Protein AF-0000000082582047 (afdb_homodimer)

Nearest PDB structures (foldseek):
  1y7y-assembly1_B  TM=9.732E-01  e=2.806E-05  Aeromonas hydrophila
  2b5a-assembly1_A  TM=9.566E-01  e=3.172E-05  [Bacillus] caldolyticus
  1y7y-assembly1_A  TM=9.717E-01  e=9.570E-05  Aeromonas hydrophila
  3f52-assembly1_A  TM=9.552E-01  e=1.223E-04  Corynebacterium glutamicum
  3f51-assembly1_A  TM=9.934E-01  e=2.125E-04  Corynebacterium glutamicum

Solvent-accessible surface area (backbone atoms only — not comparable to full-atom values): 24102 Å² total; per-residue (Å²): 116,55,68,62,30,32,53,31,10,44,39,48,45,51,53,36,50,74,67,68,46,52,64,56,56,52,12,58,74,63,73,46,51,50,68,57,47,52,32,32,36,65,10,74,42,79,52,36,51,64,59,46,45,44,50,19,31,75,67,59,38,59,51,64,74,41,43,76,69,34,34,68,59,33,65,64,84,59,78,36,64,74,44,48,59,59,52,97,54,48,52,36,26,34,39,35,44,38,39,78,73,72,38,78,36,36,29,41,36,39,52,72,43,77,44,21,66,35,28,27,34,30,37,38,25,34,50,34,84,40,84,90,50,31,88,59,38,78,42,48,27,42,40,35,35,38,40,46,82,64,32,33,38,35,43,34,30,28,72,86,47,69,88,41,41,38,39,35,31,28,71,43,42,87,61,71,51,66,59,46,66,27,34,33,36,35,61,40,78,87,65,74,30,36,32,33,33,60,30,43,36,23,63,53,85,70,78,90,47,71,67,49,51,56,70,48,39,78,44,74,65,54,50,52,49,22,65,50,35,31,28,50,69,48,129,116,56,66,62,30,32,53,26,10,44,40,49,47,52,54,36,49,74,68,70,47,52,64,55,56,50,13,58,75,62,74,48,50,49,68,56,47,52,31,31,36,64,10,74,42,80,51,35,50,66,59,46,44,44,47,19,33,76,66,63,35,60,51,65,74,44,46,74,69,45,28,70,52,39,66,65,80,58,77,40,66,76,45,48,58,59,54,95,54,48,51,36,26,35,41,36,44,39,38,78,73,72,38,78,35,35,30,41,35,37,52,73,43,77,34,24,72,34,29,27,34,30,37,38,26,33,51,35,82,39,84,91,51,34,87,61,40,77,42,50,26,41,40,35,36,36,41,46,83,64,32,33,41,34,44,33,30,27,71,85,46,69,88,40,43,36,40,36,32,27,70,42,42,85,61,69,53,67,60,44,67,28,33,32,36,34,62,41,78,86,64,74,31,36,33,34,33,60,29,42,36,25,65,55,88,70,76,90,47,68,66,50,50,57,71,47,40,76,44,72,64,54,52,52,50,22,63,50,36,33,30,49,70,50,129

Sequence (470 aa):
MEQISIEVGKRIRNFRKAKKMTIKELADQIYKSKATVSKYEKGEIVIDIVTLYNIAKVLRIQVDQLFCYEPSCIESQVTGKKPAFFQGSSQFYSYIYDGRANKLIRCVIDVLSKTEENRYKVMLYMNIDSYENYQECENTYGGYIEHYDALTNIILRNQATPMEQIIISMLASFMDSSIKWGLMFGISSRPVMPIAAKMLISKKALKEDQGLIDQLTISKEDIRIMKMYNMLAITMEQISIEVGKRIRNFRKAKKMTIKELADQIYKSKATVSKYEKGEIVIDIVTLYNIAKVLRIQVDQLFCYEPSCIESQVTGKKPAFFQGSSQFYSYIYDGRANKLIRCVIDVLSKTEENRYKVMLYMNIDSYENYQECENTYGGYIEHYDALTNIILRNQATPMEQIIISMLASFMDSSIKWGLMFGISSRPVMPIAAKMLISKKALKEDQGLIDQLTISKEDIRIMKMYNMLAIT

InterPro domains:
  IPR001387 Cro/C1-type, helix-turn-helix domain [PF01381] (12-65)
  IPR001387 Cro/C1-type, helix-turn-helix domain [PS50943] (12-66)
  IPR001387 Cro/C1-type, helix-turn-helix domain [SM00530] (11-66)
  IPR001387 Cro/C1-type, helix-turn-helix domain [cd00093] (9-66)
  IPR010982 Lambda repressor-like, DNA-binding domain superfamily [G3DSA:1.10.260.40] (6-69)
  IPR010982 Lambda repressor-like, DNA-binding domain superfamily [SSF47413] (6-71)

Radius of gyration: 23.18 Å; Cα contacts (8 Å, |Δi|>4): 1033; chains: 2; bounding box: 51×66×54 Å

pLDDT: mean 85.72, std 15.07, range [29.41, 98.56]

Structure (mmCIF, N/CA/C/O backbone):
data_AF-0000000082582047-model_v1
#
loop_
_entity.id
_entity.type
_entity.pdbx_description
1 polymer 'Helix-turn-helix transcriptional regulator'
#
loop_
_atom_site.group_PDB
_atom_site.id
_atom_site.type_symbol
_atom_site.label_atom_id
_atom_site.label_alt_id
_atom_site.label_comp_id
_atom_site.label_asym_id
_atom_site.label_entity_id
_atom_site.label_seq_id
_atom_site.pdbx_PDB_ins_code
_atom_site.Cartn_x
_atom_site.Cartn_y
_atom_site.Cartn_z
_atom_site.occupancy
_atom_site.B_iso_or_equiv
_atom_site.auth_seq_id
_atom_site.auth_comp_id
_atom_site.auth_asym_id
_atom_site.auth_atom_id
_atom_site.pdbx_PDB_model_num
ATOM 1 N N . MET A 1 1 ? 13.883 28.922 18.156 1 58.28 1 MET A N 1
ATOM 2 C CA . MET A 1 1 ? 12.984 28.547 17.078 1 58.28 1 MET A CA 1
ATOM 3 C C . MET A 1 1 ? 12.625 27.062 17.141 1 58.28 1 MET A C 1
ATOM 5 O O . MET A 1 1 ? 13.477 26.234 17.484 1 58.28 1 MET A O 1
ATOM 9 N N . GLU A 1 2 ? 11.328 26.906 17.031 1 76.06 2 GLU A N 1
ATOM 10 C CA . GLU A 1 2 ? 10.914 25.5 17.109 1 76.06 2 GLU A CA 1
ATOM 11 C C . GLU A 1 2 ? 11.375 24.719 15.898 1 76.06 2 GLU A C 1
ATOM 13 O O . GLU A 1 2 ? 11.227 25.172 14.766 1 76.06 2 GLU A O 1
ATOM 18 N N . GLN A 1 3 ? 12.164 23.734 16.188 1 76.06 3 GLN A N 1
ATOM 19 C CA . GLN A 1 3 ? 12.75 22.906 15.141 1 76.06 3 GLN A CA 1
ATOM 20 C C . GLN A 1 3 ? 11.719 22.562 14.07 1 76.06 3 GLN A C 1
ATOM 22 O O . GLN A 1 3 ? 12.031 22.531 12.883 1 76.06 3 GLN A O 1
ATOM 27 N N . ILE A 1 4 ? 10.547 22.328 14.453 1 78.38 4 ILE A N 1
ATOM 28 C CA . ILE A 1 4 ? 9.477 21.969 13.523 1 78.38 4 ILE A CA 1
ATOM 29 C C . ILE A 1 4 ? 9.203 23.125 12.57 1 78.38 4 ILE A C 1
ATOM 31 O O . ILE A 1 4 ? 9.047 22.922 11.359 1 78.38 4 ILE A O 1
ATOM 35 N N . SER A 1 5 ? 9.195 24.328 13.125 1 84 5 SER A N 1
ATOM 36 C CA . SER A 1 5 ? 8.93 25.516 12.305 1 84 5 SER A CA 1
ATOM 37 C C . SER A 1 5 ? 10.016 25.703 11.25 1 84 5 SER A C 1
ATOM 39 O O . SER A 1 5 ? 9.719 26.062 10.109 1 84 5 SER A O 1
ATOM 41 N N . ILE A 1 6 ? 11.172 25.438 11.648 1 81.44 6 ILE A N 1
ATOM 42 C CA . ILE A 1 6 ? 12.305 25.578 10.734 1 81.44 6 ILE A CA 1
ATOM 43 C C . ILE A 1 6 ? 12.188 24.562 9.602 1 81.44 6 ILE A C 1
ATOM 45 O O . ILE A 1 6 ? 12.359 24.922 8.43 1 81.44 6 ILE A O 1
ATOM 49 N N . GLU A 1 7 ? 11.867 23.391 9.977 1 77.38 7 GLU A N 1
ATOM 50 C CA . GLU A 1 7 ? 11.797 22.328 8.984 1 77.38 7 GLU A CA 1
ATOM 51 C C . GLU A 1 7 ? 10.648 22.547 8.008 1 77.38 7 GLU A C 1
ATOM 53 O O . GLU A 1 7 ? 10.805 22.359 6.801 1 77.38 7 GLU A O 1
ATOM 58 N N . VAL A 1 8 ? 9.539 22.891 8.5 1 82.69 8 VAL A N 1
ATOM 59 C CA . VAL A 1 8 ? 8.383 23.188 7.656 1 82.69 8 VAL A CA 1
ATOM 60 C C . VAL A 1 8 ? 8.703 24.359 6.738 1 82.69 8 VAL A C 1
ATOM 62 O O . VAL A 1 8 ? 8.383 24.344 5.547 1 82.69 8 VAL A O 1
ATOM 65 N N . GLY A 1 9 ? 9.32 25.375 7.328 1 87.12 9 GLY A N 1
ATOM 66 C CA . GLY A 1 9 ? 9.719 26.531 6.547 1 87.12 9 GLY A CA 1
ATOM 67 C C . GLY A 1 9 ? 10.648 26.188 5.398 1 87.12 9 GLY A C 1
ATOM 68 O O . GLY A 1 9 ? 10.484 26.688 4.285 1 87.12 9 GLY A O 1
ATOM 69 N N . LYS A 1 10 ? 11.578 25.375 5.66 1 80.31 10 LYS A N 1
ATOM 70 C CA . LYS A 1 10 ? 12.508 24.922 4.637 1 80.31 10 LYS A CA 1
ATOM 71 C C . LYS A 1 10 ? 11.781 24.219 3.494 1 80.31 10 LYS A C 1
ATOM 73 O O . LYS A 1 10 ? 12.109 24.406 2.324 1 80.31 10 LYS A O 1
ATOM 78 N N . ARG A 1 11 ? 10.812 23.438 3.822 1 76 11 ARG A N 1
ATOM 79 C CA . ARG A 1 11 ? 10.055 22.703 2.814 1 76 11 ARG A CA 1
ATOM 80 C C . ARG A 1 11 ? 9.227 23.656 1.959 1 76 11 ARG A C 1
ATOM 82 O O . ARG A 1 11 ? 9.133 23.484 0.741 1 76 11 ARG A O 1
ATOM 89 N N . ILE A 1 12 ? 8.688 24.594 2.625 1 85 12 ILE A N 1
ATOM 90 C CA . ILE A 1 12 ? 7.941 25.609 1.89 1 85 12 ILE A CA 1
ATOM 91 C C . ILE A 1 12 ? 8.859 26.312 0.885 1 85 12 ILE A C 1
ATOM 93 O O . ILE A 1 12 ? 8.508 26.453 -0.287 1 85 12 ILE A O 1
ATOM 97 N N . ARG A 1 13 ? 9.984 26.625 1.396 1 85.12 13 ARG A N 1
ATOM 98 C CA . ARG A 1 13 ? 10.969 27.281 0.536 1 85.12 13 ARG A CA 1
ATOM 99 C C . ARG A 1 13 ? 11.328 26.391 -0.649 1 85.12 13 ARG A C 1
ATOM 101 O O . ARG A 1 13 ? 11.383 26.859 -1.788 1 85.12 13 ARG A O 1
ATOM 108 N N . ASN A 1 14 ? 11.594 25.203 -0.402 1 75.94 14 ASN A N 1
ATOM 109 C CA . ASN A 1 14 ? 12.008 24.25 -1.433 1 75.94 14 ASN A CA 1
ATOM 110 C C . ASN A 1 14 ? 10.938 24.109 -2.518 1 75.94 14 ASN A C 1
ATOM 112 O O . ASN A 1 14 ? 11.258 24.141 -3.709 1 75.94 14 ASN A O 1
ATOM 116 N N . PHE A 1 15 ? 9.719 23.938 -2.135 1 73.62 15 PHE A N 1
ATOM 117 C CA . PHE A 1 15 ? 8.633 23.781 -3.092 1 73.62 15 PHE A CA 1
ATOM 118 C C . PHE A 1 15 ? 8.391 25.062 -3.863 1 73.62 15 PHE A C 1
ATOM 120 O O . PHE A 1 15 ? 8.102 25.031 -5.062 1 73.62 15 PHE A O 1
ATOM 127 N N . ARG A 1 16 ? 8.469 26.156 -3.088 1 85.06 16 ARG A N 1
ATOM 128 C CA . ARG A 1 16 ? 8.305 27.438 -3.754 1 85.06 16 ARG A CA 1
ATOM 129 C C . ARG A 1 16 ? 9.344 27.625 -4.852 1 85.06 16 ARG A C 1
ATOM 131 O O . ARG A 1 16 ? 9.016 28.016 -5.977 1 85.06 16 ARG A O 1
ATOM 138 N N . LYS A 1 17 ? 10.555 27.359 -4.539 1 80.19 17 LYS A N 1
ATOM 139 C CA . LYS A 1 17 ? 11.648 27.5 -5.492 1 80.19 17 LYS A CA 1
ATOM 140 C C . LYS A 1 17 ? 11.484 26.516 -6.66 1 80.19 17 LYS A C 1
ATOM 142 O O . LYS A 1 17 ? 11.773 26.859 -7.805 1 80.19 17 LYS A O 1
ATOM 147 N N . ALA A 1 18 ? 11.07 25.375 -6.348 1 70.38 18 ALA A N 1
ATOM 148 C CA . ALA A 1 18 ? 10.852 24.359 -7.375 1 70.38 18 ALA A CA 1
ATOM 149 C C . ALA A 1 18 ? 9.812 24.828 -8.391 1 70.38 18 ALA A C 1
ATOM 151 O O . ALA A 1 18 ? 9.875 24.453 -9.562 1 70.38 18 ALA A O 1
ATOM 152 N N . LYS A 1 19 ? 8.906 25.609 -7.945 1 75.12 19 LYS A N 1
ATOM 153 C CA . LYS A 1 19 ? 7.855 26.141 -8.812 1 75.12 19 LYS A CA 1
ATOM 154 C C . LYS A 1 19 ? 8.258 27.484 -9.406 1 75.12 19 LYS A C 1
ATOM 156 O O . LYS A 1 19 ? 7.438 28.172 -10.023 1 75.12 19 LYS A O 1
ATOM 161 N N . LYS A 1 20 ? 9.531 27.906 -9.102 1 83.69 20 LYS A N 1
ATOM 162 C CA . LYS A 1 20 ? 10.109 29.141 -9.617 1 83.69 20 LYS A CA 1
ATOM 163 C C . LYS A 1 20 ? 9.305 30.359 -9.164 1 83.69 20 LYS A C 1
ATOM 165 O O . LYS A 1 20 ? 9.125 31.312 -9.93 1 83.69 20 LYS A O 1
ATOM 170 N N . MET A 1 21 ? 8.727 30.281 -8.094 1 88.31 21 MET A N 1
ATOM 171 C CA . MET A 1 21 ? 7.957 31.375 -7.504 1 88.31 21 MET A CA 1
ATOM 172 C C . MET A 1 21 ? 8.82 32.219 -6.57 1 88.31 21 MET A C 1
ATOM 174 O O . MET A 1 21 ? 9.625 31.656 -5.809 1 88.31 21 MET A O 1
ATOM 178 N N . THR A 1 22 ? 8.656 33.5 -6.648 1 94 22 THR A N 1
ATOM 179 C CA . THR A 1 22 ? 9.32 34.375 -5.684 1 94 22 THR A CA 1
ATOM 180 C C . THR A 1 22 ? 8.547 34.406 -4.371 1 94 22 THR A C 1
ATOM 182 O O . THR A 1 22 ? 7.391 34 -4.312 1 94 22 THR A O 1
ATOM 185 N N . ILE A 1 23 ? 9.18 34.906 -3.314 1 94.62 23 ILE A N 1
ATOM 186 C CA . ILE A 1 23 ? 8.523 35.031 -2.021 1 94.62 23 ILE A CA 1
ATOM 187 C C . ILE A 1 23 ? 7.332 36 -2.148 1 94.62 23 ILE A C 1
ATOM 189 O O . ILE A 1 23 ? 6.266 35.719 -1.579 1 94.62 23 ILE A O 1
ATOM 193 N N . LYS A 1 24 ? 7.523 37.031 -2.957 1 95.31 24 LYS A N 1
ATOM 194 C CA . LYS A 1 24 ? 6.465 38 -3.166 1 95.31 24 LYS A CA 1
ATOM 195 C C . LYS A 1 24 ? 5.25 37.375 -3.844 1 95.31 24 LYS A C 1
ATOM 197 O O . LYS A 1 24 ? 4.109 37.625 -3.451 1 95.31 24 LYS A O 1
ATOM 202 N N . GLU A 1 25 ? 5.531 36.594 -4.812 1 94.56 25 GLU A N 1
ATOM 203 C CA . GLU A 1 25 ? 4.449 35.938 -5.535 1 94.56 25 GLU A CA 1
ATOM 204 C C . GLU A 1 25 ? 3.656 35 -4.613 1 94.56 25 GLU A C 1
ATOM 206 O O . GLU A 1 25 ? 2.424 35 -4.637 1 94.56 25 GLU A O 1
ATOM 211 N N . LEU A 1 26 ? 4.316 34.25 -3.844 1 94.44 26 LEU A N 1
ATOM 212 C CA . LEU A 1 26 ? 3.646 33.344 -2.896 1 94.44 26 LEU A CA 1
ATOM 213 C C . LEU A 1 26 ? 2.865 34.156 -1.861 1 94.44 26 LEU A C 1
ATOM 215 O O . LEU A 1 26 ? 1.713 33.844 -1.562 1 94.44 26 LEU A O 1
ATOM 219 N N . ALA A 1 27 ? 3.428 35.156 -1.299 1 95.38 27 ALA A N 1
ATOM 220 C CA . ALA A 1 27 ? 2.814 36 -0.279 1 95.38 27 ALA A CA 1
ATOM 221 C C . ALA A 1 27 ? 1.507 36.594 -0.781 1 95.38 27 ALA A C 1
ATOM 223 O O . ALA A 1 27 ? 0.493 36.562 -0.079 1 95.38 27 ALA A O 1
ATOM 224 N N . ASP A 1 28 ? 1.562 37.031 -1.993 1 94.56 28 ASP A N 1
ATOM 225 C CA . ASP A 1 28 ? 0.376 37.656 -2.596 1 94.56 28 ASP A CA 1
ATOM 226 C C . ASP A 1 28 ? -0.75 36.625 -2.734 1 94.56 28 ASP A C 1
ATOM 228 O O . ASP A 1 28 ? -1.916 36.938 -2.494 1 94.56 28 ASP A O 1
ATOM 232 N N . GLN A 1 29 ? -0.356 35.469 -3.109 1 92.31 29 GLN A N 1
ATOM 233 C CA . GLN A 1 29 ? -1.351 34.438 -3.398 1 92.31 29 GLN A CA 1
ATOM 234 C C . GLN A 1 29 ? -1.969 33.906 -2.113 1 92.31 29 GLN A C 1
ATOM 236 O O . GLN A 1 29 ? -3.09 33.406 -2.127 1 92.31 29 GLN A O 1
ATOM 241 N N . ILE A 1 30 ? -1.274 34.031 -1.035 1 91.69 30 ILE A N 1
ATOM 242 C CA . ILE A 1 30 ? -1.832 33.5 0.211 1 91.69 30 ILE A CA 1
ATOM 243 C C . ILE A 1 30 ? -2.27 34.656 1.1 1 91.69 30 ILE A C 1
ATOM 245 O O . ILE A 1 30 ? -2.574 34.469 2.279 1 91.69 30 ILE A O 1
ATOM 249 N N . TYR A 1 31 ? -2.246 35.875 0.582 1 93.31 31 TYR A N 1
ATOM 250 C CA . TYR A 1 31 ? -2.73 37.094 1.217 1 93.31 31 TYR A CA 1
ATOM 251 C C . TYR A 1 31 ? -1.962 37.375 2.5 1 93.31 31 TYR A C 1
ATOM 253 O O . TYR A 1 31 ? -2.562 37.656 3.543 1 93.31 31 TYR A O 1
ATOM 261 N N . LYS A 1 32 ? -0.722 37.25 2.459 1 94.31 32 LYS A N 1
ATOM 262 C CA . LYS A 1 32 ? 0.211 37.594 3.523 1 94.31 32 LYS A CA 1
ATOM 263 C C . LYS A 1 32 ? 1.264 38.594 3.021 1 94.31 32 LYS A C 1
ATOM 265 O O . LYS A 1 32 ? 1.39 38.812 1.815 1 94.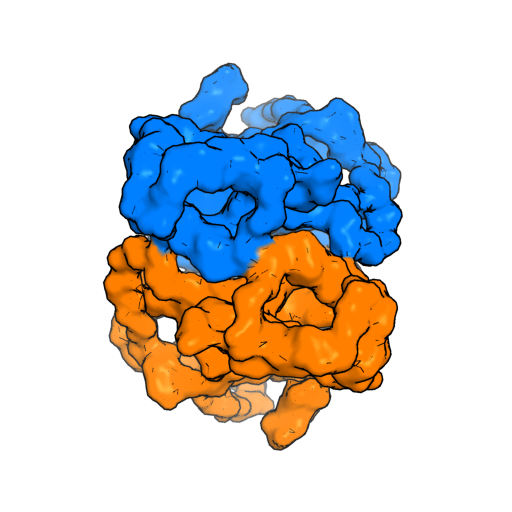31 32 LYS A O 1
ATOM 270 N N . SER A 1 33 ? 1.926 39.188 3.938 1 94.31 33 SER A N 1
ATOM 271 C CA . SER A 1 33 ? 3.025 40.094 3.557 1 94.31 33 SER A CA 1
ATOM 272 C C . SER A 1 33 ? 4.273 39.281 3.195 1 94.31 33 SER A C 1
ATOM 274 O O . SER A 1 33 ? 4.457 38.156 3.668 1 94.31 33 SER A O 1
ATOM 276 N N . LYS A 1 34 ? 5.094 39.938 2.307 1 94.88 34 LYS A N 1
ATOM 277 C CA . LYS A 1 34 ? 6.371 39.312 1.939 1 94.88 34 LYS A CA 1
ATOM 278 C C . LYS A 1 34 ? 7.219 39.031 3.176 1 94.88 34 LYS A C 1
ATOM 280 O O . LYS A 1 34 ? 7.859 37.969 3.264 1 94.88 34 LYS A O 1
ATOM 285 N N . ALA A 1 35 ? 7.191 39.938 4.102 1 95.25 35 ALA A N 1
ATOM 286 C CA . ALA A 1 35 ? 7.961 39.781 5.332 1 95.25 35 ALA A CA 1
ATOM 287 C C . ALA A 1 35 ? 7.484 38.562 6.121 1 95.25 35 ALA A C 1
ATOM 289 O O . ALA A 1 35 ? 8.297 37.812 6.645 1 95.25 35 ALA A O 1
ATOM 290 N N . THR A 1 36 ? 6.215 38.375 6.191 1 94.75 36 THR A N 1
ATOM 291 C CA . THR A 1 36 ? 5.625 37.25 6.926 1 94.75 36 THR A CA 1
ATOM 292 C C . THR A 1 36 ? 6.043 35.938 6.316 1 94.75 36 THR A C 1
ATOM 294 O O . THR A 1 36 ? 6.457 35.031 7.035 1 94.75 36 THR A O 1
ATOM 297 N N . VAL A 1 37 ? 5.973 35.812 5.016 1 95.19 37 VAL A N 1
ATOM 298 C CA . VAL A 1 37 ? 6.32 34.562 4.336 1 95.19 37 VAL A CA 1
ATOM 299 C C . VAL A 1 37 ? 7.812 34.281 4.504 1 95.19 37 VAL A C 1
ATOM 301 O O . VAL A 1 37 ? 8.219 33.156 4.684 1 95.19 37 VAL A O 1
ATOM 304 N N . SER A 1 38 ? 8.594 35.344 4.438 1 94.5 38 SER A N 1
ATOM 305 C CA . SER A 1 38 ? 10.031 35.188 4.676 1 94.5 38 SER A CA 1
ATOM 306 C C . SER A 1 38 ? 10.297 34.594 6.062 1 94.5 38 SER A C 1
ATOM 308 O O . SER A 1 38 ? 11.133 33.719 6.219 1 94.5 38 SER A O 1
ATOM 310 N N . LYS A 1 39 ? 9.594 35.094 7.043 1 95 39 LYS A N 1
ATOM 311 C CA . LYS A 1 39 ? 9.75 34.625 8.406 1 95 39 LYS A CA 1
ATOM 312 C C . LYS A 1 39 ? 9.289 33.156 8.523 1 95 39 LYS A C 1
ATOM 314 O O . LYS A 1 39 ? 9.867 32.375 9.273 1 95 39 LYS A O 1
ATOM 319 N N . TYR A 1 40 ? 8.203 32.781 7.812 1 93.5 40 TYR A N 1
ATOM 320 C CA . TYR A 1 40 ? 7.766 31.391 7.781 1 93.5 40 TYR A CA 1
ATOM 321 C C . TYR A 1 40 ? 8.875 30.484 7.273 1 93.5 40 TYR A C 1
ATOM 323 O O . TYR A 1 40 ? 9.203 29.484 7.906 1 93.5 40 TYR A O 1
ATOM 331 N N . GLU A 1 41 ? 9.438 30.875 6.117 1 92.88 41 GLU A N 1
ATOM 332 C CA . GLU A 1 41 ? 10.422 30.016 5.453 1 92.88 41 GLU A CA 1
ATOM 333 C C . GLU A 1 41 ? 11.68 29.875 6.297 1 92.88 41 GLU A C 1
ATOM 335 O O . GLU A 1 41 ? 12.375 28.859 6.207 1 92.88 41 GLU A O 1
ATOM 340 N N . LYS A 1 42 ? 11.945 30.891 7.152 1 91.31 42 LYS A N 1
ATOM 341 C CA . LYS A 1 42 ? 13.117 30.844 8.031 1 91.31 42 LYS A CA 1
ATOM 342 C C . LYS A 1 42 ? 12.773 30.188 9.367 1 91.31 42 LYS A C 1
ATOM 344 O O . LYS A 1 42 ? 13.656 30 10.203 1 91.31 42 LYS A O 1
ATOM 349 N N . GLY A 1 43 ? 11.602 29.938 9.562 1 90.38 43 GLY A N 1
ATOM 350 C CA . GLY A 1 43 ? 11.172 29.328 10.805 1 90.38 43 GLY A CA 1
ATOM 351 C C . GLY A 1 43 ? 11.156 30.281 11.977 1 90.38 43 GLY A C 1
ATOM 352 O O . GLY A 1 43 ? 11.211 29.875 13.133 1 90.38 43 GLY A O 1
ATOM 353 N N . GLU A 1 44 ? 11.094 31.547 11.758 1 91.94 44 GLU A N 1
ATOM 354 C CA . GLU A 1 44 ? 11.156 32.562 12.805 1 91.94 44 GLU A CA 1
ATOM 355 C C . GLU A 1 44 ? 9.805 32.719 13.492 1 91.94 44 GLU A C 1
ATOM 357 O O . GLU A 1 44 ? 9.734 33.125 14.656 1 91.94 44 GLU A O 1
ATOM 362 N N . ILE A 1 45 ? 8.734 32.5 12.758 1 91.38 45 ILE A N 1
ATOM 363 C CA . ILE A 1 45 ? 7.395 32.5 13.344 1 91.38 45 ILE A CA 1
ATOM 364 C C . ILE A 1 45 ? 6.703 31.172 13.062 1 91.38 45 ILE A C 1
ATOM 366 O O . ILE A 1 45 ? 7.016 30.5 12.07 1 91.38 45 ILE A O 1
ATOM 370 N N . VAL A 1 46 ? 5.82 30.812 13.945 1 89.75 46 VAL A N 1
ATOM 371 C CA . VAL A 1 46 ? 5.105 29.547 13.82 1 89.75 46 VAL A CA 1
ATOM 372 C C . VAL A 1 46 ? 3.949 29.703 12.836 1 89.75 46 VAL A C 1
ATOM 374 O O . VAL A 1 46 ? 3.236 30.703 12.859 1 89.75 46 VAL A O 1
ATOM 377 N N . ILE A 1 47 ? 3.857 28.75 11.859 1 90.38 47 ILE A N 1
ATOM 378 C CA . ILE A 1 47 ? 2.805 28.766 10.844 1 90.38 47 ILE A CA 1
ATOM 379 C C . ILE A 1 47 ? 1.568 28.047 11.375 1 90.38 47 ILE A C 1
ATOM 381 O O . ILE A 1 47 ? 1.682 27 12.023 1 90.38 47 ILE A O 1
ATOM 385 N N . ASP A 1 48 ? 0.419 28.656 11.141 1 89.56 48 ASP A N 1
ATOM 386 C CA . ASP A 1 48 ? -0.805 27.969 11.539 1 89.56 48 ASP A CA 1
ATOM 387 C C . ASP A 1 48 ? -1.295 27.031 10.438 1 89.56 48 ASP A C 1
ATOM 389 O O . ASP A 1 48 ? -0.863 27.141 9.289 1 89.56 48 ASP A O 1
ATOM 393 N N . ILE A 1 49 ? -2.135 26.172 10.805 1 86.12 49 ILE A N 1
ATOM 394 C CA . ILE A 1 49 ? -2.537 25.062 9.93 1 86.12 49 ILE A CA 1
ATOM 395 C C . ILE A 1 49 ? -3.293 25.609 8.727 1 86.12 49 ILE A C 1
ATOM 397 O O . ILE A 1 49 ? -3.158 25.094 7.613 1 86.12 49 ILE A O 1
ATOM 401 N N . VAL A 1 50 ? -4.035 26.625 8.812 1 85.38 50 VAL A N 1
ATOM 402 C CA . VAL A 1 50 ? -4.805 27.203 7.719 1 85.38 50 VAL A CA 1
ATOM 403 C C . VAL A 1 50 ? -3.854 27.797 6.684 1 85.38 50 VAL A C 1
ATOM 405 O O . VAL A 1 50 ? -4.004 27.562 5.484 1 85.38 50 VAL A O 1
ATOM 408 N N . THR A 1 51 ? -2.914 28.531 7.176 1 89.94 51 THR A N 1
ATOM 409 C CA . THR A 1 51 ? -1.916 29.109 6.285 1 89.94 51 THR A CA 1
ATOM 410 C C . THR A 1 51 ? -1.146 28.016 5.551 1 89.94 51 THR A C 1
ATOM 412 O O . THR A 1 51 ? -0.858 28.141 4.359 1 89.94 51 THR A O 1
ATOM 415 N N . LEU A 1 52 ? -0.878 26.969 6.277 1 87.31 52 LEU A N 1
ATOM 416 C CA . LEU A 1 52 ? -0.14 25.859 5.68 1 87.31 52 LEU A CA 1
ATOM 417 C C . LEU A 1 52 ? -0.931 25.234 4.539 1 87.31 52 LEU A C 1
ATOM 419 O O . LEU A 1 52 ? -0.366 24.906 3.492 1 87.31 52 LEU A O 1
ATOM 423 N N . TYR A 1 53 ? -2.16 25.078 4.73 1 81.25 53 TYR A N 1
ATOM 424 C CA . TYR A 1 53 ? -3.027 24.547 3.686 1 81.25 53 TYR A CA 1
ATOM 425 C C . TYR A 1 53 ? -3.074 25.484 2.486 1 81.25 53 TYR A C 1
ATOM 427 O O . TYR A 1 53 ? -3.07 25.047 1.338 1 81.25 53 TYR A O 1
ATOM 435 N N . ASN A 1 54 ? -3.131 26.719 2.76 1 86 54 ASN A N 1
ATOM 436 C CA . ASN A 1 54 ? -3.137 27.703 1.682 1 86 54 ASN A CA 1
ATOM 437 C C . ASN A 1 54 ? -1.849 27.641 0.864 1 86 54 ASN A C 1
ATOM 439 O O . ASN A 1 54 ? -1.887 27.703 -0.366 1 86 54 ASN A O 1
ATOM 443 N N . ILE A 1 55 ? -0.793 27.547 1.595 1 87.56 55 ILE A N 1
ATOM 444 C CA . ILE A 1 55 ? 0.498 27.453 0.922 1 87.56 55 ILE A CA 1
ATOM 445 C C . ILE A 1 55 ? 0.529 26.188 0.053 1 87.56 55 ILE A C 1
ATOM 447 O O . ILE A 1 55 ? 0.937 26.25 -1.11 1 87.56 55 ILE A O 1
ATOM 451 N N . ALA A 1 56 ? 0.14 25.141 0.588 1 80.69 56 ALA A N 1
ATOM 452 C CA . ALA A 1 56 ? 0.12 23.875 -0.147 1 80.69 56 ALA A CA 1
ATOM 453 C C . ALA A 1 56 ? -0.746 23.984 -1.399 1 80.69 56 ALA A C 1
ATOM 455 O O . ALA A 1 56 ? -0.379 23.484 -2.461 1 80.69 56 ALA A O 1
ATOM 456 N N . LYS A 1 57 ? -1.832 24.641 -1.287 1 78 57 LYS A N 1
ATOM 457 C CA . LYS A 1 57 ? -2.748 24.844 -2.404 1 78 57 LYS A CA 1
ATOM 458 C C . LYS A 1 57 ? -2.086 25.656 -3.516 1 78 57 LYS A C 1
ATOM 460 O O . LYS A 1 57 ? -2.137 25.266 -4.688 1 78 57 LYS A O 1
ATOM 465 N N . VAL A 1 58 ? -1.514 26.719 -3.115 1 81.56 58 VAL A N 1
ATOM 466 C CA . VAL A 1 58 ? -0.872 27.594 -4.086 1 81.56 58 VAL A CA 1
ATOM 467 C C . VAL A 1 58 ? 0.28 26.859 -4.77 1 81.56 58 VAL A C 1
ATOM 469 O O . VAL A 1 58 ? 0.498 27.016 -5.973 1 81.56 58 VAL A O 1
ATOM 472 N N . LEU A 1 59 ? 0.971 26.109 -3.943 1 79.69 59 LEU A N 1
ATOM 473 C CA . LEU A 1 59 ? 2.119 25.375 -4.469 1 79.69 59 LEU A CA 1
ATOM 474 C C . LEU A 1 59 ? 1.675 24.094 -5.168 1 79.69 59 LEU A C 1
ATOM 476 O O . LEU A 1 59 ? 2.5 23.375 -5.73 1 79.69 59 LEU A O 1
ATOM 480 N N . ARG A 1 60 ? 0.427 23.797 -5.125 1 68.19 60 ARG A N 1
ATOM 481 C CA . ARG A 1 60 ? -0.171 22.625 -5.758 1 68.19 60 ARG A CA 1
ATOM 482 C C . ARG A 1 60 ? 0.469 21.344 -5.25 1 68.19 60 ARG A C 1
ATOM 484 O O . ARG A 1 60 ? 0.85 20.469 -6.043 1 68.19 60 ARG A O 1
ATOM 491 N N . ILE A 1 61 ? 0.655 21.297 -4.012 1 64.25 61 ILE A N 1
ATOM 492 C CA . ILE A 1 61 ? 1.166 20.094 -3.346 1 64.25 61 ILE A CA 1
ATOM 493 C C . ILE A 1 61 ? 0.206 19.688 -2.234 1 64.25 61 ILE A C 1
ATOM 495 O O . ILE A 1 61 ? -0.709 20.422 -1.88 1 64.25 61 ILE A O 1
ATOM 499 N N . GLN A 1 62 ? 0.419 18.391 -1.794 1 58.53 62 GLN A N 1
ATOM 500 C CA . GLN A 1 62 ? -0.308 17.953 -0.612 1 58.53 62 GLN A CA 1
ATOM 501 C C . GLN A 1 62 ? 0.325 18.484 0.665 1 58.53 62 GLN A C 1
ATOM 503 O O . GLN A 1 62 ? 1.551 18.547 0.78 1 58.53 62 GLN A O 1
ATOM 508 N N . VAL A 1 63 ? -0.583 18.938 1.544 1 72 63 VAL A N 1
ATOM 509 C CA . VAL A 1 63 ? -0.111 19.625 2.746 1 72 63 VAL A CA 1
ATOM 510 C C . VAL A 1 63 ? 0.846 18.719 3.514 1 72 63 VAL A C 1
ATOM 512 O O . VAL A 1 63 ? 1.77 19.188 4.176 1 72 63 VAL A O 1
ATOM 515 N N . ASP A 1 64 ? 0.606 17.5 3.35 1 60 64 ASP A N 1
ATOM 516 C CA . ASP A 1 64 ? 1.445 16.562 4.102 1 60 64 ASP A CA 1
ATOM 517 C C . ASP A 1 64 ? 2.893 16.625 3.615 1 60 64 ASP A C 1
ATOM 519 O O . ASP A 1 64 ? 3.811 16.219 4.336 1 60 64 ASP A O 1
ATOM 523 N N . GLN A 1 65 ? 3.037 17.031 2.365 1 58.97 65 GLN A N 1
ATOM 524 C CA . GLN A 1 65 ? 4.383 17.172 1.819 1 58.97 65 GLN A CA 1
ATOM 525 C C . GLN A 1 65 ? 5.156 18.281 2.543 1 58.97 65 GLN A C 1
ATOM 527 O O . GLN A 1 65 ? 6.383 18.344 2.445 1 58.97 65 GLN A O 1
ATOM 532 N N . LEU A 1 66 ? 4.418 19.078 3.203 1 71.38 66 LEU A N 1
ATOM 533 C CA . LEU A 1 66 ? 5.059 20.172 3.914 1 71.38 66 LEU A CA 1
ATOM 534 C C . LEU A 1 66 ? 5.41 19.766 5.344 1 71.38 66 LEU A C 1
ATOM 536 O O . LEU A 1 66 ? 6.051 20.531 6.07 1 71.38 66 LEU A O 1
ATOM 540 N N . PHE A 1 67 ? 4.781 18.656 5.609 1 58.97 67 PHE A N 1
ATOM 541 C CA . PHE A 1 67 ? 5.02 18.172 6.965 1 58.97 67 PHE A CA 1
ATOM 542 C C . PHE A 1 67 ? 6.27 17.297 7.023 1 58.97 67 PHE A C 1
ATOM 544 O O . PHE A 1 67 ? 6.637 16.672 6.027 1 58.97 67 PHE A O 1
ATOM 551 N N . CYS A 1 68 ? 6.98 17.531 8.016 1 46.47 68 CYS A N 1
ATOM 552 C CA . CYS A 1 68 ? 8.109 16.656 8.281 1 46.47 68 CYS A CA 1
ATOM 553 C C . CYS A 1 68 ? 7.645 15.344 8.906 1 46.47 68 CYS A C 1
ATOM 555 O O . CYS A 1 68 ? 6.863 15.344 9.859 1 46.47 68 CYS A O 1
ATOM 557 N N . TYR A 1 69 ? 7.266 14.328 8.039 1 38.12 69 TYR A N 1
ATOM 558 C CA . TYR A 1 69 ? 7.016 13.008 8.602 1 38.12 69 TYR A CA 1
ATOM 559 C C . TYR A 1 69 ? 8.156 12.578 9.516 1 38.12 69 TYR A C 1
ATOM 561 O O . TYR A 1 69 ? 8.289 11.398 9.844 1 38.12 69 TYR A O 1
ATOM 569 N N . GLU A 1 70 ? 8.875 13.375 9.805 1 36.38 70 GLU A N 1
ATOM 570 C CA . GLU A 1 70 ? 9.984 12.758 10.523 1 36.38 70 GLU A CA 1
ATOM 571 C C . GLU A 1 70 ? 9.492 11.812 11.617 1 36.38 70 GLU A C 1
ATOM 573 O O . GLU A 1 70 ? 8.609 12.172 12.398 1 36.38 70 GLU A O 1
ATOM 578 N N . PRO A 1 71 ? 9.562 10.531 11.445 1 33.25 71 PRO A N 1
ATOM 579 C CA . PRO A 1 71 ? 9.555 9.625 12.602 1 33.25 71 PRO A CA 1
ATOM 580 C C . PRO A 1 71 ? 9.969 10.32 13.891 1 33.25 71 PRO A C 1
ATOM 582 O O . PRO A 1 71 ? 9.773 9.773 14.984 1 33.25 71 PRO A O 1
ATOM 585 N N . SER A 1 72 ? 10.633 11.352 13.906 1 31.2 72 SER A N 1
ATOM 586 C CA . SER A 1 72 ? 11.102 11.844 15.195 1 31.2 72 SER A CA 1
ATOM 587 C C . SER A 1 72 ? 9.945 12.281 16.078 1 31.2 72 SER A C 1
ATOM 589 O O . SER A 1 72 ? 10.133 12.539 17.281 1 31.2 72 SER A O 1
ATOM 591 N N . CYS A 1 73 ? 8.836 12.812 15.656 1 31.58 73 CYS A N 1
ATOM 592 C CA . CYS A 1 73 ? 7.973 13.391 16.672 1 31.58 73 CYS A CA 1
ATOM 593 C C . CYS A 1 73 ? 7.234 12.305 17.453 1 31.58 73 CYS A C 1
ATOM 595 O O . CYS A 1 73 ? 6.762 12.539 18.562 1 31.58 73 CYS A O 1
ATOM 597 N N . ILE A 1 74 ? 6.371 11.461 16.781 1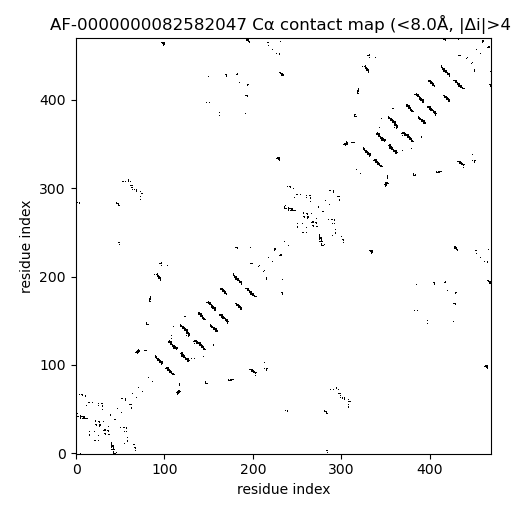 31.3 74 ILE A N 1
ATOM 598 C CA . ILE A 1 74 ? 5.895 10.406 17.672 1 31.3 74 ILE A CA 1
ATOM 599 C C . ILE A 1 74 ? 7.031 9.438 17.984 1 31.3 74 ILE A C 1
ATOM 601 O O . ILE A 1 74 ? 7.602 8.836 17.078 1 31.3 74 ILE A O 1
ATOM 605 N N . GLU A 1 75 ? 7.684 9.719 18.969 1 31.73 75 GLU A N 1
ATOM 606 C CA . GLU A 1 75 ? 8.664 8.805 19.562 1 31.73 75 GLU A CA 1
ATOM 607 C C . GLU A 1 75 ? 8.156 7.367 19.547 1 31.73 75 GLU A C 1
ATOM 609 O O . GLU A 1 75 ? 7.387 6.965 20.422 1 31.73 75 GLU A O 1
ATOM 614 N N . SER A 1 76 ? 7.238 6.938 18.656 1 32.47 76 SER A N 1
ATOM 615 C CA . SER A 1 76 ? 7.25 5.508 18.938 1 32.47 76 SER A CA 1
ATOM 616 C C . SER A 1 76 ? 8.68 4.977 19.047 1 32.47 76 SER A C 1
ATOM 618 O O . SER A 1 76 ? 9.562 5.41 18.312 1 32.47 76 SER A O 1
ATOM 620 N N . GLN A 1 77 ? 9.125 4.609 20.188 1 32.78 77 GLN A N 1
ATOM 621 C CA . GLN A 1 77 ? 10.328 3.852 20.516 1 32.78 77 GLN A CA 1
ATOM 622 C C . GLN A 1 77 ? 10.633 2.811 19.453 1 32.78 77 GLN A C 1
ATOM 624 O O . GLN A 1 77 ? 10.508 1.608 19.688 1 32.78 77 GLN A O 1
ATOM 629 N N . VAL A 1 78 ? 10.148 2.979 18.266 1 36.69 78 VAL A N 1
ATOM 630 C CA . VAL A 1 78 ? 10.719 1.947 17.406 1 36.69 78 VAL A CA 1
ATOM 631 C C . VAL A 1 78 ? 12.234 2.104 17.359 1 36.69 78 VAL A C 1
ATOM 633 O O . VAL A 1 78 ? 12.742 3.121 16.875 1 36.69 78 VAL A O 1
ATOM 636 N N . THR A 1 79 ? 12.945 1.791 18.109 1 41.66 79 THR A N 1
ATOM 637 C CA . THR A 1 79 ? 14.383 1.535 18.047 1 41.66 79 THR A CA 1
ATOM 638 C C . THR A 1 79 ? 14.727 0.751 16.781 1 41.66 79 THR A C 1
ATOM 640 O O . THR A 1 79 ? 15.148 -0.405 16.859 1 41.66 79 THR A O 1
ATOM 643 N N . GLY A 1 80 ? 13.883 0.811 15.812 1 51.31 80 GLY A N 1
ATOM 644 C CA . GLY A 1 80 ? 14.148 -0.168 14.766 1 51.31 80 GLY A CA 1
ATOM 645 C C . GLY A 1 80 ? 15.453 0.081 14.031 1 51.31 80 GLY A C 1
ATOM 646 O O . GLY A 1 80 ? 15.633 1.13 13.414 1 51.31 80 GLY A O 1
ATOM 647 N N . LYS A 1 81 ? 16.531 -0.575 14.328 1 63.53 81 LYS A N 1
ATOM 648 C CA . LYS A 1 81 ? 17.812 -0.615 13.625 1 63.53 81 LYS A CA 1
ATOM 649 C C . LYS A 1 81 ? 17.641 -1.087 12.188 1 63.53 81 LYS A C 1
ATOM 651 O O . LYS A 1 81 ? 16.797 -1.936 11.906 1 63.53 81 LYS A O 1
ATOM 656 N N . LYS A 1 82 ? 18.094 -0.334 11.219 1 78.38 82 LYS A N 1
ATOM 657 C CA . LYS A 1 82 ? 18.25 -0.808 9.844 1 78.38 82 LYS A CA 1
ATOM 658 C C . LYS A 1 82 ? 18.719 -2.256 9.812 1 78.38 82 LYS A C 1
ATOM 660 O O . LYS A 1 82 ? 19.734 -2.596 10.43 1 78.38 82 LYS A O 1
ATOM 665 N N . PRO A 1 83 ? 17.906 -3.145 9.164 1 83.31 83 PRO A N 1
ATOM 666 C CA . PRO A 1 83 ? 18.406 -4.512 9.031 1 83.31 83 PRO A CA 1
ATOM 667 C C . PRO A 1 83 ? 19.797 -4.57 8.383 1 83.31 83 PRO A C 1
ATOM 669 O O . PRO A 1 83 ? 20.172 -3.656 7.648 1 83.31 83 PRO A O 1
ATOM 672 N N . ALA A 1 84 ? 20.469 -5.613 8.68 1 82.12 84 ALA A N 1
ATOM 673 C CA . ALA A 1 84 ? 21.859 -5.789 8.25 1 82.12 84 ALA A CA 1
ATOM 674 C C . ALA A 1 84 ? 21.984 -5.633 6.738 1 82.12 84 ALA A C 1
ATOM 676 O O . ALA A 1 84 ? 22.938 -5.012 6.25 1 82.12 84 ALA A O 1
ATOM 677 N N . PHE A 1 85 ? 21.094 -6.086 6.004 1 89.75 85 PHE A N 1
ATOM 678 C CA . PHE A 1 85 ? 21.125 -6.066 4.547 1 89.75 85 PHE A CA 1
ATOM 679 C C . PHE A 1 85 ? 21.188 -4.637 4.027 1 89.75 85 PHE A C 1
ATOM 681 O O . PHE A 1 85 ? 21.828 -4.367 3.002 1 89.75 85 PHE A O 1
ATOM 688 N N . PHE A 1 86 ? 20.562 -3.795 4.688 1 89.12 86 PHE A N 1
ATOM 689 C CA . PHE A 1 86 ? 20.422 -2.438 4.176 1 89.12 86 PHE A CA 1
ATOM 690 C C . PHE A 1 86 ? 21.484 -1.518 4.781 1 89.12 86 PHE A C 1
ATOM 692 O O . PHE A 1 86 ? 21.516 -0.323 4.48 1 89.12 86 PHE A O 1
ATOM 699 N N . GLN A 1 87 ? 22.281 -2.057 5.605 1 85 87 GLN A N 1
ATOM 700 C CA . GLN A 1 87 ? 23.328 -1.244 6.234 1 85 87 GLN A CA 1
ATOM 701 C C . GLN A 1 87 ? 24.469 -0.984 5.27 1 85 87 GLN A C 1
ATOM 703 O O . GLN A 1 87 ? 24.875 -1.878 4.523 1 85 87 GLN A O 1
ATOM 708 N N . GLY A 1 88 ? 24.906 0.239 5.215 1 80.69 88 GLY A N 1
ATOM 709 C CA . GLY A 1 88 ? 26.141 0.568 4.504 1 80.69 88 GLY A CA 1
ATOM 710 C C . GLY A 1 88 ? 25.922 0.828 3.027 1 80.69 88 GLY A C 1
ATOM 711 O O . GLY A 1 88 ? 26.875 1.03 2.279 1 80.69 88 GLY A O 1
ATOM 712 N N . SER A 1 89 ? 24.719 0.657 2.57 1 84.62 89 SER A N 1
ATOM 713 C CA . SER A 1 89 ? 24.422 0.914 1.165 1 84.62 89 SER A CA 1
ATOM 714 C C . SER A 1 89 ? 23.219 1.841 1.02 1 84.62 89 SER A C 1
ATOM 716 O O . SER A 1 89 ? 22.25 1.725 1.766 1 84.62 89 SER A O 1
ATOM 718 N N . SER A 1 90 ? 23.328 2.688 -0.012 1 85.44 90 SER A N 1
ATOM 719 C CA . SER A 1 90 ? 22.219 3.586 -0.307 1 85.44 90 SER A CA 1
ATOM 720 C C . SER A 1 90 ? 21.625 3.303 -1.685 1 85.44 90 SER A C 1
ATOM 722 O O . SER A 1 90 ? 20.688 3.977 -2.115 1 85.44 90 SER A O 1
ATOM 724 N N . GLN A 1 91 ? 22.234 2.395 -2.336 1 90.19 91 GLN A N 1
ATOM 725 C CA . GLN A 1 91 ? 21.766 1.982 -3.652 1 90.19 91 GLN A CA 1
ATOM 726 C C . GLN A 1 91 ? 21.656 0.463 -3.746 1 90.19 91 GLN A C 1
ATOM 728 O O . GLN A 1 91 ? 22.547 -0.258 -3.285 1 90.19 91 GLN A O 1
ATOM 733 N N . PHE A 1 92 ? 20.578 0.04 -4.266 1 96.81 92 PHE A N 1
ATOM 734 C CA . PHE A 1 92 ? 20.344 -1.385 -4.465 1 96.81 92 PHE A CA 1
ATOM 735 C C . PHE A 1 92 ? 19.859 -1.659 -5.883 1 96.81 92 PHE A C 1
ATOM 737 O O . PHE A 1 92 ? 19.406 -0.748 -6.578 1 96.81 92 PHE A O 1
ATOM 744 N N . TYR A 1 93 ? 20.031 -2.871 -6.242 1 96.81 93 TYR A N 1
ATOM 745 C CA . TYR A 1 93 ? 19.547 -3.361 -7.527 1 96.81 93 TYR A CA 1
ATOM 746 C C . TYR A 1 93 ? 18.438 -4.379 -7.34 1 96.81 93 TYR A C 1
ATOM 748 O O . TYR A 1 93 ? 18.391 -5.086 -6.332 1 96.81 93 TYR A O 1
ATOM 756 N N . SER A 1 94 ? 17.531 -4.395 -8.234 1 98.25 94 SER A N 1
ATOM 757 C CA . SER A 1 94 ? 16.453 -5.375 -8.125 1 98.25 94 SER A CA 1
ATOM 758 C C . SER A 1 94 ? 16.047 -5.902 -9.5 1 98.25 94 SER A C 1
ATOM 760 O O . SER A 1 94 ? 16.281 -5.246 -10.516 1 98.25 94 SER A O 1
ATOM 762 N N . TYR A 1 95 ? 15.5 -7.105 -9.461 1 98.5 95 TYR A N 1
ATOM 763 C CA . TYR A 1 95 ? 15.227 -7.828 -10.695 1 98.5 95 TYR A CA 1
ATOM 764 C C . TYR A 1 95 ? 13.883 -8.547 -10.617 1 98.5 95 TYR A C 1
ATOM 766 O O . TYR A 1 95 ? 13.555 -9.148 -9.594 1 98.5 95 TYR A O 1
ATOM 774 N N . ILE A 1 96 ? 13.188 -8.438 -11.664 1 97.94 96 ILE A N 1
ATOM 775 C CA . ILE A 1 96 ? 11.984 -9.227 -11.922 1 97.94 96 ILE A CA 1
ATOM 776 C C . ILE A 1 96 ? 12.055 -9.828 -13.32 1 97.94 96 ILE A C 1
ATOM 778 O O . ILE A 1 96 ? 12.648 -9.234 -14.227 1 97.94 96 ILE A O 1
ATOM 782 N N . TYR A 1 97 ? 11.492 -11.016 -13.422 1 98.06 97 TYR A N 1
ATOM 783 C CA . TYR A 1 97 ? 11.367 -11.578 -14.766 1 98.06 97 TYR A CA 1
ATOM 784 C C . TYR A 1 97 ? 9.93 -11.508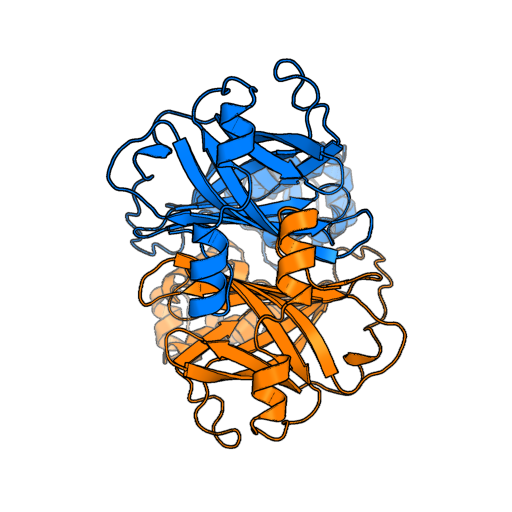 -15.258 1 98.06 97 TYR A C 1
ATOM 786 O O . TYR A 1 97 ? 9.023 -12.062 -14.633 1 98.06 97 TYR A O 1
ATOM 794 N N . ASP A 1 98 ? 9.75 -10.758 -16.375 1 96.62 98 ASP A N 1
ATOM 795 C CA . ASP A 1 98 ? 8.445 -10.641 -17.016 1 96.62 98 ASP A CA 1
ATOM 796 C C . ASP A 1 98 ? 8.25 -11.719 -18.078 1 96.62 98 ASP A C 1
ATOM 798 O O . ASP A 1 98 ? 8.766 -11.602 -19.188 1 96.62 98 ASP A O 1
ATOM 802 N N . GLY A 1 99 ? 7.441 -12.672 -17.703 1 95.5 99 GLY A N 1
ATOM 803 C CA . GLY A 1 99 ? 7.227 -13.797 -18.594 1 95.5 99 GLY A CA 1
ATOM 804 C C . GLY A 1 99 ? 6.434 -13.43 -19.828 1 95.5 99 GLY A C 1
ATOM 805 O O . GLY A 1 99 ? 6.473 -14.148 -20.828 1 95.5 99 GLY A O 1
ATOM 806 N N . ARG A 1 100 ? 5.699 -12.398 -19.906 1 92.75 100 ARG A N 1
ATOM 807 C CA . ARG A 1 100 ? 4.91 -11.969 -21.047 1 92.75 100 ARG A CA 1
ATOM 808 C C . ARG A 1 100 ? 5.812 -11.484 -22.188 1 92.75 100 ARG A C 1
ATOM 810 O O . ARG A 1 100 ? 5.535 -11.734 -23.359 1 92.75 100 ARG A O 1
ATOM 817 N N . ALA A 1 101 ? 6.848 -10.828 -21.766 1 93 101 ALA A N 1
ATOM 818 C CA . ALA A 1 101 ? 7.766 -10.242 -22.734 1 93 101 ALA A CA 1
ATOM 819 C C . ALA A 1 101 ? 9.078 -11.023 -22.781 1 93 101 ALA A C 1
ATOM 821 O O . ALA A 1 101 ? 9.984 -10.672 -23.547 1 93 101 ALA A O 1
ATOM 822 N N . ASN A 1 102 ? 9.188 -12.078 -21.984 1 94.94 102 ASN A N 1
ATOM 823 C CA . ASN A 1 102 ? 10.438 -12.805 -21.844 1 94.94 102 ASN A CA 1
ATOM 824 C C . ASN A 1 102 ? 11.617 -11.859 -21.625 1 94.94 102 ASN A C 1
ATOM 826 O O . ASN A 1 102 ? 12.617 -11.93 -22.344 1 94.94 102 ASN A O 1
ATOM 830 N N . LYS A 1 103 ? 11.438 -11.047 -20.641 1 96.25 103 LYS A N 1
ATOM 831 C CA . LYS A 1 103 ? 12.406 -9.984 -20.438 1 96.25 103 LYS A CA 1
ATOM 832 C C . LYS A 1 103 ? 12.727 -9.82 -18.953 1 96.25 103 LYS A C 1
ATOM 834 O O . LYS A 1 103 ? 11.836 -9.891 -18.109 1 96.25 103 LYS A O 1
ATOM 839 N N . LEU A 1 104 ? 14 -9.594 -18.734 1 97.69 104 LEU A N 1
ATOM 840 C CA . LEU A 1 104 ? 14.453 -9.211 -17.406 1 97.69 104 LEU A CA 1
ATOM 841 C C . LEU A 1 104 ? 14.203 -7.723 -17.156 1 97.69 104 LEU A C 1
ATOM 843 O O . LEU A 1 104 ? 14.656 -6.879 -17.922 1 97.69 104 LEU A O 1
ATOM 847 N N . ILE A 1 105 ? 13.461 -7.414 -16.109 1 97.44 105 ILE A N 1
ATOM 848 C CA . ILE A 1 105 ? 13.227 -6.031 -15.703 1 97.44 105 ILE A CA 1
ATOM 849 C C . ILE A 1 105 ? 14.258 -5.621 -14.648 1 97.44 105 ILE A C 1
ATOM 851 O O . ILE A 1 105 ? 14.227 -6.121 -13.523 1 97.44 105 ILE A O 1
ATOM 855 N N . ARG A 1 106 ? 15.078 -4.676 -15.039 1 97.12 106 ARG A N 1
ATOM 856 C CA . ARG A 1 106 ? 16.109 -4.16 -14.148 1 97.12 106 ARG A CA 1
ATOM 857 C C . ARG A 1 106 ? 15.648 -2.891 -13.445 1 97.12 106 ARG A C 1
ATOM 859 O O . ARG A 1 106 ? 15.102 -1.985 -14.078 1 97.12 106 ARG A O 1
ATOM 866 N N . CYS A 1 107 ? 15.945 -2.902 -12.188 1 97.44 107 CYS A N 1
ATOM 867 C CA . CYS A 1 107 ? 15.602 -1.71 -11.422 1 97.44 107 CYS A CA 1
ATOM 868 C C . CYS A 1 107 ? 16.766 -1.265 -10.555 1 97.44 107 CYS A C 1
ATOM 870 O O . CYS A 1 107 ? 17.625 -2.076 -10.195 1 97.44 107 CYS A O 1
ATOM 872 N N . VAL A 1 108 ? 16.75 -0.018 -10.258 1 93.06 108 VAL A N 1
ATOM 873 C CA . VAL A 1 108 ? 17.656 0.559 -9.273 1 93.06 108 VAL A CA 1
ATOM 874 C C . VAL A 1 108 ? 16.859 1.277 -8.188 1 93.06 108 VAL A C 1
ATOM 876 O O . VAL A 1 108 ? 15.891 1.985 -8.484 1 93.06 108 VAL A O 1
ATOM 879 N N . ILE A 1 109 ? 17.234 1.033 -6.977 1 95.19 109 ILE A N 1
ATOM 880 C CA . ILE A 1 109 ? 16.609 1.685 -5.828 1 95.19 109 ILE A CA 1
ATOM 881 C C . ILE A 1 109 ? 17.625 2.6 -5.148 1 95.19 109 ILE A C 1
ATOM 883 O O . ILE A 1 109 ? 18.688 2.146 -4.719 1 95.19 109 ILE A O 1
ATOM 887 N N . ASP A 1 110 ? 17.266 3.822 -5.039 1 85.75 110 ASP A N 1
ATOM 888 C CA . ASP A 1 110 ? 18.078 4.781 -4.301 1 85.75 110 ASP A CA 1
ATOM 889 C C . ASP A 1 110 ? 17.422 5.145 -2.967 1 85.75 110 ASP A C 1
ATOM 891 O O . ASP A 1 110 ? 16.297 5.629 -2.932 1 85.75 110 ASP A O 1
ATOM 895 N N . VAL A 1 111 ? 18.203 4.848 -1.952 1 87.81 111 VAL A N 1
ATOM 896 C CA . VAL A 1 111 ? 17.766 5.309 -0.635 1 87.81 111 VAL A CA 1
ATOM 897 C C . VAL A 1 111 ? 18.328 6.707 -0.372 1 87.81 111 VAL A C 1
ATOM 899 O O . VAL A 1 111 ? 19.547 6.902 -0.342 1 87.81 111 VAL A O 1
ATOM 902 N N . LEU A 1 112 ? 17.469 7.621 -0.184 1 75.62 112 LEU A N 1
ATOM 903 C CA . LEU A 1 112 ? 17.875 9.023 -0.238 1 75.62 112 LEU A CA 1
ATOM 904 C C . LEU A 1 112 ? 18.109 9.57 1.163 1 75.62 112 LEU A C 1
ATOM 906 O O . LEU A 1 112 ? 19.25 9.898 1.515 1 75.62 112 LEU A O 1
ATOM 910 N N . SER A 1 113 ? 17.016 9.719 1.976 1 68.06 113 SER A N 1
ATOM 911 C CA . SER A 1 113 ? 17.188 10.352 3.277 1 68.06 113 SER A CA 1
ATOM 912 C C . SER A 1 113 ? 16.25 9.75 4.316 1 68.06 113 SER A C 1
ATOM 914 O O . SER A 1 113 ? 15.164 9.273 3.979 1 68.06 113 SER A O 1
ATOM 916 N N . LYS A 1 114 ? 16.844 9.82 5.508 1 74.25 114 LYS A N 1
ATOM 917 C CA . LYS A 1 114 ? 16.016 9.398 6.637 1 74.25 114 LYS A CA 1
ATOM 918 C C . LYS A 1 114 ? 14.945 10.438 6.961 1 74.25 114 LYS A C 1
ATOM 920 O O . LYS A 1 114 ? 15.234 11.641 6.98 1 74.25 114 LYS A O 1
ATOM 925 N N . THR A 1 115 ? 13.75 10 7.055 1 66.06 115 THR A N 1
ATOM 926 C CA . THR A 1 115 ? 12.656 10.922 7.363 1 66.06 115 THR A CA 1
ATOM 927 C C . THR A 1 115 ? 12.164 10.711 8.797 1 66.06 115 THR A C 1
ATOM 929 O O . THR A 1 115 ? 11.773 11.672 9.461 1 66.06 115 THR A O 1
ATOM 932 N N . GLU A 1 116 ? 12.039 9.453 9.203 1 69.31 116 GLU A N 1
ATOM 933 C CA . GLU A 1 116 ? 11.688 9.023 10.547 1 69.31 116 GLU A CA 1
ATOM 934 C C . GLU A 1 116 ? 12.609 7.914 11.039 1 69.31 116 GLU A C 1
ATOM 936 O O . GLU A 1 116 ? 13.516 7.488 10.32 1 69.31 116 GLU A O 1
ATOM 941 N N . GLU A 1 117 ? 12.453 7.496 12.234 1 71.88 117 GLU A N 1
ATOM 942 C CA . GLU A 1 117 ? 13.352 6.531 12.859 1 71.88 117 GLU A CA 1
ATOM 943 C C . GLU A 1 117 ? 13.508 5.285 12 1 71.88 117 GLU A C 1
ATOM 945 O O . GLU A 1 117 ? 14.625 4.785 11.82 1 71.88 117 GLU A O 1
ATOM 950 N N . ASN A 1 118 ? 12.516 4.809 11.492 1 85.06 118 ASN A N 1
ATOM 951 C CA . ASN A 1 118 ? 12.602 3.58 10.719 1 85.06 118 ASN A CA 1
ATOM 952 C C . ASN A 1 118 ? 12.188 3.805 9.266 1 85.06 118 ASN A C 1
ATOM 954 O O . ASN A 1 118 ? 11.836 2.857 8.562 1 85.06 118 ASN A O 1
ATOM 958 N N . ARG A 1 119 ? 12.203 5.078 8.859 1 87.06 119 ARG A N 1
ATOM 959 C CA . ARG A 1 119 ? 11.672 5.398 7.539 1 87.06 119 ARG A CA 1
ATOM 960 C C . ARG A 1 119 ? 12.648 6.27 6.758 1 87.06 119 ARG A C 1
ATOM 962 O O . ARG A 1 119 ? 13.172 7.254 7.285 1 87.06 119 ARG A O 1
ATOM 969 N N . TYR A 1 120 ? 12.844 5.895 5.461 1 83.75 120 TYR A N 1
ATOM 970 C CA . TYR A 1 120 ? 13.719 6.633 4.559 1 83.75 120 TYR A CA 1
ATOM 971 C C . TYR A 1 120 ? 13.023 6.914 3.232 1 83.75 120 TYR A C 1
ATOM 973 O O . TYR A 1 120 ? 12.258 6.082 2.736 1 83.75 120 TYR A O 1
ATOM 981 N N . LYS A 1 121 ? 13.289 8.031 2.674 1 82.31 121 LYS A N 1
ATOM 982 C CA . LYS A 1 121 ? 12.844 8.32 1.315 1 82.31 121 LYS A CA 1
ATOM 983 C C . LYS A 1 121 ? 13.594 7.473 0.294 1 82.31 121 LYS A C 1
ATOM 985 O O . LYS A 1 121 ? 14.805 7.285 0.41 1 82.31 121 LYS A O 1
ATOM 990 N N . VAL A 1 122 ? 12.828 7.016 -0.705 1 89.69 122 VAL A N 1
ATOM 991 C CA . VAL A 1 122 ? 13.461 6.156 -1.701 1 89.69 122 VAL A CA 1
ATOM 992 C C . VAL A 1 122 ? 12.922 6.496 -3.09 1 89.69 122 VAL A C 1
ATOM 994 O O . VAL A 1 122 ? 11.82 7.039 -3.223 1 89.69 122 VAL A O 1
ATOM 997 N N . MET A 1 123 ? 13.711 6.223 -4.082 1 85 123 MET A N 1
ATOM 998 C CA . MET A 1 123 ? 13.328 6.234 -5.488 1 85 123 MET A CA 1
ATOM 999 C C . MET A 1 123 ? 13.578 4.875 -6.133 1 85 123 MET A C 1
ATOM 1001 O O . MET A 1 123 ? 14.602 4.238 -5.871 1 85 123 MET A O 1
ATOM 1005 N N . LEU A 1 124 ? 12.672 4.477 -6.867 1 93.19 124 LEU A N 1
ATOM 1006 C CA . LEU A 1 124 ? 12.828 3.271 -7.676 1 93.19 124 LEU A CA 1
ATOM 1007 C C . LEU A 1 124 ? 12.781 3.602 -9.164 1 93.19 124 LEU A C 1
ATOM 1009 O O . LEU A 1 124 ? 11.812 4.215 -9.633 1 93.19 124 LEU A O 1
ATOM 1013 N N . TYR A 1 125 ? 13.812 3.264 -9.828 1 88.75 125 TYR A N 1
ATOM 1014 C CA . TYR A 1 125 ? 13.891 3.367 -11.281 1 88.75 125 TYR A CA 1
ATOM 1015 C C . TYR A 1 125 ? 13.695 2.006 -11.938 1 88.75 125 TYR A C 1
ATOM 1017 O O . TYR A 1 125 ? 14.508 1.1 -11.766 1 88.75 125 TYR A O 1
ATOM 1025 N N . MET A 1 126 ? 12.688 1.878 -12.688 1 95.19 126 MET A N 1
ATOM 1026 C CA . MET A 1 126 ? 12.281 0.56 -13.164 1 95.19 126 MET A CA 1
ATOM 1027 C C . MET A 1 126 ? 12.492 0.441 -14.672 1 95.19 126 MET A C 1
ATOM 1029 O O . MET A 1 126 ? 12.156 1.358 -15.422 1 95.19 126 MET A O 1
ATOM 1033 N N . ASN A 1 127 ? 12.891 -0.771 -15.094 1 95.44 127 ASN A N 1
ATOM 1034 C CA . ASN A 1 127 ? 13.117 -1.143 -16.484 1 95.44 127 ASN A CA 1
ATOM 1035 C C . ASN A 1 127 ? 14.164 -0.245 -17.141 1 95.44 127 ASN A C 1
ATOM 1037 O O . ASN A 1 127 ? 13.898 0.362 -18.188 1 95.44 127 ASN A O 1
ATOM 1041 N N . ILE A 1 128 ? 15.312 -0.274 -16.562 1 90.88 128 ILE A N 1
ATOM 1042 C CA . ILE A 1 128 ? 16.406 0.582 -17.016 1 90.88 128 ILE A CA 1
ATOM 1043 C C . ILE A 1 128 ? 17.156 -0.097 -18.156 1 90.88 128 ILE A C 1
ATOM 1045 O O . ILE A 1 128 ? 17.219 -1.327 -18.219 1 90.88 128 ILE A O 1
ATOM 1049 N N . ASP A 1 129 ? 17.734 0.708 -18.953 1 88.56 129 ASP A N 1
ATOM 1050 C CA . ASP A 1 129 ? 18.5 0.17 -20.078 1 88.56 129 ASP A CA 1
ATOM 1051 C C . ASP A 1 129 ? 19.969 -0.014 -19.719 1 88.56 129 ASP A C 1
ATOM 1053 O O . ASP A 1 129 ? 20.641 -0.889 -20.266 1 88.56 129 ASP A O 1
ATOM 1057 N N . SER A 1 130 ? 20.422 0.898 -18.906 1 88 130 SER A N 1
ATOM 1058 C CA . SER A 1 130 ? 21.828 0.868 -18.5 1 88 130 SER A CA 1
ATOM 1059 C C . SER A 1 130 ? 21.984 1.315 -17.047 1 88 130 SER A C 1
ATOM 1061 O O . SER A 1 130 ? 21.312 2.246 -16.594 1 88 130 SER A O 1
ATOM 1063 N N . TYR A 1 131 ? 22.938 0.64 -16.391 1 88.88 131 TYR A N 1
ATOM 1064 C CA . TYR A 1 131 ? 23.188 1 -15 1 88.88 131 TYR A CA 1
ATOM 1065 C C . TYR A 1 131 ? 23.891 2.348 -14.898 1 88.88 131 TYR A C 1
ATOM 1067 O O . TYR A 1 131 ? 23.781 3.041 -13.883 1 88.88 131 TYR A O 1
ATOM 1075 N N . GLU A 1 132 ? 24.641 2.734 -15.875 1 82.62 132 GLU A N 1
ATOM 1076 C CA . GLU A 1 132 ? 25.344 4.012 -15.898 1 82.62 132 GLU A CA 1
ATOM 1077 C C . GLU A 1 132 ? 24.375 5.184 -15.977 1 82.62 132 GLU A C 1
ATOM 1079 O O . GLU A 1 132 ? 24.594 6.215 -15.344 1 82.62 132 GLU A O 1
ATOM 1084 N N . ASN A 1 133 ? 23.266 5.004 -16.781 1 82.56 133 ASN A N 1
ATOM 1085 C CA . ASN A 1 133 ? 22.234 6.016 -16.953 1 82.56 133 ASN A CA 1
ATOM 1086 C C . ASN A 1 133 ? 20.875 5.516 -16.453 1 82.56 133 ASN A C 1
ATOM 1088 O O . ASN A 1 133 ? 19.859 5.652 -17.156 1 82.56 133 ASN A O 1
ATOM 1092 N N . TYR A 1 134 ? 20.938 5.012 -15.258 1 84.62 134 TYR A N 1
ATOM 1093 C CA . TYR A 1 134 ? 19.766 4.285 -14.781 1 84.62 134 TYR A CA 1
ATOM 1094 C C . TYR A 1 134 ? 18.594 5.23 -14.523 1 84.62 134 TYR A C 1
ATOM 1096 O O . TYR A 1 134 ? 17.438 4.805 -14.477 1 84.62 134 TYR A O 1
ATOM 1104 N N . GLN A 1 135 ? 18.766 6.48 -14.398 1 76.06 135 GLN A N 1
ATOM 1105 C CA . GLN A 1 135 ? 17.688 7.438 -14.172 1 76.06 135 GLN A CA 1
ATOM 1106 C C . GLN A 1 135 ? 16.859 7.641 -15.438 1 76.06 135 GLN A C 1
ATOM 1108 O O . GLN A 1 135 ? 15.742 8.164 -15.383 1 76.06 135 GLN A O 1
ATOM 1113 N N . GLU A 1 136 ? 17.516 7.273 -16.562 1 78.38 136 GLU A N 1
ATOM 1114 C CA . GLU A 1 136 ? 16.75 7.172 -17.812 1 78.38 136 GLU A CA 1
ATOM 1115 C C . GLU A 1 136 ? 16.047 5.82 -17.922 1 78.38 136 GLU A C 1
ATOM 1117 O O . GLU A 1 136 ? 16.625 4.852 -18.406 1 78.38 136 GLU A O 1
ATOM 1122 N N . CYS A 1 137 ? 14.875 5.766 -17.438 1 83.88 137 CYS A N 1
ATOM 1123 C CA . CYS A 1 137 ? 14.172 4.496 -17.312 1 83.88 137 CYS A CA 1
ATOM 1124 C C . CYS A 1 137 ? 12.719 4.629 -17.75 1 83.88 137 CYS A C 1
ATOM 1126 O O . CYS A 1 137 ? 12.25 5.734 -18.047 1 83.88 137 CYS A O 1
ATOM 1128 N N . GLU A 1 138 ? 12.086 3.578 -17.859 1 87.5 138 GLU A N 1
ATOM 1129 C CA . GLU A 1 138 ? 10.695 3.572 -18.312 1 87.5 138 GLU A CA 1
ATOM 1130 C C . GLU A 1 138 ? 9.773 4.203 -17.281 1 87.5 138 GLU A C 1
ATOM 1132 O O . GLU A 1 138 ? 8.883 4.988 -17.625 1 87.5 138 GLU A O 1
ATOM 1137 N N . ASN A 1 139 ? 9.977 3.785 -16 1 87.25 139 ASN A N 1
ATOM 1138 C CA . ASN A 1 139 ? 9.133 4.293 -14.922 1 87.25 139 ASN A CA 1
ATOM 1139 C C . ASN A 1 139 ? 9.961 4.715 -13.711 1 87.25 139 ASN A C 1
ATOM 1141 O O . ASN A 1 139 ? 10.945 4.055 -13.367 1 87.25 139 ASN A O 1
ATOM 1145 N N . THR A 1 140 ? 9.516 5.77 -13.133 1 84.38 140 THR A N 1
ATOM 1146 C CA . THR A 1 140 ? 10.117 6.242 -11.898 1 84.38 140 THR A CA 1
ATOM 1147 C C . THR A 1 140 ? 9.086 6.301 -10.773 1 84.38 140 THR A C 1
ATOM 1149 O O . THR A 1 140 ? 7.996 6.848 -10.953 1 84.38 140 THR A O 1
ATOM 1152 N N . TYR A 1 141 ? 9.484 5.719 -9.703 1 88.38 141 TYR A N 1
ATOM 1153 C CA . TYR A 1 141 ? 8.617 5.707 -8.539 1 88.38 141 TYR A CA 1
ATOM 1154 C C . TYR A 1 141 ? 9.289 6.379 -7.344 1 88.38 141 TYR A C 1
ATOM 1156 O O . TYR A 1 141 ? 10.492 6.215 -7.129 1 88.38 141 TYR A O 1
ATOM 1164 N N . GLY A 1 142 ? 8.5 7.09 -6.609 1 84.75 142 GLY A N 1
ATOM 1165 C CA . GLY A 1 142 ? 8.961 7.676 -5.359 1 84.75 142 GLY A CA 1
ATOM 1166 C C . GLY A 1 142 ? 8.141 7.234 -4.156 1 84.75 142 GLY A C 1
ATOM 1167 O O . GLY A 1 142 ? 6.961 6.914 -4.289 1 84.75 142 GLY A O 1
ATOM 1168 N N . GLY A 1 143 ? 8.852 7.191 -2.984 1 89.06 143 GLY A N 1
ATOM 1169 C CA . GLY A 1 143 ? 8.156 6.812 -1.764 1 89.06 143 GLY A CA 1
ATOM 1170 C C . GLY A 1 143 ? 9.094 6.609 -0.585 1 89.06 143 GLY A C 1
ATOM 1171 O O . GLY A 1 143 ? 10.016 7.402 -0.371 1 89.06 143 GLY A O 1
ATOM 1172 N N . TYR A 1 144 ? 8.734 5.523 0.168 1 88.38 144 TYR A N 1
ATOM 1173 C CA . TYR A 1 144 ? 9.492 5.332 1.401 1 88.38 144 TYR A CA 1
ATOM 1174 C C . TYR A 1 144 ? 9.812 3.857 1.619 1 88.38 144 TYR A C 1
ATOM 1176 O O . TYR A 1 144 ? 9.078 2.98 1.157 1 88.38 144 TYR A O 1
ATOM 1184 N N . ILE A 1 145 ? 10.938 3.697 2.254 1 92.44 145 ILE A N 1
ATOM 1185 C CA . ILE A 1 145 ? 11.266 2.391 2.812 1 92.44 145 ILE A CA 1
ATOM 1186 C C . ILE A 1 145 ? 11.141 2.432 4.332 1 92.44 145 ILE A C 1
ATOM 1188 O O . ILE A 1 145 ? 11.625 3.363 4.98 1 92.44 145 ILE A O 1
ATOM 1192 N N . GLU A 1 146 ? 10.43 1.466 4.879 1 91.44 146 GLU A N 1
ATOM 1193 C CA . GLU A 1 146 ? 10.203 1.339 6.312 1 91.44 146 GLU A CA 1
ATOM 1194 C C . GLU A 1 146 ? 10.758 0.021 6.844 1 91.44 146 GLU A C 1
ATOM 1196 O O . GLU A 1 146 ? 10.43 -1.051 6.336 1 91.44 146 GLU A O 1
ATOM 1201 N N . HIS A 1 147 ? 11.625 0.151 7.824 1 92.38 147 HIS A N 1
ATOM 1202 C CA . HIS A 1 147 ? 12.227 -1.032 8.43 1 92.38 147 HIS A CA 1
ATOM 1203 C C . HIS A 1 147 ? 11.562 -1.37 9.758 1 92.38 147 HIS A C 1
ATOM 1205 O O . HIS A 1 147 ? 11.453 -0.512 10.641 1 92.38 147 HIS A O 1
ATOM 1211 N N . TYR A 1 148 ? 11.117 -2.58 9.891 1 89.44 148 TYR A N 1
ATOM 1212 C CA . TYR A 1 148 ? 10.625 -3.145 11.141 1 89.44 148 TYR A CA 1
ATOM 1213 C C . TYR A 1 148 ? 11.453 -4.355 11.555 1 89.44 148 TYR A C 1
ATOM 1215 O O . TYR A 1 148 ? 12.383 -4.75 10.852 1 89.44 148 TYR A O 1
ATOM 1223 N N . ASP A 1 149 ? 11.156 -4.934 12.656 1 86.88 149 ASP A N 1
ATOM 1224 C CA . ASP A 1 149 ? 11.945 -6.043 13.18 1 86.88 149 ASP A CA 1
ATOM 1225 C C . ASP A 1 149 ? 11.812 -7.281 12.289 1 86.88 149 ASP A C 1
ATOM 1227 O O . ASP A 1 149 ? 12.789 -7.992 12.047 1 86.88 149 ASP A O 1
ATOM 1231 N N . ALA A 1 150 ? 10.656 -7.484 11.797 1 88.56 150 ALA A N 1
ATOM 1232 C CA . ALA A 1 150 ? 10.391 -8.742 11.102 1 88.56 150 ALA A CA 1
ATOM 1233 C C . ALA A 1 150 ? 10.359 -8.531 9.586 1 88.56 150 ALA A C 1
ATOM 1235 O O . ALA A 1 150 ? 10.477 -9.492 8.82 1 88.56 150 ALA A O 1
ATOM 1236 N N . LEU A 1 151 ? 10.195 -7.219 9.203 1 91.88 151 LEU A N 1
ATOM 1237 C CA . LEU A 1 151 ? 9.992 -6.996 7.773 1 91.88 151 LEU A CA 1
ATOM 1238 C C . LEU A 1 151 ? 10.461 -5.605 7.367 1 91.88 151 LEU A C 1
ATOM 1240 O O . LEU A 1 151 ? 10.578 -4.711 8.211 1 91.88 151 LEU A O 1
ATOM 1244 N N . THR A 1 152 ? 10.766 -5.488 6.109 1 94 152 THR A N 1
ATOM 1245 C CA . THR A 1 152 ? 10.984 -4.207 5.449 1 94 152 THR A CA 1
ATOM 1246 C C . THR A 1 152 ? 9.961 -3.992 4.336 1 94 152 THR A C 1
ATOM 1248 O O . THR A 1 152 ? 9.703 -4.898 3.541 1 94 152 THR A O 1
ATOM 1251 N N . ASN A 1 153 ? 9.32 -2.84 4.352 1 95.5 153 ASN A N 1
ATOM 1252 C CA . ASN A 1 153 ? 8.375 -2.461 3.303 1 95.5 153 ASN A CA 1
ATOM 1253 C C . ASN A 1 153 ? 8.891 -1.273 2.492 1 95.5 153 ASN A C 1
ATOM 1255 O O . ASN A 1 153 ? 9.406 -0.31 3.059 1 95.5 153 ASN A O 1
ATOM 1259 N N . ILE A 1 154 ? 8.773 -1.387 1.22 1 95.62 154 ILE A N 1
ATOM 1260 C CA . ILE A 1 154 ? 8.992 -0.247 0.333 1 95.62 154 ILE A CA 1
ATOM 1261 C C . ILE A 1 154 ? 7.676 0.142 -0.336 1 95.62 154 ILE A C 1
ATOM 1263 O O . ILE A 1 154 ? 7.066 -0.667 -1.041 1 95.62 154 ILE A O 1
ATOM 1267 N N . ILE A 1 155 ? 7.234 1.291 -0.087 1 93.94 155 ILE A N 1
ATOM 1268 C CA . ILE A 1 155 ? 5.965 1.797 -0.601 1 93.94 155 ILE A CA 1
ATOM 1269 C C . ILE A 1 155 ? 6.227 2.92 -1.603 1 93.94 155 ILE A C 1
ATOM 1271 O O . ILE A 1 155 ? 6.816 3.945 -1.257 1 93.94 155 ILE A O 1
ATOM 1275 N N . LEU A 1 156 ? 5.691 2.721 -2.814 1 90.94 156 LEU A N 1
ATOM 1276 C CA . LEU A 1 156 ? 6.102 3.6 -3.904 1 90.94 156 LEU A CA 1
ATOM 1277 C C . LEU A 1 156 ? 4.898 4.016 -4.75 1 90.94 156 LEU A C 1
ATOM 1279 O O . LEU A 1 156 ? 3.928 3.264 -4.863 1 90.94 156 LEU A O 1
ATOM 1283 N N . ARG A 1 157 ? 5.02 5.176 -5.285 1 87.94 157 ARG A N 1
ATOM 1284 C CA . ARG A 1 157 ? 4.043 5.695 -6.238 1 87.94 157 ARG A CA 1
ATOM 1285 C C . ARG A 1 157 ? 4.727 6.207 -7.5 1 87.94 157 ARG A C 1
ATOM 1287 O O . ARG A 1 157 ? 5.758 6.883 -7.426 1 87.94 157 ARG A O 1
ATOM 1294 N N . ASN A 1 158 ? 4.117 5.844 -8.578 1 86.25 158 ASN A N 1
ATOM 1295 C CA . ASN A 1 158 ? 4.664 6.328 -9.844 1 86.25 158 ASN A CA 1
ATOM 1296 C C . ASN A 1 158 ? 4.605 7.852 -9.93 1 86.25 158 ASN A C 1
ATOM 1298 O O . ASN A 1 158 ? 3.572 8.453 -9.641 1 86.25 158 ASN A O 1
ATOM 1302 N N . GLN A 1 159 ? 5.664 8.422 -10.344 1 70.5 159 GLN A N 1
ATOM 1303 C CA . GLN A 1 159 ? 5.773 9.875 -10.344 1 70.5 159 GLN A CA 1
ATOM 1304 C C . GLN A 1 159 ? 4.969 10.484 -11.492 1 70.5 159 GLN A C 1
ATOM 1306 O O . GLN A 1 159 ? 4.492 11.617 -11.391 1 70.5 159 GLN A O 1
ATOM 1311 N N . ALA A 1 160 ? 4.797 9.797 -12.547 1 70.69 160 ALA A N 1
ATOM 1312 C CA . ALA A 1 160 ? 4.082 10.289 -13.727 1 70.69 160 ALA A CA 1
ATOM 1313 C C . ALA A 1 160 ? 2.619 9.859 -13.695 1 70.69 160 ALA A C 1
ATOM 1315 O O . ALA A 1 160 ? 1.733 10.625 -14.078 1 70.69 160 ALA A O 1
ATOM 1316 N N . THR A 1 161 ? 2.322 8.641 -13.227 1 79.19 161 THR A N 1
ATOM 1317 C CA . THR A 1 161 ? 0.986 8.055 -13.188 1 79.19 161 THR A CA 1
ATOM 1318 C C . THR A 1 161 ? 0.621 7.645 -11.766 1 79.19 161 THR A C 1
ATOM 1320 O O . THR A 1 161 ? 0.835 6.496 -11.367 1 79.19 161 THR A O 1
ATOM 1323 N N . PRO A 1 162 ? -0.025 8.43 -11.062 1 75.25 162 PRO A N 1
ATOM 1324 C CA . PRO A 1 162 ? -0.238 8.211 -9.633 1 75.25 162 PRO A CA 1
ATOM 1325 C C . PRO A 1 162 ? -1.087 6.977 -9.344 1 75.25 162 PRO A C 1
ATOM 1327 O O . PRO A 1 162 ? -1.034 6.434 -8.234 1 75.25 162 PRO A O 1
ATOM 1330 N N . MET A 1 163 ? -1.837 6.535 -10.297 1 83.75 163 MET A N 1
ATOM 1331 C CA . MET A 1 163 ? -2.646 5.336 -10.094 1 83.75 163 MET A CA 1
ATOM 1332 C C . MET A 1 163 ? -1.762 4.109 -9.914 1 83.75 163 MET A C 1
ATOM 1334 O O . MET A 1 163 ? -2.188 3.117 -9.312 1 83.75 163 MET A O 1
ATOM 1338 N N . GLU A 1 164 ? -0.553 4.227 -10.43 1 88.69 164 GLU A N 1
ATOM 1339 C CA . GLU A 1 164 ? 0.384 3.111 -10.352 1 88.69 164 GLU A CA 1
ATOM 1340 C C . GLU A 1 164 ? 1.184 3.156 -9.047 1 88.69 164 GLU A C 1
ATOM 1342 O O . GLU A 1 164 ? 2.023 4.039 -8.859 1 88.69 164 GLU A O 1
ATOM 1347 N N . GLN A 1 165 ? 0.847 2.197 -8.234 1 92.06 165 GLN A N 1
ATOM 1348 C CA . GLN A 1 165 ? 1.562 2.062 -6.969 1 92.06 165 GLN A CA 1
ATOM 1349 C C . GLN A 1 165 ? 2.244 0.701 -6.863 1 92.06 165 GLN A C 1
ATOM 1351 O O . GLN A 1 165 ? 1.77 -0.282 -7.438 1 92.06 165 GLN A O 1
ATOM 1356 N N . ILE A 1 166 ? 3.348 0.707 -6.188 1 96.12 166 ILE A N 1
ATOM 1357 C CA . ILE A 1 166 ? 4.109 -0.516 -5.949 1 96.12 166 ILE A CA 1
ATOM 1358 C C . ILE A 1 166 ? 4.383 -0.669 -4.453 1 96.12 166 ILE A C 1
ATOM 1360 O O . ILE A 1 166 ? 4.711 0.305 -3.773 1 96.12 166 ILE A O 1
ATOM 1364 N N . ILE A 1 167 ? 4.203 -1.803 -3.977 1 97.69 167 ILE A N 1
ATOM 1365 C CA . ILE A 1 167 ? 4.688 -2.146 -2.645 1 97.69 167 ILE A CA 1
ATOM 1366 C C . ILE A 1 167 ? 5.59 -3.375 -2.727 1 97.69 167 ILE A C 1
ATOM 1368 O O . ILE A 1 167 ? 5.297 -4.32 -3.459 1 97.69 167 ILE A O 1
ATOM 1372 N N . ILE A 1 168 ? 6.652 -3.318 -2.08 1 97.88 168 ILE A N 1
ATOM 1373 C CA . ILE A 1 168 ? 7.586 -4.434 -1.954 1 97.88 168 ILE A CA 1
ATOM 1374 C C . ILE A 1 168 ? 7.781 -4.777 -0.479 1 97.88 168 ILE A C 1
ATOM 1376 O O . ILE A 1 168 ? 8.07 -3.896 0.336 1 97.88 168 ILE A O 1
ATOM 1380 N N . SER A 1 169 ? 7.652 -6.02 -0.134 1 97.31 169 SER A N 1
ATOM 1381 C CA . SER A 1 169 ? 7.891 -6.473 1.232 1 97.31 169 SER A CA 1
ATOM 1382 C C . SER A 1 169 ? 8.914 -7.605 1.27 1 97.31 169 SER A C 1
ATOM 1384 O O . SER A 1 169 ? 8.891 -8.492 0.417 1 97.31 169 SER A O 1
ATOM 1386 N N . MET A 1 170 ? 9.773 -7.516 2.199 1 94.81 170 MET A N 1
ATOM 1387 C CA . MET A 1 170 ? 10.812 -8.523 2.395 1 94.81 170 MET A CA 1
ATOM 1388 C C . MET A 1 170 ? 11 -8.836 3.875 1 94.81 170 MET A C 1
ATOM 1390 O O . MET A 1 170 ? 10.922 -7.938 4.719 1 94.81 170 MET A O 1
ATOM 1394 N N . LEU A 1 171 ? 11.297 -10.07 4.125 1 92.44 171 LEU A N 1
ATOM 1395 C CA . LEU A 1 171 ? 11.562 -10.445 5.512 1 92.44 171 LEU A CA 1
ATOM 1396 C C . LEU A 1 171 ? 12.875 -9.836 5.996 1 92.44 171 LEU A C 1
ATOM 1398 O O . LEU A 1 171 ? 13.859 -9.805 5.258 1 92.44 171 LEU A O 1
ATOM 1402 N N . ALA A 1 172 ? 12.75 -9.352 7.234 1 85.5 172 ALA A N 1
ATOM 1403 C CA . ALA A 1 172 ? 13.977 -8.852 7.855 1 85.5 172 ALA A CA 1
ATOM 1404 C C . ALA A 1 172 ? 14.852 -10 8.344 1 85.5 172 ALA A C 1
ATOM 1406 O O . ALA A 1 172 ? 14.336 -11.008 8.844 1 85.5 172 ALA A O 1
ATOM 1407 N N . SER A 1 173 ? 16.047 -10.117 7.766 1 75.75 173 SER A N 1
ATOM 1408 C CA . SER A 1 173 ? 16.953 -11.148 8.242 1 75.75 173 SER A CA 1
ATOM 1409 C C . SER A 1 173 ? 18.078 -10.555 9.094 1 75.75 173 SER A C 1
ATOM 1411 O O . SER A 1 173 ? 18.516 -9.43 8.836 1 75.75 173 SER A O 1
ATOM 1413 N N . PHE A 1 174 ? 18.328 -11.367 10.086 1 72.56 174 PHE A N 1
ATOM 1414 C CA . PHE A 1 174 ? 19.406 -10.953 10.977 1 72.56 174 PHE A CA 1
ATOM 1415 C C . PHE A 1 174 ? 20.766 -11.148 10.305 1 72.56 174 PHE A C 1
ATOM 1417 O O . PHE A 1 174 ? 21.719 -10.43 10.617 1 72.56 174 PHE A O 1
ATOM 1424 N N . MET A 1 175 ? 20.703 -12.016 9.383 1 77.31 175 MET A N 1
ATOM 1425 C CA . MET A 1 175 ? 21.984 -12.297 8.734 1 77.31 175 MET A CA 1
ATOM 1426 C C . MET A 1 175 ? 22.188 -11.398 7.516 1 77.31 175 MET A C 1
ATOM 1428 O O . MET A 1 175 ? 21.234 -11.125 6.781 1 77.31 175 MET A O 1
ATOM 1432 N N . ASP A 1 176 ? 23.391 -10.953 7.391 1 82.25 176 ASP A N 1
ATOM 1433 C CA . ASP A 1 176 ? 23.719 -10.18 6.199 1 82.25 176 ASP A CA 1
ATOM 1434 C C . ASP A 1 176 ? 23.844 -11.086 4.973 1 82.25 176 ASP A C 1
ATOM 1436 O O . ASP A 1 176 ? 24.344 -12.203 5.066 1 82.25 176 ASP A O 1
ATOM 1440 N N . SER A 1 177 ? 23.219 -10.703 3.961 1 89 177 SER A N 1
ATOM 1441 C CA . SER A 1 177 ? 23.25 -11.367 2.664 1 89 177 SER A CA 1
ATOM 1442 C C . SER A 1 177 ? 23.453 -10.367 1.532 1 89 177 SER A C 1
ATOM 1444 O O . SER A 1 177 ? 23.234 -9.164 1.715 1 89 177 SER A O 1
ATOM 1446 N N . SER A 1 178 ? 24 -10.914 0.468 1 93.06 178 SER A N 1
ATOM 1447 C CA . SER A 1 178 ? 24.203 -10.031 -0.677 1 93.06 178 SER A CA 1
ATOM 1448 C C . SER A 1 178 ? 22.922 -9.875 -1.491 1 93.06 178 SER A C 1
ATOM 1450 O O . SER A 1 178 ? 22.812 -8.977 -2.33 1 93.06 178 SER A O 1
ATOM 1452 N N . ILE A 1 179 ? 22.016 -10.82 -1.235 1 95 179 ILE A N 1
ATOM 1453 C CA . ILE A 1 179 ? 20.75 -10.758 -1.948 1 95 179 ILE A CA 1
ATOM 1454 C C . ILE A 1 179 ? 19.594 -10.984 -0.97 1 95 179 ILE A C 1
ATOM 1456 O O . ILE A 1 179 ? 19.797 -11.547 0.11 1 95 179 ILE A O 1
ATOM 1460 N N . LYS A 1 180 ? 18.438 -10.5 -1.401 1 94.88 180 LYS A N 1
ATOM 1461 C CA . LYS A 1 180 ? 17.188 -10.711 -0.655 1 94.88 180 LYS A CA 1
ATOM 1462 C C . LYS A 1 180 ? 16 -10.883 -1.598 1 94.88 180 LYS A C 1
ATOM 1464 O O . LYS A 1 180 ? 15.898 -10.18 -2.605 1 94.88 180 LYS A O 1
ATOM 1469 N N . TRP A 1 181 ? 15.188 -11.828 -1.17 1 95.94 181 TRP A N 1
ATOM 1470 C CA . TRP A 1 181 ? 13.945 -12.016 -1.923 1 95.94 181 TRP A CA 1
ATOM 1471 C C . TRP A 1 181 ? 12.82 -11.18 -1.331 1 95.94 181 TRP A C 1
ATOM 1473 O O . TRP A 1 181 ? 12.688 -11.078 -0.109 1 95.94 181 TRP A O 1
ATOM 1483 N N . GLY A 1 182 ? 12.062 -10.586 -2.189 1 97.12 182 GLY A N 1
ATOM 1484 C CA . GLY A 1 182 ? 10.867 -9.867 -1.802 1 97.12 182 GLY A CA 1
ATOM 1485 C C . GLY A 1 182 ? 9.664 -10.188 -2.676 1 97.12 182 GLY A C 1
ATOM 1486 O O . GLY A 1 182 ? 9.805 -10.836 -3.713 1 97.12 182 GLY A O 1
ATOM 1487 N N . LEU A 1 183 ? 8.492 -9.852 -2.184 1 98.25 183 LEU A N 1
ATOM 1488 C CA . LEU A 1 183 ? 7.27 -9.883 -2.973 1 98.25 183 LEU A CA 1
ATOM 1489 C C . LEU A 1 183 ? 6.863 -8.477 -3.4 1 98.25 183 LEU A C 1
ATOM 1491 O O . LEU A 1 183 ? 6.73 -7.586 -2.562 1 98.25 183 LEU A O 1
ATOM 1495 N N . MET A 1 184 ? 6.73 -8.336 -4.664 1 98.25 184 MET A N 1
ATOM 1496 C CA . MET A 1 184 ? 6.309 -7.047 -5.207 1 98.25 184 MET A CA 1
ATOM 1497 C C . MET A 1 184 ? 4.855 -7.094 -5.656 1 98.25 184 MET A C 1
ATOM 1499 O O . MET A 1 184 ? 4.422 -8.07 -6.27 1 98.25 184 MET A O 1
ATOM 1503 N N . PHE A 1 185 ? 4.141 -6.129 -5.289 1 98.38 185 PHE A N 1
ATOM 1504 C CA . PHE A 1 185 ? 2.795 -5.867 -5.785 1 98.38 185 PHE A CA 1
ATOM 1505 C C . PHE A 1 185 ? 2.766 -4.594 -6.621 1 98.38 185 PHE A C 1
ATOM 1507 O O . PHE A 1 185 ? 3.354 -3.58 -6.238 1 98.38 185 PHE A O 1
ATOM 1514 N N . GLY A 1 186 ? 2.088 -4.668 -7.734 1 96.81 186 GLY A N 1
ATOM 1515 C CA . GLY A 1 186 ? 1.944 -3.508 -8.602 1 96.81 186 GLY A CA 1
ATOM 1516 C C . GLY A 1 186 ? 0.891 -3.693 -9.672 1 96.81 186 GLY A C 1
ATOM 1517 O O . GLY A 1 186 ? -0.064 -4.453 -9.492 1 96.81 186 GLY A O 1
ATOM 1518 N N . ILE A 1 187 ? 1.063 -2.84 -10.695 1 94 187 ILE A N 1
ATOM 1519 C CA . ILE A 1 187 ? 0.127 -2.852 -11.812 1 94 187 ILE A CA 1
ATOM 1520 C C . ILE A 1 187 ? 0.888 -3.041 -13.125 1 94 187 ILE A C 1
ATOM 1522 O O . ILE A 1 187 ? 1.901 -2.377 -13.359 1 94 187 ILE A O 1
ATOM 1526 N N . SER A 1 188 ? 0.398 -4.016 -13.859 1 90.38 188 SER A N 1
ATOM 1527 C CA . SER A 1 188 ? 0.842 -4.094 -15.25 1 90.38 188 SER A CA 1
ATOM 1528 C C . SER A 1 188 ? 0.111 -3.08 -16.125 1 90.38 188 SER A C 1
ATOM 1530 O O . SER A 1 188 ? -1.093 -2.869 -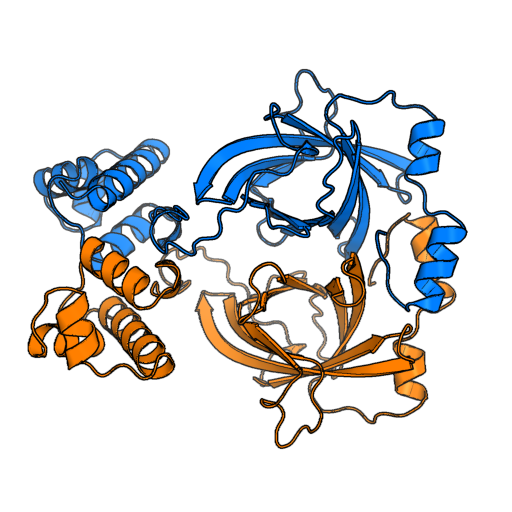15.961 1 90.38 188 SER A O 1
ATOM 1532 N N . SER A 1 189 ? 0.825 -2.514 -17.062 1 80.81 189 SER A N 1
ATOM 1533 C CA . SER A 1 189 ? 0.212 -1.504 -17.922 1 80.81 189 SER A CA 1
ATOM 1534 C C . SER A 1 189 ? -0.222 -2.1 -19.25 1 80.81 189 SER A C 1
ATOM 1536 O O . SER A 1 189 ? -1.065 -1.529 -19.953 1 80.81 189 SER A O 1
ATOM 1538 N N . ARG A 1 190 ? 0.306 -3.193 -19.688 1 82.5 190 ARG A N 1
ATOM 1539 C CA . ARG A 1 190 ? -0.019 -3.771 -20.984 1 82.5 190 ARG A CA 1
ATOM 1540 C C . ARG A 1 190 ? -0.25 -5.277 -20.875 1 82.5 190 ARG A C 1
ATOM 1542 O O . ARG A 1 190 ? 0.682 -6.066 -21.031 1 82.5 190 ARG A O 1
ATOM 1549 N N . PRO A 1 191 ? -1.468 -5.68 -20.688 1 86.44 191 PRO A N 1
ATOM 1550 C CA . PRO A 1 191 ? -2.668 -4.91 -20.344 1 86.44 191 PRO A CA 1
ATOM 1551 C C . PRO A 1 191 ? -2.684 -4.453 -18.891 1 86.44 191 PRO A C 1
ATOM 1553 O O . PRO A 1 191 ? -1.868 -4.91 -18.094 1 86.44 191 PRO A O 1
ATOM 1556 N N . VAL A 1 192 ? -3.566 -3.652 -18.594 1 89.5 192 VAL A N 1
ATOM 1557 C CA . VAL A 1 192 ? -3.699 -3.158 -17.234 1 89.5 192 VAL A CA 1
ATOM 1558 C C . VAL A 1 192 ? -4.262 -4.258 -16.328 1 89.5 192 VAL A C 1
ATOM 1560 O O . VAL A 1 192 ? -5.367 -4.75 -16.562 1 89.5 192 VAL A O 1
ATOM 1563 N N . MET A 1 193 ? -3.498 -4.648 -15.328 1 93.88 193 MET A N 1
ATOM 1564 C CA . MET A 1 193 ? -3.941 -5.652 -14.359 1 93.88 193 MET A CA 1
ATOM 1565 C C . MET A 1 193 ? -3.115 -5.578 -13.086 1 93.88 193 MET A C 1
ATOM 1567 O O . MET A 1 193 ? -1.907 -5.348 -13.133 1 93.88 193 MET A O 1
ATOM 1571 N N . PRO A 1 194 ? -3.795 -5.766 -11.961 1 96.56 194 PRO A N 1
ATOM 1572 C CA . PRO A 1 194 ? -3.012 -5.934 -10.734 1 96.56 194 PRO A CA 1
ATOM 1573 C C . PRO A 1 194 ? -2.141 -7.188 -10.766 1 96.56 194 PRO A C 1
ATOM 1575 O O . PRO A 1 194 ? -2.588 -8.25 -11.211 1 96.56 194 PRO A O 1
ATOM 1578 N N . ILE A 1 195 ? -0.888 -7.039 -10.273 1 97.75 195 ILE A N 1
ATOM 1579 C CA . ILE A 1 195 ? 0.019 -8.18 -10.344 1 97.75 195 ILE A CA 1
ATOM 1580 C C . ILE A 1 195 ? 0.847 -8.266 -9.062 1 97.75 195 ILE A C 1
ATOM 1582 O O . ILE A 1 195 ? 1.014 -7.266 -8.359 1 97.75 195 ILE A O 1
ATOM 1586 N N . ALA A 1 196 ? 1.295 -9.438 -8.75 1 98.19 196 ALA A N 1
ATOM 1587 C CA . ALA A 1 196 ? 2.299 -9.703 -7.719 1 98.19 196 ALA A CA 1
ATOM 1588 C C . ALA A 1 196 ? 3.379 -10.648 -8.242 1 98.19 196 ALA A C 1
ATOM 1590 O O . ALA A 1 196 ? 3.08 -11.625 -8.93 1 98.19 196 ALA A O 1
ATOM 1591 N N . ALA A 1 197 ? 4.633 -10.32 -7.941 1 97.44 197 ALA A N 1
ATOM 1592 C CA . ALA A 1 197 ? 5.738 -11.117 -8.461 1 97.44 197 ALA A CA 1
ATOM 1593 C C . ALA A 1 197 ? 6.883 -11.188 -7.453 1 97.44 197 ALA A C 1
ATOM 1595 O O . ALA A 1 197 ? 7.059 -10.281 -6.641 1 97.44 197 ALA A O 1
ATOM 1596 N N . LYS A 1 198 ? 7.633 -12.273 -7.598 1 96.38 198 LYS A N 1
ATOM 1597 C CA . LYS A 1 198 ? 8.883 -12.344 -6.848 1 96.38 198 LYS A CA 1
ATOM 1598 C C . LYS A 1 198 ? 9.906 -11.344 -7.383 1 96.38 198 LYS A C 1
ATOM 1600 O O . LYS A 1 198 ? 10.023 -11.164 -8.594 1 96.38 198 LYS A O 1
ATOM 1605 N N . MET A 1 199 ? 10.531 -10.789 -6.492 1 97.81 199 MET A N 1
ATOM 1606 C CA . MET A 1 199 ? 11.562 -9.805 -6.82 1 97.81 199 MET A CA 1
ATOM 1607 C C . MET A 1 199 ? 12.852 -10.102 -6.055 1 97.81 199 MET A C 1
ATOM 1609 O O . MET A 1 199 ? 12.812 -10.43 -4.871 1 97.81 199 MET A O 1
ATOM 1613 N N . LEU A 1 200 ? 13.93 -10.039 -6.77 1 98.06 200 LEU A N 1
ATOM 1614 C CA . LEU A 1 200 ? 15.242 -10.195 -6.145 1 98.06 200 LEU A CA 1
ATOM 1615 C C . LEU A 1 200 ? 15.922 -8.844 -5.969 1 98.06 200 LEU A C 1
ATOM 1617 O O . LEU A 1 200 ? 16.016 -8.062 -6.918 1 98.06 200 LEU A O 1
ATOM 1621 N N . ILE A 1 201 ? 16.328 -8.578 -4.754 1 97.12 201 ILE A N 1
ATOM 1622 C CA . ILE A 1 201 ? 17.047 -7.344 -4.457 1 97.12 201 ILE A CA 1
ATOM 1623 C C . ILE A 1 201 ? 18.5 -7.672 -4.094 1 97.12 201 ILE A C 1
ATOM 1625 O O . ILE A 1 201 ? 18.766 -8.633 -3.363 1 97.12 201 ILE A O 1
ATOM 1629 N N . SER A 1 202 ? 19.422 -6.891 -4.598 1 97.5 202 SER A N 1
ATOM 1630 C CA . SER A 1 202 ? 20.828 -7.172 -4.371 1 97.5 202 SER A CA 1
ATOM 1631 C C . SER A 1 202 ? 21.609 -5.895 -4.078 1 97.5 202 SER A C 1
ATOM 1633 O O . SER A 1 202 ? 21.203 -4.805 -4.48 1 97.5 202 SER A O 1
ATOM 1635 N N . LYS A 1 203 ? 22.719 -6.055 -3.41 1 94.25 203 LYS A N 1
ATOM 1636 C CA . LYS A 1 203 ? 23.578 -4.93 -3.045 1 94.25 203 LYS A CA 1
ATOM 1637 C C . LYS A 1 203 ? 24.422 -4.48 -4.23 1 94.25 203 LYS A C 1
ATOM 1639 O O . LYS A 1 203 ? 24.859 -3.324 -4.289 1 94.25 203 LYS A O 1
ATOM 1644 N N . LYS A 1 204 ? 24.703 -5.398 -5.066 1 95.19 204 LYS A N 1
ATOM 1645 C CA . LYS A 1 204 ? 25.453 -5.133 -6.293 1 95.19 204 LYS A CA 1
ATOM 1646 C C . LYS A 1 204 ? 24.719 -5.672 -7.516 1 95.19 204 LYS A C 1
ATOM 1648 O O . LYS A 1 204 ? 23.891 -6.574 -7.402 1 95.19 204 LYS A O 1
ATOM 1653 N N . ALA A 1 205 ? 25.062 -5.055 -8.648 1 96.44 205 ALA A N 1
ATOM 1654 C CA . ALA A 1 205 ? 24.469 -5.562 -9.883 1 96.44 205 ALA A CA 1
ATOM 1655 C C . ALA A 1 205 ? 24.844 -7.027 -10.102 1 96.44 205 ALA A C 1
ATOM 1657 O O . ALA A 1 205 ? 26 -7.414 -9.93 1 96.44 205 ALA A O 1
ATOM 1658 N N . LEU A 1 206 ? 23.875 -7.809 -10.43 1 97.62 206 LEU A N 1
ATOM 1659 C CA . LEU A 1 206 ? 24.109 -9.234 -10.641 1 97.62 206 LEU A CA 1
ATOM 1660 C C . LEU A 1 206 ? 24.391 -9.531 -12.109 1 97.62 206 LEU A C 1
ATOM 1662 O O . LEU A 1 206 ? 23.984 -8.773 -12.992 1 97.62 206 LEU A O 1
ATOM 1666 N N . LYS A 1 207 ? 25.094 -10.688 -12.25 1 97.19 207 LYS A N 1
ATOM 1667 C CA . LYS A 1 207 ? 25.266 -11.18 -13.609 1 97.19 207 LYS A CA 1
ATOM 1668 C C . LYS A 1 207 ? 23.922 -11.617 -14.203 1 97.19 207 LYS A C 1
ATOM 1670 O O . LYS A 1 207 ? 23.203 -12.406 -13.594 1 97.19 207 LYS A O 1
ATOM 1675 N N . GLU A 1 208 ? 23.656 -11.078 -15.359 1 97 208 GLU A N 1
ATOM 1676 C CA . GLU A 1 208 ? 22.359 -11.336 -15.992 1 97 208 GLU A CA 1
ATOM 1677 C C . GLU A 1 208 ? 22.453 -12.516 -16.953 1 97 208 GLU A C 1
ATOM 1679 O O . GLU A 1 208 ? 22.516 -12.328 -18.172 1 97 208 GLU A O 1
ATOM 1684 N N . ASP A 1 209 ? 22.406 -13.75 -16.453 1 97 209 ASP A N 1
ATOM 1685 C CA . ASP A 1 209 ? 22.5 -14.984 -17.234 1 97 209 ASP A CA 1
ATOM 1686 C C . ASP A 1 209 ? 21.281 -15.875 -16.984 1 97 209 ASP A C 1
ATOM 1688 O O . ASP A 1 209 ? 20.328 -15.461 -16.328 1 97 209 ASP A O 1
ATOM 1692 N N . GLN A 1 210 ? 21.328 -17.047 -17.562 1 97.06 210 GLN A N 1
ATOM 1693 C CA . GLN A 1 210 ? 20.188 -17.953 -17.438 1 97.06 210 GLN A CA 1
ATOM 1694 C C . GLN A 1 210 ? 19.969 -18.375 -16 1 97.06 210 GLN A C 1
ATOM 1696 O O . GLN A 1 210 ? 18.828 -18.609 -15.578 1 97.06 210 GLN A O 1
ATOM 1701 N N . GLY A 1 211 ? 21.016 -18.391 -15.227 1 97.5 211 GLY A N 1
ATOM 1702 C CA . GLY A 1 211 ? 20.891 -18.719 -13.812 1 97.5 211 GLY A CA 1
ATOM 1703 C C . GLY A 1 211 ? 20.016 -17.734 -13.047 1 97.5 211 GLY A C 1
ATOM 1704 O O . GLY A 1 211 ? 19.172 -18.141 -12.25 1 97.5 211 GLY A O 1
ATOM 1705 N N . LEU A 1 212 ? 20.266 -16.516 -13.328 1 97.62 212 LEU A N 1
ATOM 1706 C CA . LEU A 1 212 ? 19.438 -15.484 -12.695 1 97.62 212 LEU A CA 1
ATOM 1707 C C . LEU A 1 212 ? 17.984 -15.617 -13.133 1 97.62 212 LEU A C 1
ATOM 1709 O O . LEU A 1 212 ? 17.078 -15.562 -12.297 1 97.62 212 LEU A O 1
ATOM 1713 N N . ILE A 1 213 ? 17.781 -15.82 -14.359 1 97.75 213 ILE A N 1
ATOM 1714 C CA . ILE A 1 213 ? 16.438 -15.945 -14.898 1 97.75 213 ILE A CA 1
ATOM 1715 C C . ILE A 1 213 ? 15.727 -17.141 -14.273 1 97.75 213 ILE A C 1
ATOM 1717 O O . ILE A 1 213 ? 14.562 -17.062 -13.883 1 97.75 213 ILE A O 1
ATOM 1721 N N . ASP A 1 214 ? 16.406 -18.219 -14.117 1 97.31 214 ASP A N 1
ATOM 1722 C CA . ASP A 1 214 ? 15.844 -19.422 -13.516 1 97.31 214 ASP A CA 1
ATOM 1723 C C . ASP A 1 214 ? 15.422 -19.172 -12.07 1 97.31 214 ASP A C 1
ATOM 1725 O O . ASP A 1 214 ? 14.375 -19.641 -11.633 1 97.31 214 ASP A O 1
ATOM 1729 N N . GLN A 1 215 ? 16.234 -18.438 -11.383 1 96.88 215 GLN A N 1
ATOM 1730 C CA . GLN A 1 215 ? 15.914 -18.141 -9.992 1 96.88 215 GLN A CA 1
ATOM 1731 C C . GLN A 1 215 ? 14.664 -17.266 -9.891 1 96.88 215 GLN A C 1
ATOM 1733 O O . GLN A 1 215 ? 13.883 -17.406 -8.953 1 96.88 215 GLN A O 1
ATOM 1738 N N . LEU A 1 216 ? 14.516 -16.406 -10.875 1 97.81 216 LEU A N 1
ATOM 1739 C CA . LEU A 1 216 ? 13.406 -15.469 -10.859 1 97.81 216 LEU A CA 1
ATOM 1740 C C . LEU A 1 216 ? 12.125 -16.125 -11.359 1 97.81 216 LEU A C 1
ATOM 1742 O O . LEU A 1 216 ? 11.023 -15.617 -11.125 1 97.81 216 LEU A O 1
ATOM 1746 N N . THR A 1 217 ? 12.273 -17.172 -12.023 1 97.38 217 THR A N 1
ATOM 1747 C CA . THR A 1 217 ? 11.125 -17.844 -12.625 1 97.38 217 THR A CA 1
ATOM 1748 C C . THR A 1 217 ? 10.375 -18.656 -11.578 1 97.38 217 THR A C 1
ATOM 1750 O O . THR A 1 217 ? 10.984 -19.312 -10.727 1 97.38 217 THR A O 1
ATOM 1753 N N . ILE A 1 218 ? 9.102 -18.578 -11.711 1 96.38 218 ILE A N 1
ATOM 1754 C CA . ILE A 1 218 ? 8.258 -19.359 -10.805 1 96.38 218 ILE A CA 1
ATOM 1755 C C . ILE A 1 218 ? 8.617 -20.828 -10.898 1 96.38 218 ILE A C 1
ATOM 1757 O O . ILE A 1 218 ? 8.539 -21.422 -11.977 1 96.38 218 ILE A O 1
ATOM 1761 N N . SER A 1 219 ? 8.938 -21.422 -9.781 1 95.5 219 SER A N 1
ATOM 1762 C CA . SER A 1 219 ? 9.375 -22.812 -9.734 1 95.5 219 SER A CA 1
ATOM 1763 C C . SER A 1 219 ? 8.219 -23.75 -9.406 1 95.5 219 SER A C 1
ATOM 1765 O O . SER A 1 219 ? 7.125 -23.297 -9.062 1 95.5 219 SER A O 1
ATOM 1767 N N . LYS A 1 220 ? 8.477 -25.016 -9.477 1 95.56 220 LYS A N 1
ATOM 1768 C CA . LYS A 1 220 ? 7.5 -26.016 -9.062 1 95.56 220 LYS A CA 1
ATOM 1769 C C . LYS A 1 220 ? 7.176 -25.891 -7.574 1 95.56 220 LYS A C 1
ATOM 1771 O O . LYS A 1 220 ? 6.031 -26.094 -7.164 1 95.56 220 LYS A O 1
ATOM 1776 N N . GLU A 1 221 ? 8.172 -25.562 -6.855 1 95.5 221 GLU A N 1
ATOM 1777 C CA . GLU A 1 221 ? 7.969 -25.391 -5.422 1 95.5 221 GLU A CA 1
ATOM 1778 C C . GLU A 1 221 ? 7.098 -24.172 -5.133 1 95.5 221 GLU A C 1
ATOM 1780 O O . GLU A 1 221 ? 6.238 -24.203 -4.246 1 95.5 221 GLU A O 1
ATOM 1785 N N . ASP A 1 222 ? 7.355 -23.141 -5.883 1 95 222 ASP A N 1
ATOM 1786 C CA . ASP A 1 222 ? 6.5 -21.953 -5.742 1 95 222 ASP A CA 1
ATOM 1787 C C . ASP A 1 222 ? 5.035 -22.312 -5.984 1 95 222 ASP A C 1
ATOM 1789 O O . ASP A 1 222 ? 4.152 -21.891 -5.238 1 95 222 ASP A O 1
ATOM 1793 N N . ILE A 1 223 ? 4.789 -23.062 -6.984 1 95.44 223 ILE A N 1
ATOM 1794 C CA . ILE A 1 223 ? 3.438 -23.469 -7.363 1 95.44 223 ILE A CA 1
ATOM 1795 C C . ILE A 1 223 ? 2.836 -24.344 -6.273 1 95.44 223 ILE A C 1
ATOM 1797 O O . ILE A 1 223 ? 1.672 -24.188 -5.902 1 95.44 223 ILE A O 1
ATOM 1801 N N . ARG A 1 224 ? 3.586 -25.25 -5.82 1 95.62 224 ARG A N 1
ATOM 1802 C CA . ARG A 1 224 ? 3.127 -26.141 -4.754 1 95.62 224 ARG A CA 1
ATOM 1803 C C . ARG A 1 224 ? 2.695 -25.344 -3.529 1 95.62 224 ARG A C 1
ATOM 1805 O O . ARG A 1 224 ? 1.616 -25.562 -2.98 1 95.62 224 ARG A O 1
ATOM 1812 N N . ILE A 1 225 ? 3.502 -24.438 -3.123 1 94.69 225 ILE A N 1
ATOM 1813 C CA . ILE A 1 225 ? 3.221 -23.625 -1.955 1 94.69 225 ILE A CA 1
ATOM 1814 C C . ILE A 1 225 ? 1.978 -22.766 -2.211 1 94.69 225 ILE A C 1
ATOM 1816 O O . ILE A 1 225 ? 1.114 -22.641 -1.34 1 94.69 225 ILE A O 1
ATOM 1820 N N . MET A 1 226 ? 1.919 -22.203 -3.359 1 95.44 226 MET A N 1
ATOM 1821 C CA . MET A 1 226 ? 0.769 -21.375 -3.713 1 95.44 226 MET A CA 1
ATOM 1822 C C . MET A 1 226 ? -0.524 -22.188 -3.637 1 95.44 226 MET A C 1
ATOM 1824 O O . MET A 1 226 ? -1.535 -21.688 -3.129 1 95.44 226 MET A O 1
ATOM 1828 N N . LYS A 1 227 ? -0.508 -23.359 -4.121 1 95.12 227 LYS A N 1
ATOM 1829 C CA . LYS A 1 227 ? -1.684 -24.234 -4.07 1 95.12 227 LYS A CA 1
ATOM 1830 C C . LYS A 1 227 ? -2.055 -24.562 -2.629 1 95.12 227 LYS A C 1
ATOM 1832 O O . LYS A 1 227 ? -3.234 -24.547 -2.266 1 95.12 227 LYS A O 1
ATOM 1837 N N . MET A 1 228 ? -1.073 -24.828 -1.882 1 95.56 228 MET A N 1
ATOM 1838 C CA . MET A 1 228 ? -1.291 -25.203 -0.49 1 95.56 228 MET A CA 1
ATOM 1839 C C . MET A 1 228 ? -1.836 -24.031 0.318 1 95.56 228 MET A C 1
ATOM 1841 O O . MET A 1 228 ? -2.785 -24.188 1.087 1 95.56 228 MET A O 1
ATOM 1845 N N . TYR A 1 229 ? -1.244 -22.906 0.112 1 96.12 229 TYR A N 1
ATOM 1846 C CA . TYR A 1 229 ? -1.615 -21.734 0.897 1 96.12 229 TYR A CA 1
ATOM 1847 C C . TYR A 1 229 ? -2.795 -21.016 0.264 1 96.12 229 TYR A C 1
ATOM 1849 O O . TYR A 1 229 ? -3.445 -20.188 0.914 1 96.12 229 TYR A O 1
ATOM 1857 N N . ASN A 1 230 ? -3.066 -21.203 -1.041 1 97.06 230 ASN A N 1
ATOM 1858 C CA . ASN A 1 230 ? -4.016 -20.469 -1.865 1 97.06 230 ASN A CA 1
ATOM 1859 C C . ASN A 1 230 ? -3.623 -19 -1.984 1 97.06 230 ASN A C 1
ATOM 1861 O O . ASN A 1 230 ? -4.484 -18.125 -1.953 1 97.06 230 ASN A O 1
ATOM 1865 N N . MET A 1 231 ? -2.344 -18.734 -1.938 1 96.69 231 MET A N 1
ATOM 1866 C CA . MET A 1 231 ? -1.746 -17.406 -2.051 1 96.69 231 MET A CA 1
ATOM 1867 C C . MET A 1 231 ? -0.314 -17.5 -2.566 1 96.69 231 MET A C 1
ATOM 1869 O O . MET A 1 231 ? 0.351 -18.516 -2.389 1 96.69 231 MET A O 1
ATOM 1873 N N . LEU A 1 232 ? 0.109 -16.453 -3.271 1 96.94 232 LEU A N 1
ATOM 1874 C CA . LEU A 1 232 ? 1.53 -16.312 -3.57 1 96.94 232 LEU A CA 1
ATOM 1875 C C . LEU A 1 232 ? 2.289 -15.773 -2.365 1 96.94 232 LEU A C 1
ATOM 1877 O O . LEU A 1 232 ? 1.894 -14.766 -1.782 1 96.94 232 LEU A O 1
ATOM 1881 N N . ALA A 1 233 ? 3.352 -16.5 -1.99 1 94.94 233 ALA A N 1
ATOM 1882 C CA . ALA A 1 233 ? 4.105 -16.109 -0.798 1 94.94 233 ALA A CA 1
ATOM 1883 C C . ALA A 1 233 ? 5.605 -16.141 -1.065 1 94.94 233 ALA A C 1
ATOM 1885 O O . ALA A 1 233 ? 6.074 -16.906 -1.923 1 94.94 233 ALA A O 1
ATOM 1886 N N . ILE A 1 234 ? 6.297 -15.281 -0.362 1 88.62 234 ILE A N 1
ATOM 1887 C CA . ILE A 1 234 ? 7.754 -15.344 -0.337 1 88.62 234 ILE A CA 1
ATOM 1888 C C . ILE A 1 234 ? 8.227 -15.805 1.039 1 88.62 234 ILE A C 1
ATOM 1890 O O . ILE A 1 234 ? 7.895 -15.195 2.057 1 88.62 234 ILE A O 1
ATOM 1894 N N . THR A 1 235 ? 8.891 -16.875 1.013 1 77.38 235 THR A N 1
ATOM 1895 C CA . THR A 1 235 ? 9.336 -17.5 2.256 1 77.38 235 THR A CA 1
ATOM 1896 C C . THR A 1 235 ? 10.852 -17.391 2.402 1 77.38 235 THR A C 1
ATOM 1898 O O . THR A 1 235 ? 11.57 -17.297 1.407 1 77.38 235 THR A O 1
ATOM 1901 N N . MET B 1 1 ? -15.32 30.359 10.688 1 57.75 1 MET B N 1
ATOM 1902 C CA . MET B 1 1 ? -14.305 29.391 11.078 1 57.75 1 MET B CA 1
ATOM 1903 C C . MET B 1 1 ? -13.75 28.656 9.852 1 57.75 1 MET B C 1
ATOM 1905 O O . MET B 1 1 ? -14.492 28.359 8.914 1 57.75 1 MET B O 1
ATOM 1909 N N . GLU B 1 2 ? -12.438 28.641 9.875 1 74.75 2 GLU B N 1
ATOM 1910 C CA . GLU B 1 2 ? -11.836 27.984 8.719 1 74.75 2 GLU B CA 1
ATOM 1911 C C . GLU B 1 2 ? -12.102 26.484 8.727 1 74.75 2 GLU B C 1
ATOM 1913 O O . GLU B 1 2 ? -11.945 25.828 9.758 1 74.75 2 GLU B O 1
ATOM 1918 N N . GLN B 1 3 ? -12.758 26.062 7.711 1 75.25 3 GLN B N 1
ATOM 1919 C CA . GLN B 1 3 ? -13.148 24.656 7.57 1 75.25 3 GLN B CA 1
ATOM 1920 C C . GLN B 1 3 ? -12.008 23.734 7.977 1 75.25 3 GLN B C 1
ATOM 1922 O O . GLN B 1 3 ? -12.234 22.703 8.617 1 75.25 3 GLN B O 1
ATOM 1927 N N . ILE B 1 4 ? -10.844 24.094 7.664 1 78.12 4 ILE B N 1
ATOM 1928 C CA . ILE B 1 4 ? -9.672 23.266 7.977 1 78.12 4 ILE B CA 1
ATOM 1929 C C . ILE B 1 4 ? -9.508 23.156 9.492 1 78.12 4 ILE B C 1
ATOM 1931 O O . ILE B 1 4 ? -9.242 22.078 10.016 1 78.12 4 ILE B O 1
ATOM 1935 N N . SER B 1 5 ? -9.711 24.297 10.18 1 83.81 5 SER B N 1
ATOM 1936 C CA . SER B 1 5 ? -9.562 24.312 11.625 1 83.81 5 SER B CA 1
ATOM 1937 C C . SER B 1 5 ? -10.586 23.406 12.297 1 83.81 5 SER B C 1
ATOM 1939 O O . SER B 1 5 ? -10.266 22.703 13.266 1 83.81 5 SER B O 1
ATOM 1941 N N . ILE B 1 6 ? -11.711 23.438 11.758 1 81.38 6 ILE B N 1
ATOM 1942 C CA . ILE B 1 6 ? -12.789 22.625 12.305 1 81.38 6 ILE B CA 1
ATOM 1943 C C . ILE B 1 6 ? -12.453 21.141 12.117 1 81.38 6 ILE B C 1
ATOM 1945 O O . ILE B 1 6 ? -12.594 20.344 13.055 1 81.38 6 ILE B O 1
ATOM 1949 N N . GLU B 1 7 ? -11.992 20.859 10.961 1 76.38 7 GLU B N 1
ATOM 1950 C CA . GLU B 1 7 ? -11.703 19.453 10.648 1 76.38 7 GLU B CA 1
ATOM 1951 C C . GLU B 1 7 ? -10.531 18.938 11.477 1 76.38 7 GLU B C 1
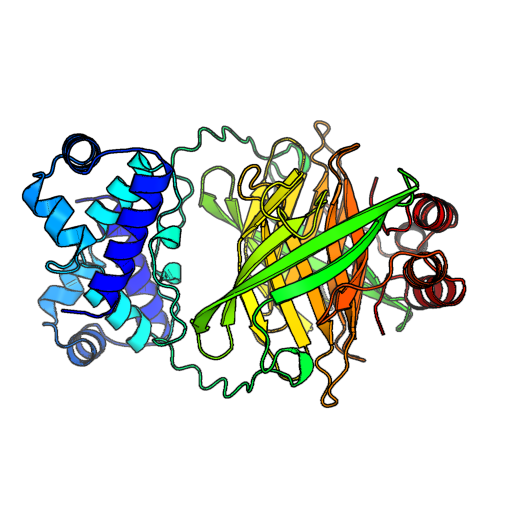ATOM 1953 O O . GLU B 1 7 ? -10.578 17.812 11.992 1 76.38 7 GLU B O 1
ATOM 1958 N N . VAL B 1 8 ? -9.516 19.688 11.562 1 82.44 8 VAL B N 1
ATOM 1959 C CA . VAL B 1 8 ? -8.359 19.312 12.375 1 82.44 8 VAL B CA 1
ATOM 1960 C C . VAL B 1 8 ? -8.781 19.172 13.836 1 82.44 8 VAL B C 1
ATOM 1962 O O . VAL B 1 8 ? -8.383 18.234 14.516 1 82.44 8 VAL B O 1
ATOM 1965 N N . GLY B 1 9 ? -9.562 20.125 14.273 1 88.38 9 GLY B N 1
ATOM 1966 C CA . GLY B 1 9 ? -10.07 20.078 15.633 1 88.38 9 GLY B CA 1
ATOM 1967 C C . GLY B 1 9 ? -10.867 18.828 15.93 1 88.38 9 GLY B C 1
ATOM 1968 O O . GLY B 1 9 ? -10.703 18.219 16.984 1 88.38 9 GLY B O 1
ATOM 1969 N N . LYS B 1 10 ? -11.68 18.469 15.023 1 80.31 10 LYS B N 1
ATOM 1970 C CA . LYS B 1 10 ? -12.469 17.234 15.156 1 80.31 10 LYS B CA 1
ATOM 1971 C C . LYS B 1 10 ? -11.57 16.016 15.289 1 80.31 10 LYS B C 1
ATOM 1973 O O . LYS B 1 10 ? -11.844 15.125 16.094 1 80.31 10 LYS B O 1
ATOM 1978 N N . ARG B 1 11 ? -10.539 15.992 14.547 1 75.12 11 ARG B N 1
ATOM 1979 C CA . ARG B 1 11 ? -9.617 14.859 14.578 1 75.12 11 ARG B CA 1
ATOM 1980 C C . ARG B 1 11 ? -8.875 14.797 15.906 1 75.12 11 ARG B C 1
ATOM 1982 O O . ARG B 1 11 ? -8.688 13.719 16.469 1 75.12 11 ARG B O 1
ATOM 1989 N N . ILE B 1 12 ? -8.523 15.93 16.344 1 86.56 12 ILE B N 1
ATOM 1990 C CA . ILE B 1 12 ? -7.879 15.992 17.656 1 86.56 12 ILE B CA 1
ATOM 1991 C C . ILE B 1 12 ? -8.82 15.43 18.719 1 86.56 12 ILE B C 1
ATOM 1993 O O . ILE B 1 12 ? -8.414 14.594 19.531 1 86.56 12 ILE B O 1
ATOM 1997 N N . ARG B 1 13 ? -10 15.875 18.594 1 87.62 13 ARG B N 1
ATOM 1998 C CA . ARG B 1 13 ? -11 15.398 19.547 1 87.62 13 ARG B CA 1
ATOM 1999 C C . ARG B 1 13 ? -11.156 13.883 19.453 1 87.62 13 ARG B C 1
ATOM 2001 O O . ARG B 1 13 ? -11.211 13.195 20.484 1 87.62 13 ARG B O 1
ATOM 2008 N N . ASN B 1 14 ? -11.273 13.406 18.297 1 76.88 14 ASN B N 1
ATOM 2009 C CA . ASN B 1 14 ? -11.477 11.977 18.078 1 76.88 14 ASN B CA 1
ATOM 2010 C C . ASN B 1 14 ? -10.336 11.148 18.656 1 76.88 14 ASN B C 1
ATOM 2012 O O . ASN B 1 14 ? -10.57 10.141 19.328 1 76.88 14 ASN B O 1
ATOM 2016 N N . PHE B 1 15 ? -9.109 11.5 18.375 1 76.44 15 PHE B N 1
ATOM 2017 C CA . PHE B 1 15 ? -7.953 10.766 18.875 1 76.44 15 PHE B CA 1
ATOM 2018 C C . PHE B 1 15 ? -7.848 10.883 20.391 1 76.44 15 PHE B C 1
ATOM 2020 O O . PHE B 1 15 ? -7.484 9.922 21.062 1 76.44 15 PHE B O 1
ATOM 2027 N N . ARG B 1 16 ? -8.117 12.102 20.828 1 88.5 16 ARG B N 1
ATOM 2028 C CA . ARG B 1 16 ? -8.094 12.289 22.281 1 88.5 16 ARG B CA 1
ATOM 2029 C C . ARG B 1 16 ? -9.086 11.359 22.969 1 88.5 16 ARG B C 1
ATOM 2031 O O . ARG B 1 16 ? -8.734 10.695 23.953 1 88.5 16 ARG B O 1
ATOM 2038 N N . LYS B 1 17 ? -10.258 11.312 22.469 1 82.94 17 LYS B N 1
ATOM 2039 C CA . LYS B 1 17 ? -11.297 10.461 23.031 1 82.94 17 LYS B CA 1
ATOM 2040 C C . LYS B 1 17 ? -10.93 8.984 22.906 1 82.94 17 LYS B C 1
ATOM 2042 O O . LYS B 1 17 ? -11.195 8.195 23.812 1 82.94 17 LYS B O 1
ATOM 2047 N N . ALA B 1 18 ? -10.383 8.656 21.812 1 71.19 18 ALA B N 1
ATOM 2048 C CA . ALA B 1 18 ? -9.961 7.281 21.578 1 71.19 18 ALA B CA 1
ATOM 2049 C C . ALA B 1 18 ? -8.938 6.84 22.625 1 71.19 18 ALA B C 1
ATOM 2051 O O . ALA B 1 18 ? -8.883 5.66 22.984 1 71.19 18 ALA B O 1
ATOM 2052 N N . LYS B 1 19 ? -8.172 7.742 23.078 1 76.75 19 LYS B N 1
ATOM 2053 C CA . LYS B 1 19 ? -7.16 7.461 24.094 1 76.75 19 LYS B CA 1
ATOM 2054 C C . LYS B 1 19 ? -7.719 7.652 25.5 1 76.75 19 LYS B C 1
ATOM 2056 O O . LYS B 1 19 ? -6.969 7.641 26.469 1 76.75 19 LYS B O 1
ATOM 2061 N N . LYS B 1 20 ? -9.055 7.977 25.578 1 86.88 20 LYS B N 1
ATOM 2062 C CA . LYS B 1 20 ? -9.766 8.164 26.844 1 86.88 20 LYS B CA 1
ATOM 2063 C C . LYS B 1 20 ? -9.172 9.32 27.641 1 86.88 20 LYS B C 1
ATOM 2065 O O . LYS B 1 20 ? -9.07 9.242 28.859 1 86.88 20 LYS B O 1
ATOM 2070 N N . MET B 1 21 ? -8.68 10.258 27.031 1 91.31 21 MET B N 1
ATOM 2071 C CA . MET B 1 21 ? -8.109 11.445 27.656 1 91.31 21 MET B CA 1
ATOM 2072 C C . MET B 1 21 ? -9.141 12.57 27.734 1 91.31 21 MET B C 1
ATOM 2074 O O . MET B 1 21 ? -9.906 12.781 26.797 1 91.31 21 MET B O 1
ATOM 2078 N N . THR B 1 22 ? -9.195 13.258 28.875 1 94.56 22 THR B N 1
ATOM 2079 C CA . THR B 1 22 ? -10.039 14.445 28.984 1 94.56 22 THR B CA 1
ATOM 2080 C C . THR B 1 22 ? -9.367 15.648 28.344 1 94.56 22 THR B C 1
ATOM 2082 O O . THR B 1 22 ? -8.164 15.617 28.047 1 94.56 22 THR B O 1
ATOM 2085 N N . ILE B 1 23 ? -10.141 16.703 28.094 1 95.44 23 ILE B N 1
ATOM 2086 C CA . ILE B 1 23 ? -9.594 17.922 27.531 1 95.44 23 ILE B CA 1
ATOM 2087 C C . ILE B 1 23 ? -8.531 18.5 28.469 1 95.44 23 ILE B C 1
ATOM 2089 O O . ILE B 1 23 ? -7.48 18.969 28.016 1 95.44 23 ILE B O 1
ATOM 2093 N N . LYS B 1 24 ? -8.82 18.375 29.766 1 95.62 24 LYS B N 1
ATOM 2094 C CA . LYS B 1 24 ? -7.902 18.891 30.766 1 95.62 24 LYS B CA 1
ATOM 2095 C C . LYS B 1 24 ? -6.57 18.156 30.734 1 95.62 24 LYS B C 1
ATOM 2097 O O . LYS B 1 24 ? -5.504 18.766 30.812 1 95.62 24 LYS B O 1
ATOM 2102 N N . GLU B 1 25 ? -6.664 16.891 30.609 1 95.44 25 GLU B N 1
ATOM 2103 C CA . GLU B 1 25 ? -5.457 16.078 30.562 1 95.44 25 GLU B CA 1
ATOM 2104 C C . GLU B 1 25 ? -4.602 16.422 29.359 1 95.44 25 GLU B C 1
ATOM 2106 O O . GLU B 1 25 ? -3.385 16.562 29.469 1 95.44 25 GLU B O 1
ATOM 2111 N N . LEU B 1 26 ? -5.211 16.5 28.234 1 95.19 26 LEU B N 1
ATOM 2112 C CA . LEU B 1 26 ? -4.484 16.875 27.016 1 95.19 26 LEU B CA 1
ATOM 2113 C C . LEU B 1 26 ? -3.889 18.281 27.156 1 95.19 26 LEU B C 1
ATOM 2115 O O . LEU B 1 26 ? -2.723 18.5 26.828 1 95.19 26 LEU B O 1
ATOM 2119 N N . ALA B 1 27 ? -4.629 19.203 27.609 1 95.81 27 ALA B N 1
ATOM 2120 C CA . ALA B 1 27 ? -4.207 20.594 27.781 1 95.81 27 ALA B CA 1
ATOM 2121 C C . ALA B 1 27 ? -2.967 20.688 28.656 1 95.81 27 ALA B C 1
ATOM 2123 O O . ALA B 1 27 ? -2.004 21.375 28.328 1 95.81 27 ALA B O 1
ATOM 2124 N N . ASP B 1 28 ? -3.012 19.938 29.719 1 95.25 28 ASP B N 1
ATOM 2125 C CA . ASP B 1 28 ? -1.89 19.938 30.656 1 95.25 28 ASP B CA 1
ATOM 2126 C C . ASP B 1 28 ? -0.624 19.406 29.984 1 95.25 28 ASP B C 1
ATOM 2128 O O . ASP B 1 28 ? 0.468 19.938 30.203 1 95.25 28 ASP B O 1
ATOM 2132 N N . GLN B 1 29 ? -0.81 18.422 29.203 1 93.19 29 GLN B N 1
ATOM 2133 C CA . GLN B 1 29 ? 0.337 17.75 28.609 1 93.19 29 GLN B CA 1
ATOM 2134 C C . GLN B 1 29 ? 0.945 18.578 27.484 1 93.19 29 GLN B C 1
ATOM 2136 O O . GLN B 1 29 ? 2.127 18.438 27.172 1 93.19 29 GLN B O 1
ATOM 2141 N N . ILE B 1 30 ? 0.147 19.422 26.938 1 92.25 30 ILE B N 1
ATOM 2142 C CA . ILE B 1 30 ? 0.689 20.234 25.844 1 92.25 30 ILE B CA 1
ATOM 2143 C C . ILE B 1 30 ? 0.903 21.672 26.328 1 92.25 30 ILE B C 1
ATOM 2145 O O . ILE B 1 30 ? 1.156 22.562 25.531 1 92.25 30 ILE B O 1
ATOM 2149 N N . TYR B 1 31 ? 0.728 21.922 27.594 1 94.06 31 TYR B N 1
ATOM 2150 C CA . TYR B 1 31 ? 0.997 23.188 28.281 1 94.06 31 TYR B CA 1
ATOM 2151 C C . TYR B 1 31 ? 0.115 24.297 27.734 1 94.06 31 TYR B C 1
ATOM 2153 O O . TYR B 1 31 ? 0.602 25.391 27.422 1 94.06 31 TYR B O 1
ATOM 2161 N N . LYS B 1 32 ? -1.093 24.031 27.547 1 94.62 32 LYS B N 1
ATOM 2162 C CA . LYS B 1 32 ? -2.135 24.984 27.156 1 94.62 32 LYS B CA 1
ATOM 2163 C C . LYS B 1 32 ? -3.277 24.984 28.172 1 94.62 32 LYS B C 1
ATOM 2165 O O . LYS B 1 32 ? -3.352 24.094 29.031 1 94.62 32 LYS B O 1
ATOM 2170 N N . SER B 1 33 ? -4.078 25.984 28.125 1 94.69 33 SER B N 1
ATOM 2171 C CA . SER B 1 33 ? -5.258 26.016 28.969 1 94.69 33 SER B CA 1
ATOM 2172 C C . SER B 1 33 ? -6.359 25.109 28.438 1 94.69 33 SER B C 1
ATOM 2174 O O . SER B 1 33 ? -6.414 24.844 27.234 1 94.69 33 SER B O 1
ATOM 2176 N N . LYS B 1 34 ? -7.195 24.641 29.391 1 95.19 34 LYS B N 1
ATOM 2177 C CA . LYS B 1 34 ? -8.352 23.844 29 1 95.19 34 LYS B CA 1
ATOM 2178 C C . LYS B 1 34 ? -9.227 24.578 28 1 95.19 34 LYS B C 1
ATOM 2180 O O . LYS B 1 34 ? -9.719 23.984 27.031 1 95.19 34 LYS B O 1
ATOM 2185 N N . ALA B 1 35 ? -9.383 25.859 28.219 1 95.44 35 ALA B N 1
ATOM 2186 C CA . ALA B 1 35 ? -10.195 26.688 27.328 1 95.44 35 ALA B CA 1
ATOM 2187 C C . ALA B 1 35 ? -9.602 26.719 25.922 1 95.44 35 ALA B C 1
ATOM 2189 O O . ALA B 1 35 ? -10.328 26.609 24.922 1 95.44 35 ALA B O 1
ATOM 2190 N N . THR B 1 36 ? -8.328 26.797 25.828 1 95.06 36 THR B N 1
ATOM 2191 C CA . THR B 1 36 ? -7.633 26.859 24.547 1 95.06 36 THR B CA 1
ATOM 2192 C C . THR B 1 36 ? -7.82 25.562 23.766 1 95.06 36 THR B C 1
ATOM 2194 O O . THR B 1 36 ? -8.148 25.594 22.578 1 95.06 36 THR B O 1
ATOM 2197 N N . VAL B 1 37 ? -7.645 24.453 24.391 1 95.44 37 VAL B N 1
ATOM 2198 C CA . VAL B 1 37 ? -7.773 23.172 23.734 1 95.44 37 VAL B CA 1
ATOM 2199 C C . VAL B 1 37 ? -9.219 22.953 23.297 1 95.44 37 VAL B C 1
ATOM 2201 O O . VAL B 1 37 ? -9.469 22.406 22.219 1 95.44 37 VAL B O 1
ATOM 2204 N N . SER B 1 38 ? -10.141 23.391 24.141 1 94.69 38 SER B N 1
ATOM 2205 C CA . SER B 1 38 ? -11.547 23.297 23.75 1 94.69 38 SER B CA 1
ATOM 2206 C C . SER B 1 38 ? -11.82 24.078 22.484 1 94.69 38 SER B C 1
ATOM 2208 O O . SER B 1 38 ? -12.531 23.609 21.594 1 94.69 38 SER B O 1
ATOM 2210 N N . LYS B 1 39 ? -11.242 25.25 22.391 1 95 39 LYS B N 1
ATOM 2211 C CA . LYS B 1 39 ? -11.414 26.078 21.203 1 95 39 LYS B CA 1
ATOM 2212 C C . LYS B 1 39 ? -10.758 25.422 19.984 1 95 39 LYS B C 1
ATOM 2214 O O . LYS B 1 39 ? -11.273 25.531 18.859 1 95 39 LYS B O 1
ATOM 2219 N N . TYR B 1 40 ? -9.602 24.75 20.172 1 93.69 40 TYR B N 1
ATOM 2220 C CA . TYR B 1 40 ? -8.977 24 19.078 1 93.69 40 TYR B CA 1
ATOM 2221 C C . TYR B 1 40 ? -9.914 22.938 18.547 1 93.69 40 TYR B C 1
ATOM 2223 O O . TYR B 1 40 ? -10.141 22.844 17.328 1 93.69 40 TYR B O 1
ATOM 2231 N N . GLU B 1 41 ? -10.438 22.172 19.469 1 93.56 41 GLU B N 1
ATOM 2232 C CA . GLU B 1 41 ? -11.25 21.016 19.078 1 93.56 41 GLU B CA 1
ATOM 2233 C C . GLU B 1 41 ? -12.531 21.469 18.375 1 93.56 41 GLU B C 1
ATOM 2235 O O . GLU B 1 41 ? -13.07 20.734 17.547 1 93.56 41 GLU B O 1
ATOM 2240 N N . LYS B 1 42 ? -12.984 22.688 18.68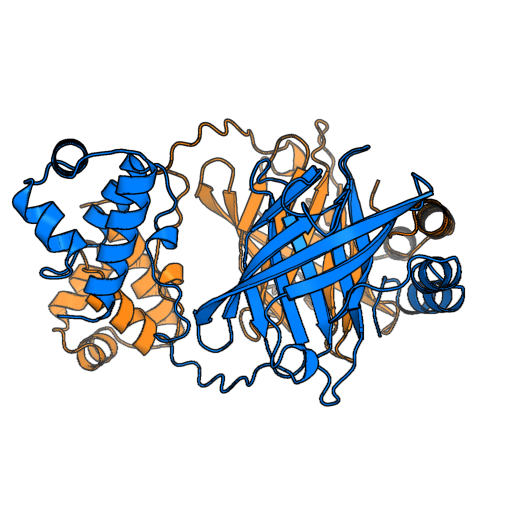8 1 91.44 42 LYS B N 1
ATOM 2241 C CA . LYS B 1 42 ? -14.188 23.234 18.062 1 91.44 42 LYS B CA 1
ATOM 2242 C C . LYS B 1 42 ? -13.852 24 16.797 1 91.44 42 LYS B C 1
ATOM 2244 O O . LYS B 1 42 ? -14.75 24.469 16.094 1 91.44 42 LYS B O 1
ATOM 2249 N N . GLY B 1 43 ? -12.672 24.188 16.578 1 89.88 43 GLY B N 1
ATOM 2250 C CA . GLY B 1 43 ? -12.242 24.922 15.398 1 89.88 43 GLY B CA 1
ATOM 2251 C C . GLY B 1 43 ? -12.43 26.422 15.531 1 89.88 43 GLY B C 1
ATOM 2252 O O . GLY B 1 43 ? -12.508 27.141 14.531 1 89.88 43 GLY B O 1
ATOM 2253 N N . GLU B 1 44 ? -12.547 26.922 16.703 1 91.44 44 GLU B N 1
ATOM 2254 C CA . GLU B 1 44 ? -12.812 28.344 16.938 1 91.44 44 GLU B CA 1
ATOM 2255 C C . GLU B 1 44 ? -11.539 29.172 16.797 1 91.44 44 GLU B C 1
ATOM 2257 O O . GLU B 1 44 ? -11.602 30.359 16.469 1 91.44 44 GLU B O 1
ATOM 2262 N N . ILE B 1 45 ? -10.414 28.562 17.125 1 91 45 ILE B N 1
ATOM 2263 C CA . ILE B 1 45 ? -9.133 29.219 16.906 1 91 45 ILE B CA 1
ATOM 2264 C C . ILE B 1 45 ? -8.242 28.328 16.047 1 91 45 ILE B C 1
ATOM 2266 O O . ILE B 1 45 ? -8.406 27.109 16.016 1 91 45 ILE B O 1
ATOM 2270 N N . VAL B 1 46 ? -7.406 28.984 15.305 1 89.44 46 VAL B N 1
ATOM 2271 C CA . VAL B 1 46 ? -6.52 28.266 14.391 1 89.44 46 VAL B CA 1
ATOM 2272 C C . VAL B 1 46 ? -5.336 27.703 15.164 1 89.44 46 VAL B C 1
ATOM 2274 O O . V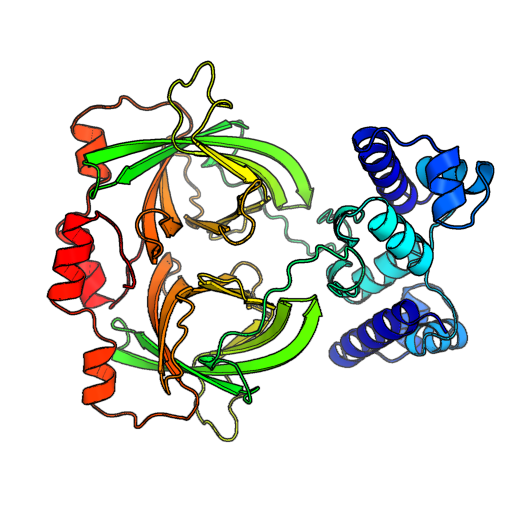AL B 1 46 ? -4.773 28.359 16.031 1 89.44 46 VAL B O 1
ATOM 2277 N N . ILE B 1 47 ? -5.027 26.391 14.938 1 90.62 47 ILE B N 1
ATOM 2278 C CA . ILE B 1 47 ? -3.926 25.719 15.609 1 90.62 47 ILE B CA 1
ATOM 2279 C C . ILE B 1 47 ? -2.641 25.906 14.805 1 90.62 47 ILE B C 1
ATOM 2281 O O . ILE B 1 47 ? -2.654 25.844 13.57 1 90.62 47 ILE B O 1
ATOM 2285 N N . ASP B 1 48 ? -1.593 26.172 15.531 1 89.69 48 ASP B N 1
ATOM 2286 C CA . ASP B 1 48 ? -0.316 26.266 14.836 1 89.69 48 ASP B CA 1
ATOM 2287 C C . ASP B 1 48 ? 0.371 24.906 14.734 1 89.69 48 ASP B C 1
ATOM 2289 O O . ASP B 1 48 ? 0.002 23.969 15.445 1 89.69 48 ASP B O 1
ATOM 2293 N N . ILE B 1 49 ? 1.318 24.844 13.867 1 85.62 49 ILE B N 1
ATOM 2294 C CA . ILE B 1 49 ? 1.924 23.578 13.492 1 85.62 49 ILE B CA 1
ATOM 2295 C C . ILE B 1 49 ? 2.682 23 14.68 1 85.62 49 ILE B C 1
ATOM 2297 O O . ILE B 1 49 ? 2.701 21.781 14.875 1 85.62 49 ILE B O 1
ATOM 2301 N N . VAL B 1 50 ? 3.277 23.734 15.477 1 85.25 50 VAL B N 1
ATOM 2302 C CA . VAL B 1 50 ? 4.035 23.266 16.641 1 85.25 50 VAL B CA 1
ATOM 2303 C C . VAL B 1 50 ? 3.086 22.625 17.641 1 85.25 50 VAL B C 1
ATOM 2305 O O . VAL B 1 50 ? 3.35 21.531 18.141 1 85.25 50 VAL B O 1
ATOM 2308 N N . THR B 1 51 ? 2.025 23.281 17.891 1 90.31 51 THR B N 1
ATOM 2309 C CA . THR B 1 51 ? 1.022 22.734 18.797 1 90.31 51 THR B CA 1
ATOM 2310 C C . THR B 1 51 ? 0.462 21.422 18.266 1 90.31 51 THR B C 1
ATOM 2312 O O . THR B 1 51 ? 0.242 20.484 19.016 1 90.31 51 THR B O 1
ATOM 2315 N N . LEU B 1 52 ? 0.294 21.422 16.984 1 87.62 52 LEU B N 1
ATOM 2316 C CA . LEU B 1 52 ? -0.244 20.219 16.359 1 87.62 52 LEU B CA 1
ATOM 2317 C C . LEU B 1 52 ? 0.7 19.047 16.547 1 87.62 52 LEU B C 1
ATOM 2319 O O . LEU B 1 52 ? 0.256 17.922 16.844 1 87.62 52 LEU B O 1
ATOM 2323 N N . TYR B 1 53 ? 1.938 19.281 16.375 1 81.38 53 TYR B N 1
ATOM 2324 C CA . TYR B 1 53 ? 2.936 18.25 16.609 1 81.38 53 TYR B CA 1
ATOM 2325 C C . TYR B 1 53 ? 2.93 17.797 18.062 1 81.38 53 TYR B C 1
ATOM 2327 O O . TYR B 1 53 ? 3.064 16.594 18.344 1 81.38 53 TYR B O 1
ATOM 2335 N N . ASN B 1 54 ? 2.811 18.703 18.906 1 86.88 54 ASN B N 1
ATOM 2336 C CA . ASN B 1 54 ? 2.754 18.359 20.328 1 86.88 54 ASN B CA 1
ATOM 2337 C C . ASN B 1 54 ? 1.545 17.5 20.641 1 86.88 54 ASN B C 1
ATOM 2339 O O . ASN B 1 54 ? 1.655 16.531 21.406 1 86.88 54 ASN B O 1
ATOM 2343 N N . ILE B 1 55 ? 0.479 17.906 20.078 1 89.19 55 ILE B N 1
ATOM 2344 C CA . ILE B 1 55 ? -0.738 17.125 20.266 1 89.19 55 ILE B CA 1
ATOM 2345 C C . ILE B 1 55 ? -0.538 15.711 19.734 1 89.19 55 ILE B C 1
ATOM 2347 O O . ILE B 1 55 ? -0.871 14.734 20.406 1 89.19 55 ILE B O 1
ATOM 2351 N N . ALA B 1 56 ? -0.034 15.625 18.594 1 81.31 56 ALA B N 1
ATOM 2352 C CA . ALA B 1 56 ? 0.204 14.32 17.984 1 81.31 56 ALA B CA 1
ATOM 2353 C C . ALA B 1 56 ? 1.128 13.469 18.844 1 81.31 56 ALA B C 1
ATOM 2355 O O . ALA B 1 56 ? 0.906 12.266 19 1 81.31 56 ALA B O 1
ATOM 2356 N N . LYS B 1 57 ? 2.113 14.078 19.391 1 79.25 57 LYS B N 1
ATOM 2357 C CA . LYS B 1 57 ? 3.064 13.398 20.266 1 79.25 57 LYS B CA 1
ATOM 2358 C C . LYS B 1 57 ? 2.371 12.844 21.5 1 79.25 57 LYS B C 1
ATOM 2360 O O . LYS B 1 57 ? 2.555 11.68 21.859 1 79.25 57 LYS B O 1
ATOM 2365 N N . VAL B 1 58 ? 1.641 13.672 22.094 1 84.12 58 VAL B N 1
ATOM 2366 C CA . VAL B 1 58 ? 0.95 13.273 23.312 1 84.12 58 VAL B CA 1
ATOM 2367 C C . VAL B 1 58 ? -0.04 12.156 23 1 84.12 58 VAL B C 1
ATOM 2369 O O . VAL B 1 58 ? -0.196 11.219 23.797 1 84.12 58 VAL B O 1
ATOM 2372 N N . LEU B 1 59 ? -0.656 12.336 21.859 1 80.88 59 LEU B N 1
ATOM 2373 C CA . LEU B 1 59 ? -1.656 11.344 21.469 1 80.88 59 LEU B CA 1
ATOM 2374 C C . LEU B 1 59 ? -0.997 10.117 20.859 1 80.88 59 LEU B C 1
ATOM 2376 O O . LEU B 1 59 ? -1.677 9.148 20.516 1 80.88 59 LEU B O 1
ATOM 2380 N N . ARG B 1 60 ? 0.294 10.156 20.672 1 70.31 60 ARG B N 1
ATOM 2381 C CA . ARG B 1 60 ? 1.088 9.062 20.109 1 70.31 60 ARG B CA 1
ATOM 2382 C C . ARG B 1 60 ? 0.599 8.68 18.719 1 70.31 60 ARG B C 1
ATOM 2384 O O . ARG B 1 60 ? 0.396 7.496 18.438 1 70.31 60 ARG B O 1
ATOM 2391 N N . ILE B 1 61 ? 0.364 9.672 17.969 1 64.5 61 ILE B N 1
ATOM 2392 C CA . ILE B 1 61 ? -0.02 9.5 16.562 1 64.5 61 ILE B CA 1
ATOM 2393 C C . ILE B 1 61 ? 0.913 10.312 15.672 1 64.5 61 ILE B C 1
ATOM 2395 O O . ILE B 1 61 ? 1.675 11.156 16.156 1 64.5 61 ILE B O 1
ATOM 2399 N N . GLN B 1 62 ? 0.873 9.953 14.367 1 58.56 62 GLN B N 1
ATOM 2400 C CA . GLN B 1 62 ? 1.575 10.781 13.391 1 58.56 62 GLN B CA 1
ATOM 2401 C C . GLN B 1 62 ? 0.787 12.055 13.078 1 58.56 62 GLN B C 1
ATOM 2403 O O . GLN B 1 62 ? -0.44 12.016 12.969 1 58.56 62 GLN B O 1
ATOM 2408 N N . VAL B 1 63 ? 1.517 13.133 12.984 1 72.06 63 VAL B N 1
ATOM 2409 C CA . VAL B 1 63 ? 0.882 14.445 12.852 1 72.06 63 VAL B CA 1
ATOM 2410 C C . VAL B 1 63 ? 0.004 14.461 11.602 1 72.06 63 VAL B C 1
ATOM 2412 O O . VAL B 1 63 ? -1.022 15.148 11.57 1 72.06 63 VAL B O 1
ATOM 2415 N N . ASP B 1 64 ? 0.421 13.742 10.688 1 60.5 64 ASP B N 1
ATOM 2416 C CA . ASP B 1 64 ? -0.332 13.766 9.438 1 60.5 64 ASP B CA 1
ATOM 2417 C C . ASP B 1 64 ? -1.739 13.203 9.633 1 60.5 64 ASP B C 1
ATOM 2419 O O . ASP B 1 64 ? -2.639 13.477 8.836 1 60.5 64 ASP B O 1
ATOM 2423 N N . GLN B 1 65 ? -1.843 12.422 10.695 1 59.41 65 GLN B N 1
ATOM 2424 C CA . GLN B 1 65 ? -3.162 11.883 11.016 1 59.41 65 GLN B CA 1
ATOM 2425 C C . GLN B 1 65 ? -4.121 12.992 11.438 1 59.41 65 GLN B C 1
ATOM 2427 O O . GLN B 1 65 ? -5.336 12.805 11.445 1 59.41 65 GLN B O 1
ATOM 2432 N N . LEU B 1 66 ? -3.553 14.07 11.797 1 71.69 66 LEU B N 1
ATOM 2433 C CA . LEU B 1 66 ? -4.375 15.188 12.242 1 71.69 66 LEU B CA 1
ATOM 2434 C C . LEU B 1 66 ? -4.727 16.109 11.07 1 71.69 66 LEU B C 1
ATOM 2436 O O . LEU B 1 66 ? -5.492 17.047 11.234 1 71.69 66 LEU B O 1
ATOM 2440 N N . PHE B 1 67 ? -3.967 15.852 10 1 59.81 67 PHE B N 1
ATOM 2441 C CA . PHE B 1 67 ? -4.211 16.688 8.828 1 59.81 67 PHE B CA 1
ATOM 2442 C C . PHE B 1 67 ? -5.379 16.141 8.008 1 59.81 67 PHE B C 1
ATOM 2444 O O . PHE B 1 67 ? -5.652 14.938 8.031 1 59.81 67 PHE B O 1
ATOM 2451 N N . CYS B 1 68 ? -6.148 17.141 7.645 1 46.75 68 CYS B N 1
ATOM 2452 C CA . CYS B 1 68 ? -7.223 16.797 6.719 1 46.75 68 CYS B CA 1
ATOM 2453 C C . CYS B 1 68 ? -6.691 16.641 5.301 1 46.75 68 CYS B C 1
ATOM 2455 O O . CYS B 1 68 ? -5.918 17.469 4.828 1 46.75 68 CYS B O 1
ATOM 2457 N N . TYR B 1 69 ? -6.258 15.469 4.898 1 37.47 69 TYR B N 1
ATOM 2458 C CA . TYR B 1 69 ? -5.902 15.234 3.504 1 37.47 69 TYR B CA 1
ATOM 2459 C C . TYR B 1 69 ? -7.055 15.617 2.58 1 37.47 69 TYR B C 1
ATOM 2461 O O . TYR B 1 69 ? -7.137 15.133 1.447 1 37.47 69 TYR B O 1
ATOM 2469 N N . GLU B 1 70 ? -7.738 16.453 2.996 1 36.19 70 GLU B N 1
ATOM 2470 C CA . GLU B 1 70 ? -8.859 16.625 2.074 1 36.19 70 GLU B CA 1
ATOM 2471 C C . GLU B 1 70 ? -8.367 16.922 0.661 1 36.19 70 GLU B C 1
ATOM 2473 O O . GLU B 1 70 ? -7.484 17.766 0.468 1 36.19 70 GLU B O 1
ATOM 2478 N N . PRO B 1 71 ? -8.5 16.047 -0.234 1 32.56 71 PRO B N 1
ATOM 2479 C CA . PRO B 1 71 ? -8.391 16.281 -1.675 1 32.56 71 PRO B CA 1
ATOM 2480 C C . PRO B 1 71 ? -8.797 17.703 -2.072 1 32.56 71 PRO B C 1
ATOM 2482 O O . PRO B 1 71 ? -8.562 18.109 -3.207 1 32.56 71 PRO B O 1
ATOM 2485 N N . SER B 1 72 ? -9.484 18.484 -1.374 1 30 72 SER B N 1
ATOM 2486 C CA . SER B 1 72 ? -9.984 19.719 -1.953 1 30 72 SER B CA 1
ATOM 2487 C C . SER B 1 72 ? -8.844 20.656 -2.324 1 30 72 SER B C 1
ATOM 2489 O O . SER B 1 72 ? -9.055 21.672 -2.998 1 30 72 SER B O 1
ATOM 2491 N N . CYS B 1 73 ? -7.73 20.766 -1.614 1 30.08 73 CYS B N 1
ATOM 2492 C CA . CYS B 1 73 ? -6.934 21.938 -1.957 1 30.08 73 CYS B CA 1
ATOM 2493 C C . CYS B 1 73 ? -6.223 21.734 -3.291 1 30.08 73 CYS B C 1
ATOM 2495 O O . CYS B 1 73 ? -5.734 22.703 -3.887 1 30.08 73 CYS B O 1
ATOM 2497 N N . ILE B 1 74 ? -5.281 20.688 -3.416 1 29.41 74 ILE B N 1
ATOM 2498 C CA . ILE B 1 74 ? -4.766 20.688 -4.781 1 29.41 74 ILE B CA 1
ATOM 2499 C C . ILE B 1 74 ? -5.844 20.203 -5.746 1 29.41 74 ILE B C 1
ATOM 2501 O O . ILE B 1 74 ? -6.355 19.094 -5.598 1 29.41 74 ILE B O 1
ATOM 2505 N N . GLU B 1 75 ? -6.617 21.078 -6.137 1 30.59 75 GLU B N 1
ATOM 2506 C CA . GLU B 1 75 ? -7.574 20.906 -7.227 1 30.59 75 GLU B CA 1
ATOM 2507 C C . GLU B 1 75 ? -7 20.016 -8.32 1 30.59 75 GLU B C 1
ATOM 2509 O O . GLU B 1 75 ? -6.309 20.484 -9.227 1 30.59 75 GLU B O 1
ATOM 2514 N N . SER B 1 76 ? -6.008 19.125 -8.031 1 31.06 76 SER B N 1
ATOM 2515 C CA . SER B 1 76 ? -5.863 18.453 -9.32 1 31.06 76 SER B CA 1
ATOM 2516 C C . SER B 1 76 ? -7.199 17.922 -9.82 1 31.06 76 SER B C 1
ATOM 2518 O O . SER B 1 76 ? -8.023 17.453 -9.023 1 31.06 76 SER B O 1
ATOM 2520 N N . GLN B 1 77 ? -7.742 18.484 -10.867 1 32.12 77 GLN B N 1
ATOM 2521 C CA . GLN B 1 77 ? -8.812 18.109 -11.789 1 32.12 77 GLN B CA 1
ATOM 2522 C C . GLN B 1 77 ? -8.898 16.594 -11.961 1 32.12 77 GLN B C 1
ATOM 2524 O O . GLN B 1 77 ? -8.609 16.078 -13.039 1 32.12 77 GLN B O 1
ATOM 2529 N N . VAL B 1 78 ? -8.344 15.844 -11.016 1 36.53 78 VAL B N 1
ATOM 2530 C CA . VAL B 1 78 ? -8.734 14.547 -11.555 1 36.53 78 VAL B CA 1
ATOM 2531 C C . VAL B 1 78 ? -10.25 14.398 -11.508 1 36.53 78 VAL B C 1
ATOM 2533 O O . VAL B 1 78 ? -10.859 14.523 -10.438 1 36.53 78 VAL B O 1
ATOM 2536 N N . THR B 1 79 ? -11.07 14.727 -12.328 1 40.97 79 THR B N 1
ATOM 2537 C CA . THR B 1 79 ? -12.461 14.453 -12.68 1 40.97 79 THR B CA 1
ATOM 2538 C C . THR B 1 79 ? -12.836 13.016 -12.352 1 40.97 79 THR B C 1
ATOM 2540 O O . THR B 1 79 ? -13.797 12.477 -12.898 1 40.97 79 THR B O 1
ATOM 2543 N N . GLY B 1 80 ? -12.031 12.336 -11.617 1 49.56 80 GLY B N 1
ATOM 2544 C CA . GLY B 1 80 ? -12.391 10.93 -11.742 1 49.56 80 GLY B CA 1
ATOM 2545 C C . GLY B 1 80 ? -13.703 10.594 -11.055 1 49.56 80 GLY B C 1
ATOM 2546 O O . GLY B 1 80 ? -13.898 10.906 -9.883 1 49.56 80 GLY B O 1
ATOM 2547 N N . LYS B 1 81 ? -14.859 10.328 -11.727 1 63.47 81 LYS B N 1
ATOM 2548 C CA . LYS B 1 81 ? -16.141 9.766 -11.32 1 63.47 81 LYS B CA 1
ATOM 2549 C C . LYS B 1 81 ? -15.969 8.414 -10.633 1 63.47 81 LYS B C 1
ATOM 2551 O O . LYS B 1 81 ? -15.102 7.625 -11.023 1 63.47 81 LYS B O 1
ATOM 2556 N N . LYS B 1 82 ? -16.531 8.125 -9.398 1 79.38 82 LYS B N 1
ATOM 2557 C CA . LYS B 1 82 ? -16.656 6.812 -8.766 1 79.38 82 LYS B CA 1
ATOM 2558 C C . LYS B 1 82 ? -17.094 5.758 -9.781 1 79.38 82 LYS B C 1
ATOM 2560 O O . LYS B 1 82 ? -18.078 5.961 -10.5 1 79.38 82 LYS B O 1
ATOM 2565 N N . PRO B 1 83 ? -16.312 4.633 -9.852 1 83.5 83 PRO B N 1
ATOM 2566 C CA . PRO B 1 83 ? -16.797 3.551 -10.711 1 83.5 83 PRO B CA 1
ATOM 2567 C C . PRO B 1 83 ? -18.172 3.047 -10.297 1 83.5 83 PRO B C 1
ATOM 2569 O O . PRO B 1 83 ? -18.562 3.18 -9.133 1 83.5 83 PRO B O 1
ATOM 2572 N N . ALA B 1 84 ? -18.891 2.504 -11.227 1 83 84 ALA B N 1
ATOM 2573 C CA . ALA B 1 84 ? -20.266 2.072 -11.047 1 83 84 ALA B CA 1
ATOM 2574 C C . ALA B 1 84 ? -20.406 1.121 -9.867 1 83 84 ALA B C 1
ATOM 2576 O O . ALA B 1 84 ? -21.344 1.225 -9.078 1 83 84 ALA B O 1
ATOM 2577 N N . PHE B 1 85 ? -19.516 0.285 -9.68 1 89.56 85 PHE B N 1
ATOM 2578 C CA . PHE B 1 85 ? -19.562 -0.726 -8.633 1 89.56 85 PHE B CA 1
ATOM 2579 C C . PHE B 1 85 ? -19.641 -0.076 -7.254 1 89.56 85 PHE B C 1
ATOM 2581 O O . PHE B 1 85 ? -20.266 -0.613 -6.344 1 89.56 85 PHE B O 1
ATOM 2588 N N . PHE B 1 86 ? -19.016 0.966 -7.102 1 89.5 86 PHE B N 1
ATOM 2589 C CA . PHE B 1 86 ? -18.891 1.568 -5.781 1 89.5 86 PHE B CA 1
ATOM 2590 C C . PHE B 1 86 ? -19.953 2.637 -5.566 1 89.5 86 PHE B C 1
ATOM 2592 O O . PHE B 1 86 ? -20.016 3.26 -4.504 1 89.5 86 PHE B O 1
ATOM 2599 N N . GLN B 1 87 ? -20.734 2.822 -6.535 1 85.75 87 GLN B N 1
ATOM 2600 C CA . GLN B 1 87 ? -21.781 3.836 -6.414 1 85.75 87 GLN B CA 1
ATOM 2601 C C . GLN B 1 87 ? -22.938 3.334 -5.555 1 85.75 87 GLN B C 1
ATOM 2603 O O . GLN B 1 87 ? -23.328 2.172 -5.656 1 85.75 87 GLN B O 1
ATOM 2608 N N . GLY B 1 88 ? -23.359 4.168 -4.695 1 82.75 88 GLY B N 1
ATOM 2609 C CA . GLY B 1 88 ? -24.594 3.895 -3.971 1 82.75 88 GLY B CA 1
ATOM 2610 C C . GLY B 1 88 ? -24.391 3.035 -2.738 1 82.75 88 GLY B C 1
ATOM 2611 O O . GLY B 1 88 ? -25.344 2.648 -2.072 1 82.75 88 GLY B O 1
ATOM 2612 N N . SER B 1 89 ? -23.219 2.607 -2.527 1 86.94 89 SER B N 1
ATOM 2613 C CA . SER B 1 89 ? -22.922 1.796 -1.35 1 86.94 89 SER B CA 1
ATOM 2614 C C . SER B 1 89 ? -21.734 2.355 -0.574 1 86.94 89 SER B C 1
ATOM 2616 O O . SER B 1 89 ? -20.766 2.816 -1.169 1 86.94 89 SER B O 1
ATOM 2618 N N . SER B 1 90 ? -21.859 2.209 0.744 1 90.44 90 SER B N 1
ATOM 2619 C CA . SER B 1 90 ? -20.766 2.641 1.604 1 90.44 90 SER B CA 1
ATOM 2620 C C . SER B 1 90 ? -20.172 1.466 2.381 1 90.44 90 SER B C 1
ATOM 2622 O O . SER B 1 90 ? -19.25 1.643 3.18 1 90.44 90 SER B O 1
ATOM 2624 N N . GLN B 1 91 ? -20.766 0.352 2.184 1 93.81 91 GLN B N 1
ATOM 2625 C CA . GLN B 1 91 ? -20.281 -0.867 2.824 1 93.81 91 GLN B CA 1
ATOM 2626 C C . GLN B 1 91 ? -20.156 -2.006 1.818 1 93.81 91 GLN B C 1
ATOM 2628 O O . GLN B 1 91 ? -21.031 -2.197 0.976 1 93.81 91 GLN B O 1
ATOM 2633 N N . PHE B 1 92 ? -19.078 -2.662 1.911 1 97.25 92 PHE B N 1
ATOM 2634 C CA . PHE B 1 92 ? -18.828 -3.809 1.046 1 97.25 92 PHE B CA 1
ATOM 2635 C C . PHE B 1 92 ? -18.328 -5 1.858 1 97.25 92 PHE B C 1
ATOM 2637 O O . PHE B 1 92 ? -17.891 -4.844 2.996 1 97.25 92 PHE B O 1
ATOM 2644 N N . TYR B 1 93 ? -18.469 -6.129 1.268 1 97.88 93 TYR B N 1
ATOM 2645 C CA . TYR B 1 93 ? -17.984 -7.379 1.834 1 97.88 93 TYR B CA 1
ATOM 2646 C C . TYR B 1 93 ? -16.844 -7.953 0.989 1 97.88 93 TYR B C 1
ATOM 2648 O O . TYR B 1 93 ? -16.797 -7.738 -0.224 1 97.88 93 TYR B O 1
ATOM 2656 N N . SER B 1 94 ? -15.961 -8.609 1.613 1 98.44 94 SER B N 1
ATOM 2657 C CA . SER B 1 94 ? -14.875 -9.211 0.847 1 98.44 94 SER B CA 1
ATOM 2658 C C . SER B 1 94 ? -14.453 -10.547 1.449 1 98.44 94 SER B C 1
ATOM 2660 O O . SER B 1 94 ? -14.68 -10.805 2.633 1 98.44 94 SER B O 1
ATOM 2662 N N . TYR B 1 95 ? -13.875 -11.375 0.587 1 98.56 95 TYR B N 1
ATOM 2663 C CA . TYR B 1 95 ? -13.586 -12.75 0.958 1 98.56 95 TYR B CA 1
ATOM 2664 C C . TYR B 1 95 ? -12.242 -13.195 0.399 1 98.56 95 TYR B C 1
ATOM 2666 O O . TYR B 1 95 ? -11.906 -12.891 -0.75 1 98.56 95 TYR B O 1
ATOM 2674 N N . ILE B 1 96 ? -11.539 -13.844 1.21 1 98 96 ILE B N 1
ATOM 2675 C CA . ILE B 1 96 ? -10.328 -14.57 0.844 1 98 96 ILE B CA 1
ATOM 2676 C C . ILE B 1 96 ? -10.383 -15.984 1.415 1 98 96 ILE B C 1
ATOM 2678 O O . ILE B 1 96 ? -10.969 -16.219 2.475 1 98 96 ILE B O 1
ATOM 2682 N N . TYR B 1 97 ? -9.82 -16.922 0.692 1 98.06 97 TYR B N 1
ATOM 2683 C CA . TYR B 1 97 ? -9.688 -18.266 1.236 1 98.06 97 TYR B CA 1
ATOM 2684 C C . TYR B 1 97 ? -8.25 -18.547 1.651 1 98.06 97 TYR B C 1
ATOM 2686 O O . TYR B 1 97 ? -7.34 -18.5 0.823 1 98.06 97 TYR B O 1
ATOM 2694 N N . ASP B 1 98 ? -8.078 -18.797 2.943 1 96.62 98 ASP B N 1
ATOM 2695 C CA . ASP B 1 98 ? -6.77 -19.156 3.484 1 96.62 98 ASP B CA 1
ATOM 2696 C C . ASP B 1 98 ? -6.566 -20.672 3.471 1 96.62 98 ASP B C 1
ATOM 2698 O O . ASP B 1 98 ? -7.082 -21.391 4.34 1 96.62 98 ASP B O 1
ATOM 2702 N N . GLY B 1 99 ? -5.746 -21.078 2.527 1 95.38 99 GLY B N 1
ATOM 2703 C CA . GLY B 1 99 ? -5.52 -22.5 2.365 1 95.38 99 GLY B CA 1
ATOM 2704 C C . GLY B 1 99 ? -4.727 -23.125 3.504 1 95.38 99 GLY B C 1
ATOM 2705 O O . GLY B 1 99 ? -4.762 -24.328 3.709 1 95.38 99 GLY B O 1
ATOM 2706 N N . ARG B 1 100 ? -3.996 -22.406 4.277 1 92.69 100 ARG B N 1
ATOM 2707 C CA . ARG B 1 100 ? -3.207 -22.906 5.398 1 92.69 100 ARG B CA 1
ATOM 2708 C C . ARG B 1 100 ? -4.109 -23.375 6.539 1 92.69 100 ARG B C 1
ATOM 2710 O O . ARG B 1 100 ? -3.826 -24.375 7.195 1 92.69 100 ARG B O 1
ATOM 2717 N N . ALA B 1 101 ? -5.148 -22.625 6.699 1 93 101 ALA B N 1
ATOM 2718 C CA . ALA B 1 101 ? -6.066 -22.906 7.797 1 93 101 ALA B CA 1
ATOM 2719 C C . ALA B 1 101 ? -7.371 -23.5 7.281 1 93 101 ALA B C 1
ATOM 2721 O O . ALA B 1 101 ? -8.281 -23.797 8.062 1 93 101 ALA B O 1
ATOM 2722 N N . ASN B 1 102 ? -7.477 -23.688 5.969 1 95 102 ASN B N 1
ATOM 2723 C CA . ASN B 1 102 ? -8.727 -24.125 5.352 1 95 102 ASN B CA 1
ATOM 2724 C C . ASN B 1 102 ? -9.914 -23.312 5.863 1 95 102 ASN B C 1
ATOM 2726 O O . ASN B 1 102 ? -10.906 -23.875 6.32 1 95 102 ASN B O 1
ATOM 2730 N N . LYS B 1 103 ? -9.734 -22.031 5.719 1 96.25 103 LYS B N 1
ATOM 2731 C CA . LYS B 1 103 ? -10.727 -21.141 6.316 1 96.25 103 LYS B CA 1
ATOM 2732 C C . LYS B 1 103 ? -11.055 -19.984 5.379 1 96.25 103 LYS B C 1
ATOM 2734 O O . LYS B 1 103 ? -10.164 -19.422 4.727 1 96.25 103 LYS B O 1
ATOM 2739 N N . LEU B 1 104 ? -12.32 -19.672 5.402 1 97.69 104 LEU B N 1
ATOM 2740 C CA . LEU B 1 104 ? -12.781 -18.469 4.73 1 97.69 104 LEU B CA 1
ATOM 2741 C C . LEU B 1 104 ? -12.555 -17.234 5.605 1 97.69 104 LEU B C 1
ATOM 2743 O O . LEU B 1 104 ? -13.016 -17.188 6.75 1 97.69 104 LEU B O 1
ATOM 2747 N N . ILE B 1 105 ? -11.812 -16.281 5.074 1 97.56 105 ILE B N 1
ATOM 2748 C CA . ILE B 1 105 ? -11.594 -15.016 5.77 1 97.56 105 ILE B CA 1
ATOM 2749 C C . ILE B 1 105 ? -12.633 -13.992 5.309 1 97.56 105 ILE B C 1
ATOM 2751 O O . ILE B 1 105 ? -12.609 -13.547 4.156 1 97.56 105 ILE B O 1
ATOM 2755 N N . ARG B 1 106 ? -13.469 -13.602 6.234 1 97.38 106 ARG B N 1
ATOM 2756 C CA . ARG B 1 106 ? -14.516 -12.625 5.973 1 97.38 106 ARG B CA 1
ATOM 2757 C C . ARG B 1 106 ? -14.062 -11.219 6.379 1 97.38 106 ARG B C 1
ATOM 2759 O O . ARG B 1 106 ? -13.523 -11.031 7.465 1 97.38 106 ARG B O 1
ATOM 2766 N N . CYS B 1 107 ? -14.375 -10.336 5.473 1 98.12 107 CYS B N 1
ATOM 2767 C CA . CYS B 1 107 ? -14.047 -8.953 5.777 1 98.12 107 CYS B CA 1
ATOM 2768 C C . CYS B 1 107 ? -15.219 -8.031 5.473 1 98.12 107 CYS B C 1
ATOM 2770 O O . CYS B 1 107 ? -16.062 -8.352 4.637 1 98.12 107 CYS B O 1
ATOM 2772 N N . VAL B 1 108 ? -15.219 -6.938 6.129 1 95.06 108 VAL B N 1
ATOM 2773 C CA . VAL B 1 108 ? -16.141 -5.844 5.836 1 95.06 108 VAL B CA 1
ATOM 2774 C C . VAL B 1 108 ? -15.344 -4.562 5.582 1 95.06 108 VAL B C 1
ATOM 2776 O O . VAL B 1 108 ? -14.391 -4.262 6.301 1 95.06 108 VAL B O 1
ATOM 2779 N N . ILE B 1 109 ? -15.719 -3.885 4.555 1 96.44 109 ILE B N 1
ATOM 2780 C CA . ILE B 1 109 ? -15.117 -2.602 4.207 1 96.44 109 ILE B CA 1
ATOM 2781 C C . ILE B 1 109 ? -16.141 -1.486 4.371 1 96.44 109 ILE B C 1
ATOM 2783 O O . ILE B 1 109 ? -17.203 -1.515 3.74 1 96.44 109 ILE B O 1
ATOM 2787 N N . ASP B 1 110 ? -15.805 -0.545 5.133 1 88.31 110 ASP B N 1
ATOM 2788 C CA . ASP B 1 110 ? -16.641 0.646 5.289 1 88.31 110 ASP B CA 1
ATOM 2789 C C . ASP B 1 110 ? -16 1.853 4.605 1 88.31 110 ASP B C 1
ATOM 2791 O O . ASP B 1 110 ? -14.867 2.229 4.926 1 88.31 110 ASP B O 1
ATOM 2795 N N . VAL B 1 111 ? -16.75 2.357 3.68 1 89.44 111 VAL B N 1
ATOM 2796 C CA . VAL B 1 111 ? -16.344 3.625 3.086 1 89.44 111 VAL B CA 1
ATOM 2797 C C . VAL B 1 111 ? -16.922 4.785 3.893 1 89.44 111 VAL B C 1
ATOM 2799 O O . VAL B 1 111 ? -18.141 4.926 4 1 89.44 111 VAL B O 1
ATOM 2802 N N . LEU B 1 112 ? -16.094 5.59 4.383 1 78.81 112 LEU B N 1
ATOM 2803 C CA . LEU B 1 112 ? -16.516 6.527 5.418 1 78.81 112 LEU B CA 1
ATOM 2804 C C . LEU B 1 112 ? -16.781 7.906 4.828 1 78.81 112 LEU B C 1
ATOM 2806 O O . LEU B 1 112 ? -17.906 8.391 4.879 1 78.81 112 LEU B O 1
ATOM 2810 N N . SER B 1 113 ? -15.68 8.57 4.32 1 71.56 113 SER B N 1
ATOM 2811 C CA . SER B 1 113 ? -15.867 9.938 3.855 1 71.56 113 SER B CA 1
ATOM 2812 C C . SER B 1 113 ? -14.922 10.266 2.705 1 71.56 113 SER B C 1
ATOM 2814 O O . SER B 1 113 ? -13.828 9.703 2.615 1 71.56 113 SER B O 1
ATOM 2816 N N . LYS B 1 114 ? -15.477 11.156 1.907 1 73.94 114 LYS B N 1
ATOM 2817 C CA . LYS B 1 114 ? -14.648 11.664 0.819 1 73.94 114 LYS B CA 1
ATOM 2818 C C . LYS B 1 114 ? -13.594 12.641 1.341 1 73.94 114 LYS B C 1
ATOM 2820 O O . LYS B 1 114 ? -13.898 13.5 2.17 1 73.94 114 LYS B O 1
ATOM 2825 N N . THR B 1 115 ? -12.367 12.422 0.957 1 64.94 115 THR B N 1
ATOM 2826 C CA . THR B 1 115 ? -11.281 13.289 1.41 1 64.94 115 THR B CA 1
ATOM 2827 C C . THR B 1 115 ? -10.773 14.164 0.269 1 64.94 115 THR B C 1
ATOM 2829 O O . THR B 1 115 ? -10.367 15.305 0.491 1 64.94 115 THR B O 1
ATOM 2832 N N . GLU B 1 116 ? -10.625 13.57 -0.892 1 65.25 116 GLU B N 1
ATOM 2833 C CA . GLU B 1 116 ? -10.25 14.234 -2.137 1 65.25 116 GLU B CA 1
ATOM 2834 C C . GLU B 1 116 ? -11.148 13.797 -3.289 1 65.25 116 GLU B C 1
ATOM 2836 O O . GLU B 1 116 ? -12.062 12.992 -3.102 1 65.25 116 GLU B O 1
ATOM 2841 N N . GLU B 1 117 ? -10.945 14.32 -4.449 1 66 117 GLU B N 1
ATOM 2842 C CA . GLU B 1 117 ? -11.82 14.078 -5.59 1 66 117 GLU B CA 1
ATOM 2843 C C . GLU B 1 117 ? -11.984 12.578 -5.848 1 66 117 GLU B C 1
ATOM 2845 O O . GLU B 1 117 ? -13.094 12.094 -6.062 1 66 117 GLU B O 1
ATOM 2850 N N . ASN B 1 118 ? -11.023 11.883 -5.824 1 80.88 118 ASN B N 1
ATOM 2851 C CA . ASN B 1 118 ? -11.117 10.461 -6.133 1 80.88 118 ASN B CA 1
ATOM 2852 C C . ASN B 1 118 ? -10.688 9.602 -4.945 1 80.88 118 ASN B C 1
ATOM 2854 O O . ASN B 1 118 ? -10.328 8.438 -5.117 1 80.88 118 ASN B O 1
ATOM 2858 N N . ARG B 1 119 ? -10.758 10.211 -3.768 1 85.5 119 ARG B N 1
ATOM 2859 C CA . ARG B 1 119 ? -10.219 9.508 -2.605 1 85.5 119 ARG B CA 1
ATOM 2860 C C . ARG B 1 119 ? -11.195 9.57 -1.436 1 85.5 119 ARG B C 1
ATOM 2862 O O . ARG B 1 119 ? -11.734 10.633 -1.117 1 85.5 119 ARG B O 1
ATOM 2869 N N . TYR B 1 120 ? -11.406 8.375 -0.809 1 84.62 120 TYR B N 1
ATOM 2870 C CA . TYR B 1 120 ? -12.289 8.242 0.341 1 84.62 120 TYR B CA 1
ATOM 2871 C C . TYR B 1 120 ? -11.602 7.516 1.486 1 84.62 120 TYR B C 1
ATOM 2873 O O . TYR B 1 120 ? -10.828 6.582 1.259 1 84.62 120 TYR B O 1
ATOM 2881 N N . LYS B 1 121 ? -11.891 7.922 2.66 1 84 121 LYS B N 1
ATOM 2882 C CA . LYS B 1 121 ? -11.445 7.18 3.832 1 84 121 LYS B CA 1
ATOM 2883 C C . LYS B 1 121 ? -12.188 5.852 3.959 1 84 121 LYS B C 1
ATOM 2885 O O . LYS B 1 121 ? -13.398 5.789 3.744 1 84 121 LYS B O 1
ATOM 2890 N N . VAL B 1 122 ? -11.383 4.844 4.352 1 91.06 122 VAL B N 1
ATOM 2891 C CA . VAL B 1 122 ? -11.992 3.525 4.449 1 91.06 122 VAL B CA 1
ATOM 2892 C C . VAL B 1 122 ? -11.461 2.795 5.68 1 91.06 122 VAL B C 1
ATOM 2894 O O . VAL B 1 122 ? -10.359 3.092 6.152 1 91.06 122 VAL B O 1
ATOM 2897 N N . MET B 1 123 ? -12.273 1.879 6.188 1 88.62 123 MET B N 1
ATOM 2898 C CA . MET B 1 123 ? -11.883 0.897 7.195 1 88.62 123 MET B CA 1
ATOM 2899 C C . MET B 1 123 ? -12.117 -0.522 6.691 1 88.62 123 MET B C 1
ATOM 2901 O O . MET B 1 123 ? -13.133 -0.8 6.051 1 88.62 123 MET B O 1
ATOM 2905 N N . LEU B 1 124 ? -11.195 -1.297 6.938 1 95.06 124 LEU B N 1
ATOM 2906 C CA . LEU B 1 124 ? -11.336 -2.723 6.66 1 95.06 124 LEU B CA 1
ATOM 2907 C C . LEU B 1 124 ? -11.281 -3.535 7.949 1 95.06 124 LEU B C 1
ATOM 2909 O O . LEU B 1 124 ? -10.32 -3.418 8.719 1 95.06 124 LEU B O 1
ATOM 2913 N N . TYR B 1 125 ? -12.297 -4.285 8.164 1 91.94 125 TYR B N 1
ATOM 2914 C CA . TYR B 1 125 ? -12.375 -5.238 9.266 1 91.94 125 TYR B CA 1
ATOM 2915 C C . TYR B 1 125 ? -12.156 -6.664 8.766 1 91.94 125 TYR B C 1
ATOM 2917 O O . TYR B 1 125 ? -12.969 -7.191 8 1 91.94 125 TYR B O 1
ATOM 2925 N N . MET B 1 126 ? -11.148 -7.266 9.227 1 95.88 126 MET B N 1
ATOM 2926 C CA . MET B 1 126 ? -10.734 -8.531 8.633 1 95.88 126 MET B CA 1
ATOM 2927 C C . MET B 1 126 ? -10.93 -9.688 9.617 1 95.88 126 MET B C 1
ATOM 2929 O O . MET B 1 126 ? -10.609 -9.562 10.797 1 95.88 126 MET B O 1
ATOM 2933 N N . ASN B 1 127 ? -11.336 -10.852 9.055 1 96 127 ASN B N 1
ATOM 2934 C CA . ASN B 1 127 ? -11.547 -12.102 9.781 1 96 127 ASN B CA 1
ATOM 2935 C C . ASN B 1 127 ? -12.602 -11.938 10.883 1 96 127 ASN B C 1
ATOM 2937 O O . ASN B 1 127 ? -12.336 -12.234 12.047 1 96 127 ASN B O 1
ATOM 2941 N N . ILE B 1 128 ? -13.734 -11.539 10.438 1 93.06 128 ILE B N 1
ATOM 2942 C CA . ILE B 1 128 ? -14.836 -11.258 11.359 1 93.06 128 ILE B CA 1
ATOM 2943 C C . ILE B 1 128 ? -15.57 -12.562 11.695 1 93.06 128 ILE B C 1
ATOM 2945 O O . ILE B 1 128 ? -15.633 -13.469 10.867 1 93.06 128 ILE B O 1
ATOM 2949 N N . ASP B 1 129 ? -16.172 -12.57 12.82 1 90.19 129 ASP B N 1
ATOM 2950 C CA . ASP B 1 129 ? -16.922 -13.758 13.234 1 90.19 129 ASP B CA 1
ATOM 2951 C C . ASP B 1 129 ? -18.391 -13.648 12.844 1 90.19 129 ASP B C 1
ATOM 2953 O O . ASP B 1 129 ? -19.047 -14.664 12.609 1 90.19 129 ASP B O 1
ATOM 2957 N N . SER B 1 130 ? -18.875 -12.438 12.891 1 89.69 130 SER B N 1
ATOM 2958 C CA . SER B 1 130 ? -20.281 -12.195 12.578 1 89.69 130 SER B CA 1
ATOM 2959 C C . SER B 1 130 ? -20.469 -10.852 11.867 1 89.69 130 SER B C 1
ATOM 2961 O O . SER B 1 130 ? -19.812 -9.867 12.211 1 89.69 130 SER B O 1
ATOM 2963 N N . TYR B 1 131 ? -21.406 -10.883 10.914 1 91.31 131 TYR B N 1
ATOM 2964 C CA . TYR B 1 131 ? -21.672 -9.648 10.188 1 91.31 131 TYR B CA 1
ATOM 2965 C C . TYR B 1 131 ? -22.391 -8.641 11.062 1 91.31 131 TYR B C 1
ATOM 2967 O O . TYR B 1 131 ? -22.297 -7.43 10.836 1 91.31 131 TYR B O 1
ATOM 2975 N N . GLU B 1 132 ? -23.141 -9.078 12.016 1 85.75 132 GLU B N 1
ATOM 2976 C CA . GLU B 1 132 ? -23.875 -8.195 12.922 1 85.75 132 GLU B CA 1
ATOM 2977 C C . GLU B 1 132 ? -22.922 -7.414 13.82 1 85.75 132 GLU B C 1
ATOM 2979 O O . GLU B 1 132 ? -23.156 -6.238 14.102 1 85.75 132 GLU B O 1
ATOM 2984 N N . ASN B 1 133 ? -21.797 -8.078 14.266 1 85.81 133 ASN B N 1
ATOM 2985 C CA . ASN B 1 133 ? -20.781 -7.469 15.109 1 85.81 133 ASN B CA 1
ATOM 2986 C C . ASN B 1 133 ? -19.422 -7.461 14.422 1 85.81 133 ASN B C 1
ATOM 2988 O O . ASN B 1 133 ? -18.406 -7.855 15.016 1 85.81 133 ASN B O 1
ATOM 2992 N N . TYR B 1 134 ? -19.453 -6.961 13.219 1 86.31 134 TYR B N 1
ATOM 2993 C CA . TYR B 1 134 ? -18.281 -7.129 12.375 1 86.31 134 TYR B CA 1
ATOM 2994 C C . TYR B 1 134 ? -17.125 -6.27 12.867 1 86.31 134 TYR B C 1
ATOM 2996 O O . TYR B 1 134 ? -15.961 -6.527 12.539 1 86.31 134 TYR B O 1
ATOM 3004 N N . GLN B 1 135 ? -17.297 -5.297 13.672 1 80.25 135 GLN B N 1
ATOM 3005 C CA . GLN B 1 135 ? -16.234 -4.449 14.188 1 80.25 135 GLN B CA 1
ATOM 3006 C C . GLN B 1 135 ? -15.406 -5.188 15.234 1 80.25 135 GLN B C 1
ATOM 3008 O O . GLN B 1 135 ? -14.305 -4.762 15.578 1 80.25 135 GLN B O 1
ATOM 3013 N N . GLU B 1 136 ? -16.031 -6.25 15.773 1 80.94 136 GLU B N 1
ATOM 3014 C CA . GLU B 1 136 ? -15.266 -7.199 16.578 1 80.94 136 GLU B CA 1
ATOM 3015 C C . GLU B 1 136 ? -14.547 -8.219 15.703 1 80.94 136 GLU B C 1
ATOM 3017 O O . GLU B 1 136 ? -15.125 -9.25 15.336 1 80.94 136 GLU B O 1
ATOM 3022 N N . CYS B 1 137 ? -13.367 -7.91 15.344 1 84.81 137 CYS B N 1
ATOM 3023 C CA . CYS B 1 137 ? -12.648 -8.719 14.359 1 84.81 137 CYS B CA 1
ATOM 3024 C C . CYS B 1 137 ? -11.195 -8.914 14.773 1 84.81 137 CYS B C 1
ATOM 3026 O O . CYS B 1 137 ? -10.742 -8.336 15.758 1 84.81 137 CYS B O 1
ATOM 3028 N N . GLU B 1 138 ? -10.539 -9.734 14.078 1 88.25 138 GLU B N 1
ATOM 3029 C CA . GLU B 1 138 ? -9.148 -10.047 14.398 1 88.25 138 GLU B CA 1
ATOM 3030 C C . GLU B 1 138 ? -8.234 -8.859 14.125 1 88.25 138 GLU B C 1
ATOM 3032 O O . GLU B 1 138 ? -7.352 -8.547 14.922 1 88.25 138 GLU B O 1
ATOM 3037 N N . ASN B 1 139 ? -8.43 -8.25 12.922 1 89.12 139 ASN B N 1
ATOM 3038 C CA . ASN B 1 139 ? -7.598 -7.117 12.523 1 89.12 139 ASN B CA 1
ATOM 3039 C C . ASN B 1 139 ? -8.438 -5.973 11.961 1 89.12 139 ASN B C 1
ATOM 3041 O O . ASN B 1 139 ? -9.406 -6.207 11.242 1 89.12 139 ASN B O 1
ATOM 3045 N N . THR B 1 140 ? -8 -4.832 12.305 1 86.5 140 THR B N 1
ATOM 3046 C CA . THR B 1 140 ? -8.617 -3.625 11.766 1 86.5 140 THR B CA 1
ATOM 3047 C C . THR B 1 140 ? -7.59 -2.785 11.008 1 86.5 140 THR B C 1
ATOM 3049 O O . THR B 1 140 ? -6.5 -2.518 11.523 1 86.5 140 THR B O 1
ATOM 3052 N N . TYR B 1 141 ? -7.984 -2.418 9.828 1 90.5 141 TYR B N 1
ATOM 3053 C CA . TYR B 1 141 ? -7.117 -1.592 9 1 90.5 141 TYR B CA 1
ATOM 3054 C C . TYR B 1 141 ? -7.805 -0.283 8.625 1 90.5 141 TYR B C 1
ATOM 3056 O O . TYR B 1 141 ? -9.008 -0.259 8.359 1 90.5 141 TYR B O 1
ATOM 3064 N N . GLY B 1 142 ? -7.039 0.743 8.594 1 87.44 142 GLY B N 1
ATOM 3065 C CA . GLY B 1 142 ? -7.508 2.035 8.125 1 87.44 142 GLY B CA 1
ATOM 3066 C C . GLY B 1 142 ? -6.695 2.576 6.961 1 87.44 142 GLY B C 1
ATOM 3067 O O . GLY B 1 142 ? -5.512 2.256 6.824 1 87.44 142 GLY B O 1
ATOM 3068 N N . GLY B 1 143 ? -7.406 3.359 6.098 1 90.94 143 GLY B N 1
ATOM 3069 C CA . GLY B 1 143 ? -6.715 3.959 4.969 1 90.94 143 GLY B CA 1
ATOM 3070 C C . GLY B 1 143 ? -7.656 4.637 3.988 1 90.94 143 GLY B C 1
ATOM 3071 O O . GLY B 1 143 ? -8.586 5.332 4.391 1 90.94 143 GLY B O 1
ATOM 3072 N N . TYR B 1 144 ? -7.289 4.43 2.703 1 88.69 144 TYR B N 1
ATOM 3073 C CA . TYR B 1 144 ? -8.047 5.152 1.688 1 88.69 144 TYR B CA 1
ATOM 3074 C C . TYR B 1 144 ? -8.352 4.262 0.492 1 88.69 144 TYR B C 1
ATOM 3076 O O . TYR B 1 144 ? -7.605 3.32 0.205 1 88.69 144 TYR B O 1
ATOM 3084 N N . ILE B 1 145 ? -9.477 4.582 -0.078 1 93.69 145 ILE B N 1
ATOM 3085 C CA . ILE B 1 145 ? -9.797 4.047 -1.397 1 93.69 145 ILE B CA 1
ATOM 3086 C C . ILE B 1 145 ? -9.672 5.148 -2.445 1 93.69 145 ILE B C 1
ATOM 3088 O O . ILE B 1 145 ? -10.18 6.258 -2.248 1 93.69 145 ILE B O 1
ATOM 3092 N N . GLU B 1 146 ? -8.938 4.875 -3.477 1 90.56 146 GLU B N 1
ATOM 3093 C CA . GLU B 1 146 ? -8.719 5.801 -4.582 1 90.56 146 GLU B CA 1
ATOM 3094 C C . GLU B 1 146 ? -9.266 5.242 -5.891 1 90.56 146 GLU B C 1
ATOM 3096 O O . GLU B 1 146 ? -8.93 4.121 -6.281 1 90.56 146 GLU B O 1
ATOM 3101 N N . HIS B 1 147 ? -10.117 6.02 -6.512 1 92.19 147 HIS B N 1
ATOM 3102 C CA . HIS B 1 147 ? -10.711 5.605 -7.777 1 92.19 147 HIS B CA 1
ATOM 3103 C C . HIS B 1 147 ? -10.047 6.305 -8.953 1 92.19 147 HIS B C 1
ATOM 3105 O O . HIS B 1 147 ? -9.938 7.535 -8.977 1 92.19 147 HIS B O 1
ATOM 3111 N N . TYR B 1 148 ? -9.562 5.539 -9.891 1 87 148 TYR B N 1
ATOM 3112 C CA . TYR B 1 148 ? -9.062 6.027 -11.172 1 87 148 TYR B CA 1
ATOM 3113 C C . TYR B 1 148 ? -9.883 5.469 -12.32 1 87 148 TYR B C 1
ATOM 3115 O O . TYR B 1 148 ? -10.82 4.691 -12.109 1 87 148 TYR B O 1
ATOM 3123 N N . ASP B 1 149 ? -9.594 5.824 -13.492 1 85.12 149 ASP B N 1
ATOM 3124 C CA . ASP B 1 149 ? -10.375 5.406 -14.648 1 85.12 149 ASP B CA 1
ATOM 3125 C C . ASP B 1 149 ? -10.242 3.906 -14.891 1 85.12 149 ASP B C 1
ATOM 3127 O O . ASP B 1 149 ? -11.219 3.234 -15.234 1 85.12 149 ASP B O 1
ATOM 3131 N N . ALA B 1 150 ? -9.078 3.43 -14.688 1 87.69 150 ALA B N 1
ATOM 3132 C CA . ALA B 1 150 ? -8.805 2.051 -15.094 1 87.69 150 ALA B CA 1
ATOM 3133 C C . ALA B 1 150 ? -8.773 1.124 -13.883 1 87.69 150 ALA B C 1
ATOM 3135 O O . ALA B 1 150 ? -8.883 -0.096 -14.023 1 87.69 150 ALA B O 1
ATOM 3136 N N . LEU B 1 151 ? -8.625 1.784 -12.68 1 91.62 151 LEU B N 1
ATOM 3137 C CA . LEU B 1 151 ? -8.422 0.935 -11.508 1 91.62 151 LEU B CA 1
ATOM 3138 C C . LEU B 1 151 ? -8.898 1.631 -10.242 1 91.62 151 LEU B C 1
ATOM 3140 O O . LEU B 1 151 ? -9.023 2.857 -10.211 1 91.62 151 LEU B O 1
ATOM 3144 N N . THR B 1 152 ? -9.219 0.804 -9.273 1 94.12 152 THR B N 1
ATOM 3145 C CA . THR B 1 152 ? -9.445 1.247 -7.902 1 94.12 152 THR B CA 1
ATOM 3146 C C . THR B 1 152 ? -8.422 0.625 -6.957 1 94.12 152 THR B C 1
ATOM 3148 O O . THR B 1 152 ? -8.164 -0.578 -7.023 1 94.12 152 THR B O 1
ATOM 3151 N N . ASN B 1 153 ? -7.789 1.465 -6.164 1 95.12 153 ASN B N 1
ATOM 3152 C CA . ASN B 1 153 ? -6.844 1.002 -5.152 1 95.12 153 ASN B CA 1
ATOM 3153 C C . ASN B 1 153 ? -7.355 1.27 -3.74 1 95.12 153 ASN B C 1
ATOM 3155 O O . ASN B 1 153 ? -7.875 2.352 -3.459 1 95.12 153 ASN B O 1
ATOM 3159 N N . ILE B 1 154 ? -7.234 0.275 -2.92 1 96.69 154 ILE B N 1
ATOM 3160 C CA . ILE B 1 154 ? -7.453 0.453 -1.489 1 96.69 154 ILE B CA 1
ATOM 3161 C C . ILE B 1 154 ? -6.141 0.267 -0.737 1 96.69 154 ILE B C 1
ATOM 3163 O O . ILE B 1 154 ? -5.52 -0.796 -0.811 1 96.69 154 ILE B O 1
ATOM 3167 N N . ILE B 1 155 ? -5.734 1.268 -0.093 1 93.81 155 ILE B N 1
ATOM 3168 C CA . ILE B 1 155 ? -4.473 1.274 0.633 1 93.81 155 ILE B CA 1
ATOM 3169 C C . ILE B 1 155 ? -4.738 1.354 2.135 1 93.81 155 ILE B C 1
ATOM 3171 O O . ILE B 1 155 ? -5.344 2.316 2.613 1 93.81 155 ILE B O 1
ATOM 3175 N N . LEU B 1 156 ? -4.199 0.347 2.838 1 93.88 156 LEU B N 1
ATOM 3176 C CA . LEU B 1 156 ? -4.613 0.191 4.227 1 93.88 156 LEU B CA 1
ATOM 3177 C C . LEU B 1 156 ? -3.414 -0.102 5.121 1 93.88 156 LEU B C 1
ATOM 3179 O O . LEU B 1 156 ? -2.438 -0.711 4.68 1 93.88 156 LEU B O 1
ATOM 3183 N N . ARG B 1 157 ? -3.566 0.33 6.328 1 89.12 157 ARG B N 1
ATOM 3184 C CA . ARG B 1 157 ? -2.586 0.039 7.371 1 89.12 157 ARG B CA 1
ATOM 3185 C C . ARG B 1 157 ? -3.264 -0.494 8.625 1 89.12 157 ARG B C 1
ATOM 3187 O O . ARG B 1 157 ? -4.301 0.026 9.047 1 89.12 157 ARG B O 1
ATOM 3194 N N . ASN B 1 158 ? -2.625 -1.524 9.125 1 89.06 158 ASN B N 1
ATOM 3195 C CA . ASN B 1 158 ? -3.164 -2.07 10.359 1 89.06 158 ASN B CA 1
ATOM 3196 C C . ASN B 1 158 ? -3.119 -1.048 11.492 1 89.06 158 ASN B C 1
ATOM 3198 O O . ASN B 1 158 ? -2.092 -0.402 11.711 1 89.06 158 ASN B O 1
ATOM 3202 N N . GLN B 1 159 ? -4.191 -0.959 12.195 1 74.5 159 GLN B N 1
ATOM 3203 C CA . GLN B 1 159 ? -4.309 0.076 13.219 1 74.5 159 GLN B CA 1
ATOM 3204 C C . GLN B 1 159 ? -3.508 -0.289 14.461 1 74.5 159 GLN B C 1
ATOM 3206 O O . GLN B 1 159 ? -3.043 0.592 15.188 1 74.5 159 GLN B O 1
ATOM 3211 N N . ALA B 1 160 ? -3.314 -1.521 14.711 1 74.06 160 ALA B N 1
ATOM 3212 C CA . ALA B 1 160 ? -2.6 -1.989 15.898 1 74.06 160 ALA B CA 1
ATOM 3213 C C . ALA B 1 160 ? -1.133 -2.264 15.578 1 74.06 160 ALA B C 1
ATOM 3215 O O . ALA B 1 160 ? -0.253 -2.004 16.406 1 74.06 160 ALA B O 1
ATOM 3216 N N . THR B 1 161 ? -0.839 -2.795 14.406 1 82 161 THR B N 1
ATOM 3217 C CA . THR B 1 161 ? 0.5 -3.172 13.969 1 82 161 THR B CA 1
ATOM 3218 C C . THR B 1 161 ? 0.868 -2.463 12.672 1 82 161 THR B C 1
ATOM 3220 O O . THR B 1 161 ? 0.656 -3.002 11.586 1 82 161 THR B O 1
ATOM 3223 N N . PRO B 1 162 ? 1.523 -1.417 12.727 1 77.56 162 PRO B N 1
ATOM 3224 C CA . PRO B 1 162 ? 1.734 -0.562 11.555 1 77.56 162 PRO B CA 1
ATOM 3225 C C . PRO B 1 162 ? 2.592 -1.231 10.484 1 77.56 162 PRO B C 1
ATOM 3227 O O . PRO B 1 162 ? 2.541 -0.839 9.32 1 77.56 162 PRO B O 1
ATOM 3230 N N . MET B 1 163 ? 3.357 -2.195 10.859 1 85.38 163 MET B N 1
ATOM 3231 C CA . MET B 1 163 ? 4.172 -2.906 9.883 1 85.38 163 MET B CA 1
ATOM 3232 C C . MET B 1 163 ? 3.295 -3.646 8.875 1 85.38 163 MET B C 1
ATOM 3234 O O . MET B 1 163 ? 3.725 -3.926 7.754 1 85.38 163 MET B O 1
ATOM 3238 N N . GLU B 1 164 ? 2.082 -3.932 9.328 1 90.12 164 GLU B N 1
ATOM 3239 C CA . GLU B 1 164 ? 1.15 -4.668 8.477 1 90.12 164 GLU B CA 1
ATOM 3240 C C . GLU B 1 164 ? 0.35 -3.719 7.59 1 90.12 164 GLU B C 1
ATOM 3242 O O . GLU B 1 164 ? -0.497 -2.967 8.078 1 90.12 164 GLU B O 1
ATOM 3247 N N . GLN B 1 165 ? 0.676 -3.789 6.336 1 92.81 165 GLN B N 1
ATOM 3248 C CA . GLN B 1 165 ? -0.04 -2.996 5.34 1 92.81 165 GLN B CA 1
ATOM 3249 C C . GLN B 1 165 ? -0.713 -3.891 4.305 1 92.81 165 GLN B C 1
ATOM 3251 O O . GLN B 1 165 ? -0.231 -4.988 4.016 1 92.81 165 GLN B O 1
ATOM 3256 N N . ILE B 1 166 ? -1.828 -3.426 3.82 1 96.88 166 ILE B N 1
ATOM 3257 C CA . ILE B 1 166 ? -2.582 -4.133 2.789 1 96.88 166 ILE B CA 1
ATOM 3258 C C . ILE B 1 166 ? -2.859 -3.189 1.618 1 96.88 166 ILE B C 1
ATOM 3260 O O . ILE B 1 166 ? -3.197 -2.021 1.82 1 96.88 166 ILE B O 1
ATOM 3264 N N . ILE B 1 167 ? -2.656 -3.656 0.493 1 97.62 167 ILE B N 1
ATOM 3265 C CA . ILE B 1 167 ? -3.143 -2.965 -0.696 1 97.62 167 ILE B CA 1
ATOM 3266 C C . ILE B 1 167 ? -4.039 -3.898 -1.505 1 97.62 167 ILE B C 1
ATOM 3268 O O . ILE B 1 167 ? -3.742 -5.086 -1.65 1 97.62 167 ILE B O 1
ATOM 3272 N N . ILE B 1 168 ? -5.105 -3.422 -1.936 1 98 168 ILE B N 1
ATOM 3273 C CA . ILE B 1 168 ? -6.031 -4.129 -2.812 1 98 168 ILE B CA 1
ATOM 3274 C C . ILE B 1 168 ? -6.234 -3.33 -4.098 1 98 168 ILE B C 1
ATOM 3276 O O . ILE B 1 168 ? -6.535 -2.137 -4.055 1 98 168 ILE B O 1
ATOM 3280 N N . SER B 1 169 ? -6.078 -3.963 -5.203 1 97.25 169 SER B N 1
ATOM 3281 C CA . SER B 1 169 ? -6.316 -3.32 -6.492 1 97.25 169 SER B CA 1
ATOM 3282 C C . SER B 1 169 ? -7.328 -4.102 -7.32 1 97.25 169 SER B C 1
ATOM 3284 O O . SER B 1 169 ? -7.301 -5.336 -7.344 1 97.25 169 SER B O 1
ATOM 3286 N N . MET B 1 170 ? -8.195 -3.395 -7.918 1 94.88 170 MET B N 1
ATOM 3287 C CA . MET B 1 170 ? -9.227 -3.979 -8.773 1 94.88 170 MET B CA 1
ATOM 3288 C C . MET B 1 170 ? -9.414 -3.15 -10.039 1 94.88 170 MET B C 1
ATOM 3290 O O . MET B 1 170 ? -9.344 -1.921 -10 1 94.88 170 MET B O 1
ATOM 3294 N N . LEU B 1 171 ? -9.695 -3.848 -11.086 1 92.56 171 LEU B N 1
ATOM 3295 C CA . LEU B 1 171 ? -9.953 -3.135 -12.328 1 92.56 171 LEU B CA 1
ATOM 3296 C C . LEU B 1 171 ? -11.273 -2.369 -12.25 1 92.56 171 LEU B C 1
ATOM 3298 O O . LEU B 1 171 ? -12.258 -2.879 -11.711 1 92.56 171 LEU B O 1
ATOM 3302 N N . ALA B 1 172 ? -11.148 -1.144 -12.781 1 85.38 172 ALA B N 1
ATOM 3303 C CA . ALA B 1 172 ? -12.383 -0.362 -12.875 1 85.38 172 ALA B CA 1
ATOM 3304 C C . ALA B 1 172 ? -13.25 -0.842 -14.039 1 85.38 172 ALA B C 1
ATOM 3306 O O . ALA B 1 172 ? -12.727 -1.215 -15.094 1 85.38 172 ALA B O 1
ATOM 3307 N N . SER B 1 173 ? -14.453 -1.32 -13.711 1 75.81 173 SER B N 1
ATOM 3308 C CA . SER B 1 173 ? -15.359 -1.722 -14.781 1 75.81 173 SER B CA 1
ATOM 3309 C C . SER B 1 173 ? -16.469 -0.693 -14.984 1 75.81 173 SER B C 1
ATOM 3311 O O . SER B 1 173 ? -16.922 -0.066 -14.031 1 75.81 173 SER B O 1
ATOM 3313 N N . PHE B 1 174 ? -16.688 -0.574 -16.281 1 71.75 174 PHE B N 1
ATOM 3314 C CA . PHE B 1 174 ? -17.766 0.343 -16.625 1 71.75 174 PHE B CA 1
ATOM 3315 C C . PHE B 1 174 ? -19.125 -0.264 -16.281 1 71.75 174 PHE B C 1
ATOM 3317 O O . PHE B 1 174 ? -20.078 0.461 -16 1 71.75 174 PHE B O 1
ATOM 3324 N N . MET B 1 175 ? -19.078 -1.534 -16.25 1 76.94 175 MET B N 1
ATOM 3325 C CA . MET B 1 175 ? -20.359 -2.189 -15.992 1 76.94 175 MET B CA 1
ATOM 3326 C C . MET B 1 175 ? -20.547 -2.422 -14.5 1 76.94 175 MET B C 1
ATOM 3328 O O . MET B 1 175 ? -19.594 -2.744 -13.789 1 76.94 175 MET B O 1
ATOM 3332 N N . ASP B 1 176 ? -21.75 -2.193 -14.094 1 83.06 176 ASP B N 1
ATOM 3333 C CA . ASP B 1 176 ? -22.094 -2.5 -12.711 1 83.06 176 ASP B CA 1
ATOM 3334 C C . ASP B 1 176 ? -22.188 -4.008 -12.492 1 83.06 176 ASP B C 1
ATOM 3336 O O . ASP B 1 176 ? -22.672 -4.734 -13.359 1 83.06 176 ASP B O 1
ATOM 3340 N N . SER B 1 177 ? -21.594 -4.453 -11.484 1 89.56 177 SER B N 1
ATOM 3341 C CA . SER B 1 177 ? -21.641 -5.844 -11.039 1 89.56 177 SER B CA 1
ATOM 3342 C C . SER B 1 177 ? -21.844 -5.941 -9.531 1 89.56 177 SER B C 1
ATOM 3344 O O . SER B 1 177 ? -21.641 -4.965 -8.812 1 89.56 177 SER B O 1
ATOM 3346 N N . SER B 1 178 ? -22.375 -7.098 -9.164 1 93.62 178 SER B N 1
ATOM 3347 C CA . SER B 1 178 ? -22.594 -7.289 -7.734 1 93.62 178 SER B CA 1
ATOM 3348 C C . SER B 1 178 ? -21.312 -7.746 -7.043 1 93.62 178 SER B C 1
ATOM 3350 O O . SER B 1 178 ? -21.219 -7.711 -5.812 1 93.62 178 SER B O 1
ATOM 3352 N N . ILE B 1 179 ? -20.406 -8.234 -7.887 1 95 179 ILE B N 1
ATOM 3353 C CA . ILE B 1 179 ? -19.125 -8.688 -7.332 1 95 179 ILE B CA 1
ATOM 3354 C C . ILE B 1 179 ? -17.984 -8.148 -8.18 1 95 179 ILE B C 1
ATOM 3356 O O . ILE B 1 179 ? -18.172 -7.789 -9.344 1 95 179 ILE B O 1
ATOM 3360 N N . LYS B 1 180 ? -16.812 -8.086 -7.535 1 94.94 180 LYS B N 1
ATOM 3361 C CA . LYS B 1 180 ? -15.578 -7.703 -8.203 1 94.94 180 LYS B CA 1
ATOM 3362 C C . LYS B 1 180 ? -14.383 -8.484 -7.652 1 94.94 180 LYS B C 1
ATOM 3364 O O . LYS B 1 180 ? -14.281 -8.695 -6.445 1 94.94 180 LYS B O 1
ATOM 3369 N N . TRP B 1 181 ? -13.555 -8.852 -8.617 1 96 181 TRP B N 1
ATOM 3370 C CA . TRP B 1 181 ? -12.312 -9.508 -8.211 1 96 181 TRP B CA 1
ATOM 3371 C C . TRP B 1 181 ? -11.195 -8.492 -8.031 1 96 181 TRP B C 1
ATOM 3373 O O . TRP B 1 181 ? -11.062 -7.559 -8.828 1 96 181 TRP B O 1
ATOM 3383 N N . GLY B 1 182 ? -10.453 -8.68 -7.004 1 97.12 182 GLY B N 1
ATOM 3384 C CA . GLY B 1 182 ? -9.258 -7.883 -6.766 1 97.12 182 GLY B CA 1
ATOM 3385 C C . GLY B 1 182 ? -8.055 -8.719 -6.371 1 97.12 182 GLY B C 1
ATOM 3386 O O . GLY B 1 182 ? -8.188 -9.914 -6.102 1 97.12 182 GLY B O 1
ATOM 3387 N N . LEU B 1 183 ? -6.879 -8.117 -6.477 1 98.25 183 LEU B N 1
ATOM 3388 C CA . LEU B 1 183 ? -5.652 -8.688 -5.934 1 98.25 183 LEU B CA 1
ATOM 3389 C C . LEU B 1 183 ? -5.254 -7.992 -4.637 1 98.25 183 LEU B C 1
ATOM 3391 O O . LEU B 1 183 ? -5.141 -6.766 -4.598 1 98.25 183 LEU B O 1
ATOM 3395 N N . MET B 1 184 ? -5.117 -8.797 -3.635 1 98.38 184 MET B N 1
ATOM 3396 C CA . MET B 1 184 ? -4.711 -8.266 -2.338 1 98.38 184 MET B CA 1
ATOM 3397 C C . MET B 1 184 ? -3.252 -8.602 -2.043 1 98.38 184 MET B C 1
ATOM 3399 O O . MET B 1 184 ? -2.807 -9.727 -2.291 1 98.38 184 MET B O 1
ATOM 3403 N N . PHE B 1 185 ? -2.566 -7.645 -1.65 1 98.38 185 PHE B N 1
ATOM 3404 C CA . PHE B 1 185 ? -1.224 -7.797 -1.104 1 98.38 185 PHE B CA 1
ATOM 3405 C C . PHE B 1 185 ? -1.204 -7.477 0.385 1 98.38 185 PHE B C 1
ATOM 3407 O O . PHE B 1 185 ? -1.797 -6.488 0.82 1 98.38 185 PHE B O 1
ATOM 3414 N N . GLY B 1 186 ? -0.516 -8.32 1.129 1 96.94 186 GLY B N 1
ATOM 3415 C CA . GLY B 1 186 ? -0.382 -8.109 2.562 1 96.94 186 GLY B CA 1
ATOM 3416 C C . GLY B 1 186 ? 0.679 -8.984 3.197 1 96.94 186 GLY B C 1
ATOM 3417 O O . GLY B 1 186 ? 1.638 -9.391 2.535 1 96.94 186 GLY B O 1
ATOM 3418 N N . ILE B 1 187 ? 0.507 -9.102 4.52 1 94.12 187 ILE B N 1
ATOM 3419 C CA . ILE B 1 187 ? 1.449 -9.891 5.305 1 94.12 187 ILE B CA 1
ATOM 3420 C C . ILE B 1 187 ? 0.694 -10.953 6.102 1 94.12 187 ILE B C 1
ATOM 3422 O O . ILE B 1 187 ? -0.316 -10.656 6.742 1 94.12 187 ILE B O 1
ATOM 3426 N N . SER B 1 188 ? 1.193 -12.172 5.949 1 90.38 188 SER B N 1
ATOM 3427 C CA . SER B 1 188 ? 0.755 -13.211 6.879 1 90.38 188 SER B CA 1
ATOM 3428 C C . SER B 1 188 ? 1.482 -13.102 8.211 1 90.38 188 SER B C 1
ATOM 3430 O O . SER B 1 188 ? 2.684 -12.82 8.25 1 90.38 188 SER B O 1
ATOM 3432 N N . SER B 1 189 ? 0.751 -13.375 9.273 1 82.44 189 SER B N 1
ATOM 3433 C CA . SER B 1 189 ? 1.359 -13.258 10.594 1 82.44 189 SER B CA 1
ATOM 3434 C C . SER B 1 189 ? 1.797 -14.617 11.125 1 82.44 189 SER B C 1
ATOM 3436 O O . SER B 1 189 ? 2.627 -14.695 12.031 1 82.44 189 SER B O 1
ATOM 3438 N N . ARG B 1 190 ? 1.302 -15.695 10.664 1 82.31 190 ARG B N 1
ATOM 3439 C CA . ARG B 1 190 ? 1.629 -17.016 11.188 1 82.31 190 ARG B CA 1
ATOM 3440 C C . ARG B 1 190 ? 1.875 -18.016 10.055 1 82.31 190 ARG B C 1
ATOM 3442 O O . ARG B 1 190 ? 0.949 -18.688 9.602 1 82.31 190 ARG B O 1
ATOM 3449 N N . PRO B 1 191 ? 3.098 -18.141 9.625 1 86.38 191 PRO B N 1
ATOM 3450 C CA . PRO B 1 191 ? 4.289 -17.359 9.93 1 86.38 191 PRO B CA 1
ATOM 3451 C C . PRO B 1 191 ? 4.293 -16 9.219 1 86.38 191 PRO B C 1
ATOM 3453 O O . PRO B 1 191 ? 3.475 -15.766 8.328 1 86.38 191 PRO B O 1
ATOM 3456 N N . VAL B 1 192 ? 5.18 -15.219 9.562 1 89.44 192 VAL B N 1
ATOM 3457 C CA . VAL B 1 192 ? 5.301 -13.906 8.945 1 89.44 192 VAL B CA 1
ATOM 3458 C C . VAL B 1 192 ? 5.871 -14.055 7.531 1 89.44 192 VAL B C 1
ATOM 3460 O O . VAL B 1 192 ? 6.984 -14.555 7.355 1 89.44 192 VAL B O 1
ATOM 3463 N N . MET B 1 193 ? 5.117 -13.625 6.539 1 93.62 193 MET B N 1
ATOM 3464 C CA . MET B 1 193 ? 5.562 -13.656 5.148 1 93.62 193 MET B CA 1
ATOM 3465 C C . MET B 1 193 ? 4.73 -12.703 4.289 1 93.62 193 MET B C 1
ATOM 3467 O O . MET B 1 193 ? 3.521 -12.586 4.484 1 93.62 193 MET B O 1
ATOM 3471 N N . PRO B 1 194 ? 5.402 -12.039 3.373 1 96.5 194 PRO B N 1
ATOM 3472 C CA . PRO B 1 194 ? 4.613 -11.297 2.383 1 96.5 194 PRO B CA 1
ATOM 3473 C C . PRO B 1 194 ? 3.754 -12.211 1.514 1 96.5 194 PRO B C 1
ATOM 3475 O O . PRO B 1 194 ? 4.211 -13.273 1.084 1 96.5 194 PRO B O 1
ATOM 3478 N N . ILE B 1 195 ? 2.504 -11.789 1.252 1 97.69 195 ILE B N 1
ATOM 3479 C CA . ILE B 1 195 ? 1.606 -12.656 0.494 1 97.69 195 ILE B CA 1
ATOM 3480 C C . ILE B 1 195 ? 0.774 -11.812 -0.473 1 97.69 195 ILE B C 1
ATOM 3482 O O . ILE B 1 195 ? 0.593 -10.609 -0.264 1 97.69 195 ILE B O 1
ATOM 3486 N N . ALA B 1 196 ? 0.336 -12.414 -1.508 1 98.19 196 ALA B N 1
ATOM 3487 C CA . ALA B 1 196 ? -0.671 -11.883 -2.424 1 98.19 196 ALA B CA 1
ATOM 3488 C C . ALA B 1 196 ? -1.742 -12.93 -2.725 1 98.19 196 ALA B C 1
ATOM 3490 O O . ALA B 1 196 ? -1.433 -14.109 -2.924 1 98.19 196 ALA B O 1
ATOM 3491 N N . ALA B 1 197 ? -2.994 -12.5 -2.725 1 97.44 197 ALA B N 1
ATOM 3492 C CA . ALA B 1 197 ? -4.094 -13.445 -2.922 1 97.44 197 ALA B CA 1
ATOM 3493 C C . ALA B 1 197 ? -5.242 -12.797 -3.689 1 97.44 197 ALA B C 1
ATOM 3495 O O . ALA B 1 197 ? -5.426 -11.578 -3.629 1 97.44 197 ALA B O 1
ATOM 3496 N N . LYS B 1 198 ? -5.984 -13.672 -4.336 1 96.44 198 LYS B N 1
ATOM 3497 C CA . LYS B 1 198 ? -7.242 -13.211 -4.922 1 96.44 198 LYS B CA 1
ATOM 3498 C C . LYS B 1 198 ? -8.266 -12.875 -3.838 1 96.44 198 LYS B C 1
ATOM 3500 O O . LYS B 1 198 ? -8.383 -13.602 -2.846 1 96.44 198 LYS B O 1
ATOM 3505 N N . MET B 1 199 ? -8.898 -11.852 -4.098 1 97.88 199 MET B N 1
ATOM 3506 C CA . MET B 1 199 ? -9.938 -11.391 -3.182 1 97.88 199 MET B CA 1
ATOM 3507 C C . MET B 1 199 ? -11.227 -11.07 -3.936 1 97.88 199 MET B C 1
ATOM 3509 O O . MET B 1 199 ? -11.188 -10.469 -5.008 1 97.88 199 MET B O 1
ATOM 3513 N N . LEU B 1 200 ? -12.305 -11.539 -3.371 1 98.06 200 LEU B N 1
ATOM 3514 C CA . LEU B 1 200 ? -13.609 -11.219 -3.932 1 98.06 200 LEU B CA 1
ATOM 3515 C C . LEU B 1 200 ? -14.305 -10.141 -3.105 1 98.06 200 LEU B C 1
ATOM 3517 O O . LEU B 1 200 ? -14.422 -10.266 -1.885 1 98.06 200 LEU B O 1
ATOM 3521 N N . ILE B 1 201 ? -14.719 -9.094 -3.783 1 97.38 201 ILE B N 1
ATOM 3522 C CA . ILE B 1 201 ? -15.453 -8.016 -3.133 1 97.38 201 ILE B CA 1
ATOM 3523 C C . ILE B 1 201 ? -16.891 -8 -3.627 1 97.38 201 ILE B C 1
ATOM 3525 O O . ILE B 1 201 ? -17.156 -8.172 -4.82 1 97.38 201 ILE B O 1
ATOM 3529 N N . SER B 1 202 ? -17.828 -7.801 -2.721 1 97.75 202 SER B N 1
ATOM 3530 C CA . SER B 1 202 ? -19.234 -7.855 -3.09 1 97.75 202 SER B CA 1
ATOM 3531 C C . SER B 1 202 ? -20.031 -6.75 -2.4 1 97.75 202 SER B C 1
ATOM 3533 O O . SER B 1 202 ? -19.641 -6.262 -1.341 1 97.75 202 SER B O 1
ATOM 3535 N N . LYS B 1 203 ? -21.125 -6.398 -3 1 95.12 203 LYS B N 1
ATOM 3536 C CA . LYS B 1 203 ? -22 -5.352 -2.475 1 95.12 203 LYS B CA 1
ATOM 3537 C C . LYS B 1 203 ? -22.859 -5.875 -1.328 1 95.12 203 LYS B C 1
ATOM 3539 O O . LYS B 1 203 ? -23.312 -5.105 -0.477 1 95.12 203 LYS B O 1
ATOM 3544 N N . LYS B 1 204 ? -23.125 -7.125 -1.392 1 96.31 204 LYS B N 1
ATOM 3545 C CA . LYS B 1 204 ? -23.875 -7.809 -0.345 1 96.31 204 LYS B CA 1
ATOM 3546 C C . LYS B 1 204 ? -23.125 -9.047 0.149 1 96.31 204 LYS B C 1
ATOM 3548 O O . LYS B 1 204 ? -22.297 -9.602 -0.562 1 96.31 204 LYS B O 1
ATOM 3553 N N . ALA B 1 205 ? -23.5 -9.422 1.392 1 97.38 205 ALA B N 1
ATOM 3554 C CA . ALA B 1 205 ? -22.891 -10.641 1.912 1 97.38 205 ALA B CA 1
ATOM 3555 C C . ALA B 1 205 ? -23.25 -11.844 1.036 1 97.38 205 ALA B C 1
ATOM 3557 O O . ALA B 1 205 ? -24.406 -12.008 0.638 1 97.38 205 ALA B O 1
ATOM 3558 N N . LEU B 1 206 ? -22.266 -12.617 0.712 1 97.75 206 LEU B N 1
ATOM 3559 C CA . LEU B 1 206 ? -22.484 -13.773 -0.147 1 97.75 206 LEU B CA 1
ATOM 3560 C C . LEU B 1 206 ? -22.75 -15.023 0.685 1 97.75 206 LEU B C 1
ATOM 3562 O O . LEU B 1 206 ? -22.344 -15.102 1.843 1 97.75 206 LEU B O 1
ATOM 3566 N N . LYS B 1 207 ? -23.438 -15.953 -0.03 1 97.31 207 LYS B N 1
ATOM 3567 C CA . LYS B 1 207 ? -23.594 -17.266 0.586 1 97.31 207 LYS B CA 1
ATOM 3568 C C . LYS B 1 207 ? -22.25 -17.984 0.697 1 97.31 207 LYS B C 1
ATOM 3570 O O . LYS B 1 207 ? -21.516 -18.109 -0.291 1 97.31 207 LYS B O 1
ATOM 3575 N N . GLU B 1 208 ? -21.984 -18.422 1.893 1 97.12 208 GLU B N 1
ATOM 3576 C CA . GLU B 1 208 ? -20.688 -19.047 2.16 1 97.12 208 GLU B CA 1
ATOM 3577 C C . GLU B 1 208 ? -20.766 -20.562 2.002 1 97.12 208 GLU B C 1
ATOM 3579 O O . GLU B 1 208 ? -20.828 -21.281 2.992 1 97.12 208 GLU B O 1
ATOM 3584 N N . ASP B 1 209 ? -20.703 -21.062 0.781 1 97.06 209 ASP B N 1
ATOM 3585 C CA . ASP B 1 209 ? -20.781 -22.484 0.443 1 97.06 209 ASP B CA 1
ATOM 3586 C C . ASP B 1 209 ? -19.547 -22.922 -0.352 1 97.06 209 ASP B C 1
ATOM 3588 O O . ASP B 1 209 ? -18.594 -22.156 -0.508 1 97.06 209 ASP B O 1
ATOM 3592 N N . GLN B 1 210 ? -19.578 -24.156 -0.761 1 97.19 210 GLN B N 1
ATOM 3593 C CA . GLN B 1 210 ? -18.438 -24.703 -1.479 1 97.19 210 GLN B CA 1
ATOM 3594 C C . GLN B 1 210 ? -18.219 -23.984 -2.803 1 97.19 210 GLN B C 1
ATOM 3596 O O . GLN B 1 210 ? -17.078 -23.844 -3.254 1 97.19 210 GLN B O 1
ATOM 3601 N N . GLY B 1 211 ? -19.281 -23.469 -3.361 1 97.5 211 GLY B N 1
ATOM 3602 C CA . GLY B 1 211 ? -19.141 -22.703 -4.59 1 97.5 211 GLY B CA 1
ATOM 3603 C C . GLY B 1 211 ? -18.281 -21.453 -4.426 1 97.5 211 GLY B C 1
ATOM 3604 O O . GLY B 1 211 ? -17.438 -21.172 -5.273 1 97.5 211 GLY B O 1
ATOM 3605 N N . LEU B 1 212 ? -18.531 -20.781 -3.359 1 97.69 212 LEU B N 1
ATOM 3606 C CA . LEU B 1 212 ? -17.719 -19.594 -3.07 1 97.69 212 LEU B CA 1
ATOM 3607 C C . LEU B 1 212 ? -16.266 -19.984 -2.848 1 97.69 212 LEU B C 1
ATOM 3609 O O . LEU B 1 212 ? -15.352 -19.359 -3.391 1 97.69 212 LEU B O 1
ATOM 3613 N N . ILE B 1 213 ? -16.062 -21 -2.127 1 97.88 213 ILE B N 1
ATOM 3614 C CA . ILE B 1 213 ? -14.711 -21.453 -1.825 1 97.88 213 ILE B CA 1
ATOM 3615 C C . ILE B 1 213 ? -14 -21.859 -3.115 1 97.88 213 ILE B C 1
ATOM 3617 O O . ILE B 1 213 ? -12.836 -21.516 -3.326 1 97.88 213 ILE B O 1
ATOM 3621 N N . ASP B 1 214 ? -14.664 -22.531 -3.984 1 97.31 214 ASP B N 1
ATOM 3622 C CA . ASP B 1 214 ? -14.086 -22.953 -5.258 1 97.31 214 ASP B CA 1
ATOM 3623 C C . ASP B 1 214 ? -13.672 -21.75 -6.102 1 97.31 214 ASP B C 1
ATOM 3625 O O . ASP B 1 214 ? -12.625 -21.766 -6.742 1 97.31 214 ASP B O 1
ATOM 3629 N N . GLN B 1 215 ? -14.492 -20.75 -6.086 1 96.88 215 GLN B N 1
ATOM 3630 C CA . GLN B 1 215 ? -14.18 -19.547 -6.848 1 96.88 215 GLN B CA 1
ATOM 3631 C C . GLN B 1 215 ? -12.938 -18.859 -6.301 1 96.88 215 GLN B C 1
ATOM 3633 O O . GLN B 1 215 ? -12.156 -18.281 -7.059 1 96.88 215 GLN B O 1
ATOM 3638 N N . LEU B 1 216 ? -12.789 -18.938 -4.988 1 97.81 216 LEU B N 1
ATOM 3639 C CA . LEU B 1 216 ? -11.688 -18.25 -4.324 1 97.81 216 LEU B CA 1
ATOM 3640 C C . LEU B 1 216 ? -10.398 -19.062 -4.43 1 97.81 216 LEU B C 1
ATOM 3642 O O . LEU B 1 216 ? -9.305 -18.531 -4.23 1 97.81 216 LEU B O 1
ATOM 3646 N N . THR B 1 217 ? -10.547 -20.281 -4.684 1 97.5 217 THR B N 1
ATOM 3647 C CA . THR B 1 217 ? -9.398 -21.172 -4.734 1 97.5 217 THR B CA 1
ATOM 3648 C C . THR B 1 217 ? -8.641 -21 -6.047 1 97.5 217 THR B C 1
ATOM 3650 O O . THR B 1 217 ? -9.242 -20.875 -7.109 1 97.5 217 THR B O 1
ATOM 3653 N N . ILE B 1 218 ? -7.359 -21.047 -5.895 1 96.44 218 ILE B N 1
ATOM 3654 C CA . ILE B 1 218 ? -6.512 -20.938 -7.078 1 96.44 218 ILE B CA 1
ATOM 3655 C C . ILE B 1 218 ? -6.848 -22.062 -8.055 1 96.44 218 ILE B C 1
ATOM 3657 O O . ILE B 1 218 ? -6.762 -23.234 -7.715 1 96.44 218 ILE B O 1
ATOM 3661 N N . SER B 1 219 ? -7.176 -21.703 -9.266 1 95.5 219 SER B N 1
ATOM 3662 C CA . SER B 1 219 ? -7.602 -22.672 -10.281 1 95.5 219 SER B CA 1
ATOM 3663 C C . SER B 1 219 ? -6.438 -23.078 -11.172 1 95.5 219 SER B C 1
ATOM 3665 O O . SER B 1 219 ? -5.352 -22.5 -11.094 1 95.5 219 SER B O 1
ATOM 3667 N N . LYS B 1 220 ? -6.691 -24.047 -12.008 1 95.56 220 LYS B N 1
ATOM 3668 C CA . LYS B 1 220 ? -5.711 -24.453 -13.008 1 95.56 220 LYS B CA 1
ATOM 3669 C C . LYS B 1 220 ? -5.398 -23.312 -13.977 1 95.56 220 LYS B C 1
ATOM 3671 O O . LYS B 1 220 ? -4.254 -23.156 -14.406 1 95.56 220 LYS B O 1
ATOM 3676 N N . GLU B 1 221 ? -6.406 -22.578 -14.258 1 95.44 221 GLU B N 1
ATOM 3677 C CA . GLU B 1 221 ? -6.211 -21.438 -15.156 1 95.44 221 GLU B CA 1
ATOM 3678 C C . GLU B 1 221 ? -5.348 -20.375 -14.5 1 95.44 221 GLU B C 1
ATOM 3680 O O . GLU B 1 221 ? -4.496 -19.766 -15.148 1 95.44 221 GLU B O 1
ATOM 3685 N N . ASP B 1 222 ? -5.594 -20.172 -13.227 1 95.06 222 ASP B N 1
ATOM 3686 C CA . ASP B 1 222 ? -4.75 -19.234 -12.492 1 95.06 222 ASP B CA 1
ATOM 3687 C C . ASP B 1 222 ? -3.281 -19.641 -12.57 1 95.06 222 ASP B C 1
ATOM 3689 O O . ASP B 1 222 ? -2.404 -18.797 -12.797 1 95.06 222 ASP B O 1
ATOM 3693 N N . ILE B 1 223 ? -3.018 -20.875 -12.398 1 95.5 223 ILE B N 1
ATOM 3694 C CA . ILE B 1 223 ? -1.659 -21.406 -12.406 1 95.5 223 ILE B CA 1
ATOM 3695 C C . ILE B 1 223 ? -1.055 -21.266 -13.797 1 95.5 223 ILE B C 1
ATOM 3697 O O . ILE B 1 223 ? 0.108 -20.875 -13.945 1 95.5 223 ILE B O 1
ATOM 3701 N N . ARG B 1 224 ? -1.796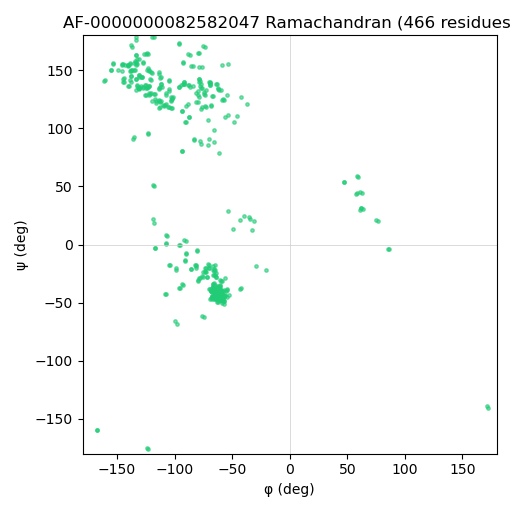 -21.594 -14.766 1 95.62 224 ARG B N 1
ATOM 3702 C CA . ARG B 1 224 ? -1.333 -21.469 -16.141 1 95.62 224 ARG B CA 1
ATOM 3703 C C . ARG B 1 224 ? -0.914 -20.031 -16.453 1 95.62 224 ARG B C 1
ATOM 3705 O O . ARG B 1 224 ? 0.166 -19.797 -17 1 95.62 224 ARG B O 1
ATOM 3712 N N . ILE B 1 225 ? -1.742 -19.125 -16.109 1 94.69 225 ILE B N 1
ATOM 3713 C CA . ILE B 1 225 ? -1.472 -17.719 -16.359 1 94.69 225 ILE B CA 1
ATOM 3714 C C . ILE B 1 225 ? -0.237 -17.281 -15.57 1 94.69 225 ILE B C 1
ATOM 3716 O O . ILE B 1 225 ? 0.621 -16.562 -16.094 1 94.69 225 ILE B O 1
ATOM 3720 N N . MET B 1 226 ? -0.176 -17.703 -14.344 1 95.5 226 MET B N 1
ATOM 3721 C CA . MET B 1 226 ? 0.967 -17.359 -13.5 1 95.5 226 MET B CA 1
ATOM 3722 C C . MET B 1 226 ? 2.268 -17.859 -14.117 1 95.5 226 MET B C 1
ATOM 3724 O O . MET B 1 226 ? 3.271 -17.141 -14.125 1 95.5 226 MET B O 1
ATOM 3728 N N . LYS B 1 227 ? 2.277 -19.016 -14.625 1 95.19 227 LYS B N 1
ATOM 3729 C CA . LYS B 1 227 ? 3.459 -19.578 -15.266 1 95.19 227 LYS B CA 1
ATOM 3730 C C . LYS B 1 227 ? 3.828 -18.797 -16.516 1 95.19 227 LYS B C 1
ATOM 3732 O O . LYS B 1 227 ? 5.004 -18.531 -16.766 1 95.19 227 LYS B O 1
ATOM 3737 N N . MET B 1 228 ? 2.838 -18.469 -17.25 1 95.56 228 MET B N 1
ATOM 3738 C CA . MET B 1 228 ? 3.053 -17.75 -18.5 1 95.56 228 MET B CA 1
ATOM 3739 C C . MET B 1 228 ? 3.582 -16.344 -18.25 1 95.56 228 MET B C 1
ATOM 3741 O O . MET B 1 228 ? 4.527 -15.906 -18.891 1 95.56 228 MET B O 1
ATOM 3745 N N . TYR B 1 229 ? 2.975 -15.703 -17.297 1 96.12 229 TYR B N 1
ATOM 3746 C CA . TYR B 1 229 ? 3.332 -14.32 -17.016 1 96.12 229 TYR B CA 1
ATOM 3747 C C . TYR B 1 229 ? 4.508 -14.242 -16.062 1 96.12 229 TYR B C 1
ATOM 3749 O O . TYR B 1 229 ? 5.148 -13.195 -15.93 1 96.12 229 TYR B O 1
ATOM 3757 N N . ASN B 1 230 ? 4.797 -15.305 -15.281 1 97.12 230 ASN B N 1
ATOM 3758 C CA . ASN B 1 230 ? 5.742 -15.352 -14.164 1 97.12 230 ASN B CA 1
ATOM 3759 C C . ASN B 1 230 ? 5.34 -14.398 -13.047 1 97.12 230 ASN B C 1
ATOM 3761 O O . ASN B 1 230 ? 6.195 -13.75 -12.445 1 97.12 230 ASN B O 1
ATOM 3765 N N . MET B 1 231 ? 4.051 -14.203 -12.898 1 96.81 231 MET B N 1
ATOM 3766 C CA . MET B 1 231 ? 3.441 -13.344 -11.883 1 96.81 231 MET B CA 1
ATOM 3767 C C . MET B 1 231 ? 2.01 -13.781 -11.586 1 96.81 231 MET B C 1
ATOM 3769 O O . MET B 1 231 ? 1.355 -14.391 -12.445 1 96.81 231 MET B O 1
ATOM 3773 N N . LEU B 1 232 ? 1.579 -13.539 -10.352 1 96.94 232 LEU B N 1
ATOM 3774 C CA . LEU B 1 232 ? 0.157 -13.664 -10.055 1 96.94 232 LEU B CA 1
ATOM 3775 C C . LEU B 1 232 ? -0.608 -12.43 -10.523 1 96.94 232 LEU B C 1
ATOM 3777 O O . LEU B 1 232 ? -0.22 -11.297 -10.227 1 96.94 232 LEU B O 1
ATOM 3781 N N . ALA B 1 233 ? -1.678 -12.695 -11.289 1 94.94 233 ALA B N 1
ATOM 3782 C CA . ALA B 1 233 ? -2.439 -11.586 -11.859 1 94.94 233 ALA B CA 1
ATOM 3783 C C . ALA B 1 233 ? -3.939 -11.812 -11.703 1 94.94 233 ALA B C 1
ATOM 3785 O O . ALA B 1 233 ? -4.398 -12.953 -11.625 1 94.94 233 ALA B O 1
ATOM 3786 N N . ILE B 1 234 ? -4.641 -10.703 -11.594 1 88.88 234 ILE B N 1
ATOM 3787 C CA . ILE B 1 234 ? -6.098 -10.734 -11.656 1 88.88 234 ILE B CA 1
ATOM 3788 C C . ILE B 1 234 ? -6.57 -10.102 -12.969 1 88.88 234 ILE B C 1
ATOM 3790 O O . ILE B 1 234 ? -6.234 -8.953 -13.258 1 88.88 234 ILE B O 1
ATOM 3794 N N . THR B 1 235 ? -7.227 -10.898 -13.703 1 77.69 235 THR B N 1
ATOM 3795 C CA . THR B 1 235 ? -7.676 -10.461 -15.023 1 77.69 235 THR B CA 1
ATOM 3796 C C . THR B 1 235 ? -9.188 -10.273 -15.047 1 77.69 235 THR B C 1
ATOM 3798 O O . THR B 1 235 ? -9.914 -10.914 -14.273 1 77.69 235 THR B O 1
#

Organism: NCBI:txid2716538

Secondary structure (DSSP, 8-state):
--HHHHHHHHHHHHHHHHTT--HHHHHHHTT--HHHHHHHHHTSSPPBHHHHHHHHHHTTS-GGGGS---TTSS---------GGGTT-SEEEEEEEETTTTEEEEEEEEEEEEEETTEEEEEEEEEES-STTTTSEEEEEEEEEEE-SSEEEEEEEESS-TT-EEEEEEE--SS--SEEEEEEEEEEETTEEEEEEEEEEESSPPP-SHHHHHHHSPPHHHHHHHHHHTSEE--/--HHHHHHHHHHHHHHHHTT--HHHHHHHTT--HHHHHHHHHTSSPPBHHHHHHHHHHTTS-GGGGS---TTSS---------GGGTT-SEEEEEEEETTTTEEEEEEEEEEEEEETTEEEEEEEEEES-STTTTSEEEEEEEEEEE-SSEEEEEEEESS-TT-EEEEEEE--SS--SEEEEEEEEEEETTEEEEEEEEEEESSPPP-SHHHHHHHSPPHHHHHHHHHHTSEE--

Foldseek 3Di:
DPPQQQQLLCLLVVLCVVVVHDLCRLCVQLVHDSVVNVCSNRSVDHDDPVSLVSSCVVSVHDSCSSGQPALPPPPPVQLQDDFPQCPPAQKKKKWAQDPVVRDIKIKMKGFDQHRYNFKTKMKMQIRADDPVPSVPGDWIWIDMWGGHDFKIKDWIATPVDRVWIKIKMFTRDNDHDQKTKIKMWTFDVVPTDTDIAIMMMGRDDDDDDVVVVVVRDQDPVQVVVCVVVVHRDDD/DPPQQQQLLCLLVVLCVVVVHDLCRLCVQLVHDSVVNVCSNRSVDHDDPVSLVSSCVVSVHDSCSSGQLQQPPVPPPPVFDPFQQCPPAQKKKKWAQDPVVRDIKIKMKGFDQHRHNFKTKMKMQIRADDPVPSVPGDWIWIDMWGDDDFKIKDWIATPVDRVWIKIKMFTRDNDHDQKTKIKMWTFDVVPTDTDIAIMMMGRDDDDDDVVVVVVRDQDPVQVVVCVVVVHRDDD